Protein AF-A0A969EW74-F1 (afdb_monomer_lite)

pLDDT: mean 72.76, std 21.74, range [25.05, 97.56]

Sequence (663 aa):
MDYSIEILSGVAGLGFVLTCILGYRLRQGSRQLQGIESTQVTLQSRNETLSQDNQNLKEALAITQTIASELEAKVASLTQQKATLSRDAADAQTVAKTTQQQLETIATETTRLDQIQSRNQATITALETQLNTVKQQVTEAQQALTTSSNRNQTLETQNQALETQVAALITEREQFTSAQQTLERTLDQSHKSLEALTGRTGSLESRVAELTTERDQLATDKQTLETTLAQNQQDLQSATASTESLAAQITAIAAERDQLQQQLLTTTQQLEASTTAQQTQTATDQRQITALTSQNETLAAELNVSQATIVTLEQQIATLQTTEQDLATALETVQTTIANATLTASERETTLAADLEQARADNQQAKQQTQATQKQLETLAAAKATAAANLKQAQTQLEALTAQTTTLETQVQTTTAALKTTAENLRQRETQVNQLEQQAIRIEQQTSQSLETANSKTAKLEEQVKILTNAGDRLADELKQATQIITQLETQVQTLKISQTVAAKPPQITPPSAVATPAATAVTELTVAGPTETSVNRSTPAAAGQVLVPAKAETVTEEMISPIESLAATTDPIALDADDRPFAGKTVVLTGHIARLSPPEVEKLIVAAGGQVIKMPNSKTGYIIVGNSPGSS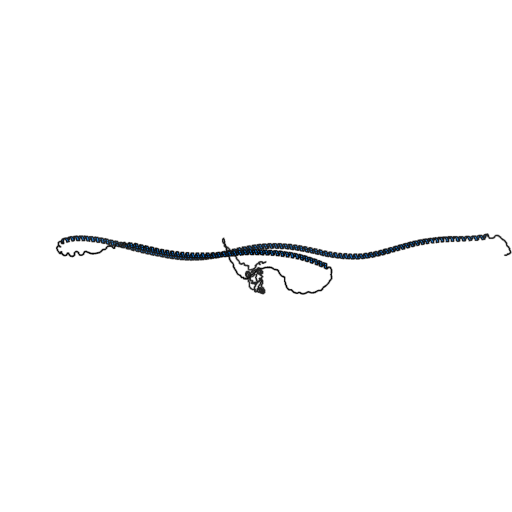KLKKAEKYNIPQLSETQLLAMLGIPPKNLE

Foldseek 3Di:
DDDDDDDDDDDDDDDDDPPPPVVPVVPPPVPPVVVPVVVVVVVVVVVVVVVVVVVVVVVVVVVVVVVVVVVVVVVVVVVVVVVVVVVVVVVVVVVVVVVVVVVVVVVVVVVVVVVVVVVVVVVVVVVVVVVVVVVVVVVVVVVVVVVVVVVVVVVVVVVVVVVVVVVVVVVVVVVVVVVVVVVVVVVVVVVVVVVVVVQVVVVVVVVVVVVVVVVVVVVVVVVVVVVVVVVVVVVVVVVVVVVVVVVVVVVVVVVVVVVVVVVVVVVVVVVVVVVVVVVVVVVVVVVVVVVVVVVVVVVVVVVVVVVVVVVVVVVVVVVPCPPPDDDDPDDPPDPQDDDDDDDDDDDDDPVVPPVVVVVVVVVVVVVVVVVVVVVVVVVVVVVVVVVVVVVVVVVVVVVVVVVVVVVVVVVVVVVVVVVVVVVVVVVVVVVVVVVVVVVVVVVVVVVVVVVVVVVVVVVVVVVVVVVVVVVVVVVVVVVVVVVVVVVVVVVVVVVVVVDDDDDDDDDDDDDDDDDDDDDDDDDDDDDDDDDDDDDDDDDDDDDDDDDDDDDDDDDDDDDDDDDDDDDDDDDDDPDDDDPLLLAAPAEEEEFEAQDPDHPVVLCVLSVVSRYHYDHADDLRHAEYEDDPPGDPRRVVVCVVNVHHYDYSCRSCVSSVNDPPDDD

Structure (mmCIF, N/CA/C/O backbone):
data_AF-A0A969EW74-F1
#
_entry.id   AF-A0A969EW74-F1
#
loop_
_atom_site.group_PDB
_atom_site.id
_atom_site.type_symbol
_atom_site.label_atom_id
_atom_site.label_alt_id
_atom_site.label_comp_id
_atom_site.label_asym_id
_atom_site.label_entity_id
_atom_site.label_seq_id
_atom_site.pdbx_PDB_ins_code
_atom_site.Cartn_x
_atom_site.Cartn_y
_atom_site.Cartn_z
_atom_site.occupancy
_atom_site.B_iso_or_equiv
_atom_site.auth_seq_id
_atom_site.auth_comp_id
_atom_site.auth_asym_id
_atom_site.auth_atom_id
_atom_site.pdbx_PDB_model_num
ATOM 1 N N . MET A 1 1 ? 150.794 11.584 -212.203 1.00 45.84 1 MET A N 1
ATOM 2 C CA . MET A 1 1 ? 151.418 11.606 -213.541 1.00 45.84 1 MET A CA 1
ATOM 3 C C . MET A 1 1 ? 150.500 12.415 -214.433 1.00 45.84 1 MET A C 1
ATOM 5 O O . MET A 1 1 ? 149.303 12.314 -214.197 1.00 45.84 1 MET A O 1
ATOM 9 N N . ASP A 1 2 ? 151.061 13.142 -215.402 1.00 32.88 2 ASP A N 1
ATOM 10 C CA . ASP A 1 2 ? 150.388 13.563 -216.645 1.00 32.88 2 ASP A CA 1
ATOM 11 C C . ASP A 1 2 ? 149.185 14.531 -216.544 1.00 32.88 2 ASP A C 1
ATOM 13 O O . ASP A 1 2 ? 148.581 14.681 -215.488 1.00 32.88 2 ASP A O 1
ATOM 17 N N . TYR A 1 3 ? 148.749 15.215 -217.611 1.00 42.09 3 TYR A N 1
ATOM 18 C CA . TYR A 1 3 ? 149.434 15.958 -218.704 1.00 42.09 3 TYR A CA 1
ATOM 19 C C . TYR A 1 3 ? 148.333 16.809 -219.409 1.00 42.09 3 TYR A C 1
ATOM 21 O O . TYR A 1 3 ? 147.184 16.758 -218.972 1.00 42.09 3 TYR A O 1
ATOM 29 N N . SER A 1 4 ? 148.630 17.470 -220.545 1.00 40.88 4 SER A N 1
ATOM 30 C CA . SER A 1 4 ? 147.624 17.829 -221.590 1.00 40.88 4 SER A CA 1
ATOM 31 C C . SER A 1 4 ? 146.607 18.958 -221.229 1.00 40.88 4 SER A C 1
ATOM 33 O O . SER A 1 4 ? 146.501 19.327 -220.067 1.00 40.88 4 SER A O 1
ATOM 35 N N . ILE A 1 5 ? 145.834 19.611 -222.127 1.00 46.50 5 ILE A N 1
ATOM 36 C CA . ILE A 1 5 ? 145.828 19.761 -223.609 1.00 46.50 5 ILE A CA 1
ATOM 37 C C . ILE A 1 5 ? 145.105 21.088 -224.013 1.00 46.50 5 ILE A C 1
ATOM 39 O O . ILE A 1 5 ? 144.199 21.516 -223.312 1.00 46.50 5 ILE A O 1
ATOM 43 N N . GLU A 1 6 ? 145.541 21.700 -225.127 1.00 43.28 6 GLU A N 1
ATOM 44 C CA . GLU A 1 6 ? 144.880 22.588 -226.136 1.00 43.28 6 GLU A CA 1
ATOM 45 C C . GLU A 1 6 ? 143.749 23.652 -225.886 1.00 43.28 6 GLU A C 1
ATOM 47 O O . GLU A 1 6 ? 142.845 23.497 -225.077 1.00 43.28 6 GLU A O 1
ATOM 52 N N . ILE A 1 7 ? 143.731 24.631 -226.828 1.00 44.53 7 ILE A N 1
ATOM 53 C CA . ILE A 1 7 ? 142.574 25.246 -227.559 1.00 44.53 7 ILE A CA 1
ATOM 54 C C . ILE A 1 7 ? 141.847 26.542 -227.052 1.00 44.53 7 ILE A C 1
ATOM 56 O O . ILE A 1 7 ? 141.387 26.630 -225.924 1.00 44.53 7 ILE A O 1
ATOM 60 N N . LEU A 1 8 ? 141.758 27.525 -227.986 1.00 34.50 8 LEU A N 1
ATOM 61 C CA . LEU A 1 8 ? 140.887 28.731 -228.208 1.00 34.50 8 LEU A CA 1
ATOM 62 C C . LEU A 1 8 ? 140.207 29.444 -226.996 1.00 34.50 8 LEU A C 1
ATOM 64 O O . LEU A 1 8 ? 139.526 28.816 -226.201 1.00 34.50 8 LEU A O 1
ATOM 68 N N . SER A 1 9 ? 140.340 30.764 -226.741 1.00 33.41 9 SER A N 1
ATOM 69 C CA . SER A 1 9 ? 139.904 31.981 -227.498 1.00 33.41 9 SER A CA 1
ATOM 70 C C . SER A 1 9 ? 138.380 32.075 -227.777 1.00 33.41 9 SER A C 1
ATOM 72 O O . SER A 1 9 ? 137.791 31.105 -228.227 1.00 33.41 9 SER A O 1
ATOM 74 N N . GLY A 1 10 ? 137.628 33.176 -227.575 1.00 36.75 10 GLY A N 1
ATOM 75 C CA . GLY A 1 10 ? 137.824 34.560 -227.067 1.00 36.75 10 GLY A CA 1
ATOM 76 C C . GLY A 1 10 ? 136.465 35.334 -227.183 1.00 36.75 10 GLY A C 1
ATOM 77 O O . GLY A 1 10 ? 135.462 34.675 -227.432 1.00 36.75 10 GLY A O 1
ATOM 78 N N . VAL A 1 11 ? 136.257 36.663 -227.058 1.00 35.97 11 VAL A N 1
ATOM 79 C CA . VAL A 1 11 ? 137.042 37.880 -226.710 1.00 35.97 11 VAL A CA 1
ATOM 80 C C . VAL A 1 11 ? 136.043 38.989 -226.238 1.00 35.97 11 VAL A C 1
ATOM 82 O O . VAL A 1 11 ? 134.967 39.075 -226.816 1.00 35.97 11 VAL A O 1
ATOM 85 N N . ALA A 1 12 ? 136.422 39.879 -225.293 1.00 38.03 12 ALA A N 1
ATOM 86 C CA . ALA A 1 12 ? 135.712 41.110 -224.820 1.00 38.03 12 ALA A CA 1
ATOM 87 C C . ALA A 1 12 ? 134.322 40.946 -224.128 1.00 38.03 12 ALA A C 1
ATOM 89 O O . ALA A 1 12 ? 133.537 40.082 -224.485 1.00 38.03 12 ALA A O 1
ATOM 90 N N . GLY A 1 13 ? 133.907 41.726 -223.111 1.00 40.69 13 GLY A N 1
ATOM 91 C CA . GLY A 1 13 ? 134.507 42.873 -222.387 1.00 40.69 13 GLY A CA 1
ATOM 92 C C . GLY A 1 13 ? 133.780 44.204 -222.679 1.00 40.69 13 GLY A C 1
ATOM 93 O O . GLY A 1 13 ? 133.518 44.481 -223.839 1.00 40.69 13 GLY A O 1
ATOM 94 N N . LEU A 1 14 ? 133.422 45.090 -221.735 1.00 49.97 14 LEU A N 1
ATOM 95 C CA . LEU A 1 14 ? 133.551 45.170 -220.262 1.00 49.97 14 LEU A CA 1
ATOM 96 C C . LEU A 1 14 ? 132.417 46.089 -219.721 1.00 49.97 14 LEU A C 1
ATOM 98 O O . LEU A 1 14 ? 131.987 46.989 -220.433 1.00 49.97 14 LEU A O 1
ATOM 102 N N . GLY A 1 15 ? 131.940 45.907 -218.477 1.00 44.88 15 GLY A N 1
ATOM 103 C CA . GLY A 1 15 ? 130.941 46.815 -217.853 1.00 44.88 15 GLY A CA 1
ATOM 104 C C . GLY A 1 15 ? 130.017 46.179 -216.800 1.00 44.88 15 GLY A C 1
ATOM 105 O O . GLY A 1 15 ? 129.500 46.857 -215.921 1.00 44.88 15 GLY A O 1
ATOM 106 N N . PHE A 1 16 ? 129.847 44.859 -216.881 1.00 48.06 16 PHE A N 1
ATOM 107 C CA . PHE A 1 16 ? 129.551 43.903 -215.803 1.00 48.06 16 PHE A CA 1
ATOM 108 C C . PHE A 1 16 ? 128.973 44.435 -214.460 1.00 48.06 16 PHE A C 1
ATOM 110 O O . PHE A 1 16 ? 129.688 44.557 -213.470 1.00 48.06 16 PHE A O 1
ATOM 117 N N . VAL A 1 17 ? 127.651 44.655 -214.407 1.00 50.56 17 VAL A N 1
ATOM 118 C CA . VAL A 1 17 ? 126.636 43.802 -213.719 1.00 50.56 17 VAL A CA 1
ATOM 119 C C . VAL A 1 17 ? 126.800 43.453 -212.213 1.00 50.56 17 VAL A C 1
ATOM 121 O O . VAL A 1 17 ? 125.811 43.112 -211.564 1.00 50.56 17 VAL A O 1
ATOM 124 N N . LEU A 1 18 ? 127.979 43.566 -211.600 1.00 47.72 18 LEU A N 1
ATOM 125 C CA . LEU A 1 18 ? 128.264 43.029 -210.261 1.00 47.72 18 LEU A CA 1
ATOM 126 C C . LEU A 1 18 ? 127.563 43.794 -209.118 1.00 47.72 18 LEU A C 1
ATOM 128 O O . LEU A 1 18 ? 127.180 43.200 -208.109 1.00 47.72 18 LEU A O 1
ATOM 132 N N . THR A 1 19 ? 127.365 45.106 -209.275 1.00 52.41 19 THR A N 1
ATOM 133 C CA . THR A 1 19 ? 126.923 46.008 -208.194 1.00 52.41 19 THR A CA 1
ATOM 134 C C . THR A 1 19 ? 125.462 45.803 -207.773 1.00 52.41 19 THR A C 1
ATOM 136 O O . THR A 1 19 ? 125.118 46.016 -206.612 1.00 52.41 19 THR A O 1
ATOM 139 N N . CYS A 1 20 ? 124.583 45.371 -208.683 1.00 50.72 20 CYS A N 1
ATOM 140 C CA . CYS A 1 20 ? 123.136 45.327 -208.426 1.00 50.72 20 CYS A CA 1
ATOM 141 C C . CYS A 1 20 ? 122.647 44.041 -207.735 1.00 50.72 20 CYS A C 1
ATOM 143 O O . CYS A 1 20 ? 121.559 44.041 -207.163 1.00 50.72 20 CYS A O 1
ATOM 145 N N . ILE A 1 21 ? 123.425 42.952 -207.756 1.00 54.28 21 ILE A N 1
ATOM 146 C CA . ILE A 1 21 ? 122.981 41.639 -207.246 1.00 54.28 21 ILE A CA 1
ATOM 147 C C . ILE A 1 21 ? 123.283 41.468 -205.743 1.00 54.28 21 ILE A C 1
ATOM 149 O O . ILE A 1 21 ? 122.507 40.843 -205.016 1.00 54.28 21 ILE A O 1
ATOM 153 N N . LEU A 1 22 ? 124.361 42.079 -205.239 1.00 54.66 22 LEU A N 1
ATOM 154 C CA . LEU A 1 22 ? 124.762 41.989 -203.825 1.00 54.66 22 LEU A CA 1
ATOM 155 C C . LEU A 1 22 ? 123.802 42.705 -202.856 1.00 54.66 22 LEU A C 1
ATOM 157 O O . LEU A 1 22 ? 123.652 42.271 -201.713 1.00 54.66 22 LEU A O 1
ATOM 161 N N . GLY A 1 23 ? 123.096 43.749 -203.305 1.00 55.09 23 GLY A N 1
ATOM 162 C CA . GLY A 1 23 ? 122.204 44.543 -202.449 1.00 55.09 23 GLY A CA 1
ATOM 163 C C . GLY A 1 23 ? 120.963 43.802 -201.926 1.00 55.09 23 GLY A C 1
ATOM 164 O O . GLY A 1 23 ? 120.423 44.176 -200.887 1.00 55.09 23 GLY A O 1
ATOM 165 N N . TYR A 1 24 ? 120.503 42.743 -202.605 1.00 56.22 24 TYR A N 1
ATOM 166 C CA . TYR A 1 24 ? 119.240 42.080 -202.249 1.00 56.22 24 TYR A CA 1
ATOM 167 C C . TYR A 1 24 ? 119.379 41.076 -201.090 1.00 56.22 24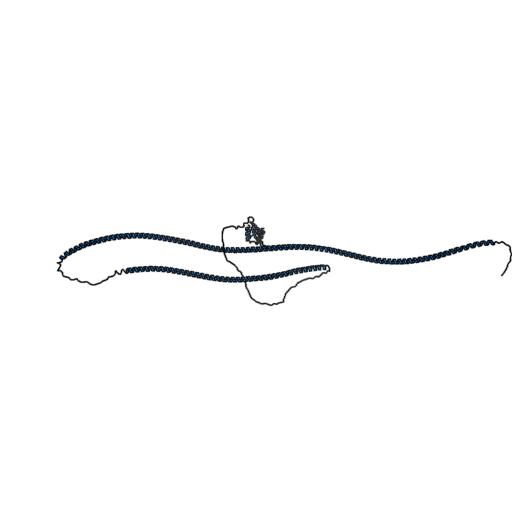 TYR A C 1
ATOM 169 O O . TYR A 1 24 ? 118.500 40.993 -200.230 1.00 56.22 24 TYR A O 1
ATOM 177 N N . ARG A 1 25 ? 120.490 40.324 -201.015 1.00 54.94 25 ARG A N 1
ATOM 178 C CA . ARG A 1 25 ? 120.633 39.220 -200.039 1.00 54.94 25 ARG A CA 1
ATOM 179 C C . ARG A 1 25 ? 120.878 39.666 -198.594 1.00 54.94 25 ARG A C 1
ATOM 181 O O . ARG A 1 25 ? 120.489 38.945 -197.680 1.00 54.94 25 ARG A O 1
ATOM 188 N N . LEU A 1 26 ? 121.428 40.860 -198.362 1.00 53.84 26 LEU A N 1
ATOM 189 C CA . LEU A 1 26 ? 121.649 41.377 -197.001 1.00 53.84 26 LEU A CA 1
ATOM 190 C C . LEU A 1 26 ? 120.352 41.763 -196.262 1.00 53.84 26 LEU A C 1
ATOM 192 O O . LEU A 1 26 ? 120.374 41.920 -195.044 1.00 53.84 26 LEU A O 1
ATOM 196 N N . ARG A 1 27 ? 119.206 41.882 -196.953 1.00 54.53 27 ARG A N 1
ATOM 197 C CA . ARG A 1 27 ? 117.960 42.391 -196.347 1.00 54.53 27 ARG A CA 1
ATOM 198 C C . ARG A 1 27 ? 117.049 41.336 -195.704 1.00 54.53 27 ARG A C 1
ATOM 200 O O . ARG A 1 27 ? 116.091 41.723 -195.040 1.00 54.53 27 ARG A O 1
ATOM 207 N N . GLN A 1 28 ? 117.320 40.035 -195.869 1.00 55.66 28 GLN A N 1
ATOM 208 C CA . GLN A 1 28 ? 116.519 38.972 -195.230 1.00 55.66 28 GLN A CA 1
ATOM 209 C C . GLN A 1 28 ? 117.105 38.427 -193.918 1.00 55.66 28 GLN A C 1
ATOM 211 O O . GLN A 1 28 ? 116.331 38.112 -193.016 1.00 55.66 28 GLN A O 1
ATOM 216 N N . GLY A 1 29 ? 118.434 38.364 -193.762 1.00 55.69 29 GLY A N 1
ATOM 217 C CA . GLY A 1 29 ? 119.057 37.717 -192.594 1.00 55.69 29 GLY A CA 1
ATOM 218 C C . GLY A 1 29 ? 118.667 38.328 -191.237 1.00 55.69 29 GLY A C 1
ATOM 219 O O . GLY A 1 29 ? 118.463 37.606 -190.266 1.00 55.69 29 GLY A O 1
ATOM 220 N N . SER A 1 30 ? 118.473 39.650 -191.173 1.00 54.09 30 SER A N 1
ATOM 221 C CA . SER A 1 30 ? 118.230 40.363 -189.907 1.00 54.09 30 SER A CA 1
ATOM 222 C C . SER A 1 30 ? 116.873 40.078 -189.246 1.00 54.09 30 SER A C 1
ATOM 224 O O . SER A 1 30 ? 116.695 40.449 -188.089 1.00 54.09 30 SER A O 1
ATOM 226 N N . ARG A 1 31 ? 115.900 39.461 -189.939 1.00 55.78 31 ARG A N 1
ATOM 227 C CA . ARG A 1 31 ? 114.544 39.261 -189.385 1.00 55.78 31 ARG A CA 1
ATOM 228 C C . ARG A 1 31 ? 114.363 37.985 -188.561 1.00 55.78 31 ARG A C 1
ATOM 230 O O . ARG A 1 31 ? 113.360 37.892 -187.866 1.00 55.78 31 ARG A O 1
ATOM 237 N N . GLN A 1 32 ? 115.280 37.016 -188.626 1.00 56.06 32 GLN A N 1
ATOM 238 C CA . GLN A 1 32 ? 115.109 35.750 -187.894 1.00 56.06 32 GLN A CA 1
ATOM 239 C C . GLN A 1 32 ? 115.702 35.757 -186.476 1.00 56.06 32 GLN A C 1
ATOM 241 O O . GLN A 1 32 ? 115.129 35.109 -185.605 1.00 56.06 32 GLN A O 1
ATOM 246 N N . LEU A 1 33 ? 116.772 36.517 -186.195 1.00 55.50 33 LEU A N 1
ATOM 247 C CA . LEU A 1 33 ? 117.362 36.538 -184.844 1.00 55.50 33 LEU A CA 1
ATOM 248 C C . LEU A 1 33 ? 116.414 37.129 -183.783 1.00 55.50 33 LEU A C 1
ATOM 250 O O . LEU A 1 33 ? 116.281 36.547 -182.710 1.00 55.50 33 LEU A O 1
ATOM 254 N N . GLN A 1 34 ? 115.691 38.213 -184.097 1.00 56.34 34 GLN A N 1
ATOM 255 C CA . GLN A 1 34 ? 114.766 38.860 -183.147 1.00 56.34 34 GLN A CA 1
ATOM 256 C C . GLN A 1 34 ? 113.585 37.976 -182.697 1.00 56.34 34 GLN A C 1
ATOM 258 O O . GLN A 1 34 ? 112.900 38.336 -181.745 1.00 56.34 34 GLN A O 1
ATOM 263 N N . GLY A 1 35 ? 113.326 36.835 -183.346 1.00 58.09 35 GLY A N 1
ATOM 264 C CA . GLY A 1 35 ? 112.262 35.919 -182.919 1.00 58.09 35 GLY A CA 1
ATOM 265 C C . GLY A 1 35 ? 112.623 35.057 -181.702 1.00 58.09 35 GLY A C 1
ATOM 266 O O . GLY A 1 35 ? 111.735 34.657 -180.954 1.00 58.09 35 GLY A O 1
ATOM 267 N N . ILE A 1 36 ? 113.910 34.751 -181.499 1.00 60.91 36 ILE A N 1
ATOM 268 C CA . ILE A 1 36 ? 114.340 33.705 -180.551 1.00 60.91 36 ILE A CA 1
ATOM 269 C C . ILE A 1 36 ? 114.470 34.248 -179.118 1.00 60.91 36 ILE A C 1
ATOM 271 O O . ILE A 1 36 ? 114.096 33.566 -178.159 1.00 60.91 36 ILE A O 1
ATOM 275 N N . GLU A 1 37 ? 114.928 35.491 -178.954 1.00 57.78 37 GLU A N 1
ATOM 276 C CA . GLU A 1 37 ? 115.141 36.103 -177.633 1.00 57.78 37 GLU A CA 1
ATOM 277 C C . GLU A 1 37 ? 113.828 36.246 -176.833 1.00 57.78 37 GLU A C 1
ATOM 279 O O . GLU A 1 37 ? 113.803 35.975 -175.631 1.00 57.78 37 GLU A O 1
ATOM 284 N N . SER A 1 38 ? 112.700 36.560 -177.491 1.00 59.94 38 SER A N 1
ATOM 285 C CA . SER A 1 38 ? 111.395 36.703 -176.816 1.00 59.94 38 SER A CA 1
ATOM 286 C C . SER A 1 38 ? 110.887 35.407 -176.174 1.00 59.94 38 SER A C 1
ATOM 288 O O . SER A 1 38 ? 110.258 35.430 -175.111 1.00 59.94 38 SER A O 1
ATOM 290 N N . THR A 1 39 ? 111.169 34.257 -176.791 1.00 61.62 39 THR A N 1
ATOM 291 C CA . THR A 1 39 ? 110.761 32.948 -176.258 1.00 61.62 39 THR A CA 1
ATOM 292 C C . THR A 1 39 ? 111.537 32.552 -175.003 1.00 61.62 39 THR A C 1
ATOM 294 O O . THR A 1 39 ? 110.960 31.923 -174.116 1.00 61.62 39 THR A O 1
ATOM 297 N N . GLN A 1 40 ? 112.807 32.952 -174.880 1.00 60.00 40 GLN A N 1
ATOM 298 C CA . GLN A 1 40 ? 113.640 32.586 -173.732 1.00 60.00 40 GLN A CA 1
ATOM 299 C C . GLN A 1 40 ? 113.192 33.301 -172.447 1.00 60.00 40 GLN A C 1
ATOM 301 O O . GLN A 1 40 ? 112.985 32.647 -171.425 1.00 60.00 40 GLN A O 1
ATOM 306 N N . VAL A 1 41 ? 112.938 34.614 -172.519 1.00 63.28 41 VAL A N 1
ATOM 307 C CA . VAL A 1 41 ? 112.437 35.417 -171.382 1.00 63.28 41 VAL A CA 1
ATOM 308 C C . VAL A 1 41 ? 111.103 34.871 -170.854 1.00 63.28 41 VAL A C 1
ATOM 310 O O . VAL A 1 41 ? 110.893 34.770 -169.645 1.00 63.28 41 VAL A O 1
ATOM 313 N N . THR A 1 42 ? 110.219 34.447 -171.763 1.00 64.31 42 THR A N 1
ATOM 314 C CA . THR A 1 42 ? 108.884 33.925 -171.426 1.00 64.31 42 THR A CA 1
ATOM 315 C C . THR A 1 42 ? 108.948 32.625 -170.610 1.00 64.31 42 THR A C 1
ATOM 317 O O . THR A 1 42 ? 108.146 32.425 -169.697 1.00 64.31 42 THR A O 1
ATOM 320 N N . LEU A 1 43 ? 109.909 31.739 -170.899 1.00 67.56 43 LEU A N 1
ATOM 321 C CA . LEU A 1 43 ? 110.096 30.488 -170.150 1.00 67.56 43 LEU A CA 1
ATOM 322 C C . LEU A 1 43 ? 110.725 30.712 -168.769 1.00 67.56 43 LEU A C 1
ATOM 324 O O . LEU A 1 43 ? 110.394 29.992 -167.828 1.00 67.56 43 LEU A O 1
ATOM 328 N N . GLN A 1 44 ? 111.592 31.715 -168.632 1.00 64.56 44 GLN A N 1
ATOM 329 C CA . GLN A 1 44 ? 112.283 32.010 -167.377 1.00 64.56 44 GLN A CA 1
ATOM 330 C C . GLN A 1 44 ? 111.292 32.486 -166.297 1.00 64.56 44 GLN A C 1
ATOM 332 O O . GLN A 1 44 ? 111.196 31.865 -165.239 1.00 64.56 44 GLN A O 1
ATOM 337 N N . SER A 1 45 ? 110.436 33.458 -166.638 1.00 70.62 45 SER A N 1
ATOM 338 C CA . SER A 1 45 ? 109.336 33.939 -165.779 1.00 70.62 45 SER A CA 1
ATOM 339 C C . SER A 1 45 ? 108.351 32.826 -165.371 1.00 70.62 45 SER A C 1
ATOM 341 O O . SER A 1 45 ? 107.892 32.765 -164.225 1.00 70.62 45 SER A O 1
ATOM 343 N N . ARG A 1 46 ? 108.056 31.887 -166.284 1.00 70.38 46 ARG A N 1
ATOM 344 C CA . ARG A 1 46 ? 107.190 30.725 -166.012 1.00 70.38 46 ARG A CA 1
ATOM 345 C C . ARG A 1 46 ? 107.775 29.810 -164.927 1.00 70.38 46 ARG A C 1
ATOM 347 O O . ARG A 1 46 ? 107.020 29.252 -164.135 1.00 70.38 46 ARG A O 1
ATOM 354 N N . ASN A 1 47 ? 109.099 29.654 -164.897 1.00 71.19 47 ASN A N 1
ATOM 355 C CA . ASN A 1 47 ? 109.792 28.764 -163.967 1.00 71.19 47 ASN A CA 1
ATOM 356 C C . ASN A 1 47 ? 109.895 29.371 -162.555 1.00 71.19 47 ASN A C 1
ATOM 358 O O . ASN A 1 47 ? 109.659 28.679 -161.567 1.00 71.19 47 ASN A O 1
ATOM 362 N N . GLU A 1 48 ? 110.152 30.679 -162.455 1.00 72.56 48 GLU A N 1
ATOM 363 C CA . GLU A 1 48 ? 110.117 31.412 -161.178 1.00 72.56 48 GLU A CA 1
ATOM 364 C C . GLU A 1 48 ? 108.720 31.351 -160.536 1.00 72.56 48 GLU A C 1
ATOM 366 O O . GLU A 1 48 ? 108.599 31.056 -159.347 1.00 72.56 48 GLU A O 1
ATOM 371 N N . THR A 1 49 ? 107.661 31.506 -161.342 1.00 75.31 49 THR A N 1
ATOM 372 C CA . THR A 1 49 ? 106.263 31.363 -160.886 1.00 75.31 49 THR A CA 1
ATOM 373 C C . THR A 1 49 ? 106.004 29.977 -160.273 1.00 75.31 49 THR A C 1
ATOM 375 O O . THR A 1 49 ? 105.508 29.873 -159.154 1.00 75.31 49 THR A O 1
ATOM 378 N N . LEU A 1 50 ? 106.415 28.901 -160.959 1.00 75.25 50 LEU A N 1
ATOM 379 C CA . LEU A 1 50 ? 106.250 27.524 -160.469 1.00 75.25 50 LEU A CA 1
ATOM 380 C C . LEU A 1 50 ? 107.071 27.224 -159.204 1.00 75.25 50 LEU A C 1
ATOM 382 O O . LEU A 1 50 ? 106.660 26.390 -158.391 1.00 75.25 50 LEU A O 1
ATOM 386 N N . SER A 1 51 ? 108.212 27.892 -159.014 1.00 76.69 51 SER A N 1
ATOM 387 C CA . SER A 1 51 ? 108.989 27.800 -157.774 1.00 76.69 51 SER A CA 1
ATOM 388 C C . SER A 1 51 ? 108.244 28.446 -156.601 1.00 76.69 51 SER A C 1
ATOM 390 O O . SER A 1 51 ? 108.187 27.857 -155.520 1.00 76.69 51 SER A O 1
ATOM 392 N N . GLN A 1 52 ? 107.628 29.613 -156.820 1.00 78.56 52 GLN A N 1
ATOM 393 C CA . GLN A 1 52 ? 106.834 30.305 -155.802 1.00 78.56 52 GLN A CA 1
ATOM 394 C C . GLN A 1 52 ? 105.608 29.478 -155.386 1.00 78.56 52 GLN A C 1
ATOM 396 O O . GLN A 1 52 ? 105.379 29.286 -154.193 1.00 78.56 52 GLN A O 1
ATOM 401 N N . ASP A 1 53 ? 104.870 28.905 -156.342 1.00 79.88 53 ASP A N 1
ATOM 402 C CA . ASP A 1 53 ? 103.706 28.052 -156.053 1.00 79.88 53 ASP A CA 1
ATOM 403 C C . ASP A 1 53 ? 104.074 26.814 -155.215 1.00 79.88 53 ASP A C 1
ATOM 405 O O . ASP A 1 53 ? 103.343 26.434 -154.297 1.00 79.88 53 ASP A O 1
ATOM 409 N N . ASN A 1 54 ? 105.241 26.208 -155.467 1.00 78.94 54 ASN A N 1
ATOM 410 C CA . ASN A 1 54 ? 105.746 25.087 -154.666 1.00 78.94 54 ASN A CA 1
ATOM 411 C C . ASN A 1 54 ? 106.114 25.486 -153.228 1.00 78.94 54 ASN A C 1
ATOM 413 O O . ASN A 1 54 ? 106.008 24.657 -152.321 1.00 78.94 54 ASN A O 1
ATOM 417 N N . GLN A 1 55 ? 106.548 26.728 -153.002 1.00 80.62 55 GLN A N 1
ATOM 418 C CA . GLN A 1 55 ? 106.798 27.236 -151.655 1.00 80.62 55 GLN A CA 1
ATOM 419 C C . GLN A 1 55 ? 105.478 27.527 -150.926 1.00 80.62 55 GLN A C 1
ATOM 421 O O . GLN A 1 55 ? 105.273 27.016 -149.823 1.00 80.62 55 GLN A O 1
ATOM 426 N N . ASN A 1 56 ? 104.544 28.215 -151.589 1.00 81.88 56 ASN A N 1
ATOM 427 C CA . ASN A 1 56 ? 103.198 28.490 -151.076 1.00 81.88 56 ASN A CA 1
ATOM 428 C C . ASN A 1 56 ? 102.475 27.190 -150.647 1.00 81.88 56 ASN A C 1
ATOM 430 O O . ASN A 1 56 ? 101.863 27.128 -149.581 1.00 81.88 56 ASN A O 1
ATOM 434 N N . LEU A 1 57 ? 102.589 26.116 -151.443 1.00 81.75 57 LEU A N 1
ATOM 435 C CA . LEU A 1 57 ? 102.011 24.801 -151.130 1.00 81.75 57 LEU A CA 1
ATOM 436 C C . LEU A 1 57 ? 102.657 24.114 -149.916 1.00 81.75 57 LEU A C 1
ATOM 438 O O . LEU A 1 57 ? 101.959 23.431 -149.166 1.00 81.75 57 LEU A O 1
ATOM 442 N N . LYS A 1 58 ? 103.965 24.290 -149.685 1.00 80.19 58 LYS A N 1
ATOM 443 C CA . LYS A 1 58 ? 104.642 23.754 -148.488 1.00 80.19 58 LYS A CA 1
ATOM 444 C C . LYS A 1 58 ? 104.212 24.482 -147.218 1.00 80.19 58 LYS A C 1
ATOM 446 O O . LYS A 1 58 ? 103.986 23.832 -146.200 1.00 80.19 58 LYS A O 1
ATOM 451 N N . GLU A 1 59 ? 104.056 25.801 -147.285 1.00 81.00 59 GLU A N 1
ATOM 452 C CA . GLU A 1 59 ? 103.554 26.606 -146.167 1.00 81.00 59 GLU A CA 1
ATOM 453 C C . GLU A 1 59 ? 102.093 26.239 -145.845 1.00 81.00 59 GLU A C 1
ATOM 455 O O . GLU A 1 59 ? 101.768 25.964 -144.689 1.00 81.00 59 GLU A O 1
ATOM 460 N N . ALA A 1 60 ? 101.238 26.082 -146.863 1.00 80.44 60 ALA A N 1
ATOM 461 C CA . ALA A 1 60 ? 99.868 25.589 -146.693 1.00 80.44 60 ALA A CA 1
ATOM 462 C C . ALA A 1 60 ? 99.803 24.174 -146.077 1.00 80.44 60 ALA A C 1
ATOM 464 O O . ALA A 1 60 ? 98.956 23.911 -145.218 1.00 80.44 60 ALA A O 1
ATOM 465 N N . LEU A 1 61 ? 100.710 23.266 -146.463 1.00 84.12 61 LEU A N 1
ATOM 466 C CA . LEU A 1 61 ? 100.803 21.925 -145.874 1.00 84.12 61 LEU A CA 1
ATOM 467 C C . LEU A 1 61 ? 101.188 21.985 -144.386 1.00 84.12 61 LEU A C 1
ATOM 469 O O . LEU A 1 61 ? 100.550 21.321 -143.572 1.00 84.12 61 LEU A O 1
ATOM 473 N N . ALA A 1 62 ? 102.181 22.803 -144.020 1.00 82.50 62 ALA A N 1
ATOM 474 C CA . ALA A 1 62 ? 102.630 22.964 -142.635 1.00 82.50 62 ALA A CA 1
ATOM 475 C C . ALA A 1 62 ? 101.542 23.581 -141.733 1.00 82.50 62 ALA A C 1
ATOM 477 O O . ALA A 1 62 ? 101.319 23.111 -140.615 1.00 82.50 62 ALA A O 1
ATOM 478 N N . ILE A 1 63 ? 100.803 24.574 -142.239 1.00 84.38 63 ILE A N 1
ATOM 479 C CA . ILE A 1 63 ? 99.623 25.136 -141.562 1.00 84.38 63 ILE A CA 1
ATOM 480 C C . ILE A 1 63 ? 98.557 24.048 -141.360 1.00 84.38 63 ILE A C 1
ATOM 482 O O . ILE A 1 63 ? 98.043 23.883 -140.255 1.00 84.38 63 ILE A O 1
ATOM 486 N N . THR A 1 64 ? 98.272 23.248 -142.393 1.00 81.88 64 THR A N 1
ATOM 487 C CA . THR A 1 64 ? 97.278 22.161 -142.324 1.00 81.88 64 THR A CA 1
ATOM 488 C C . THR A 1 64 ? 97.674 21.079 -141.312 1.00 81.88 64 THR A C 1
ATOM 490 O O . THR A 1 64 ? 96.831 20.623 -140.543 1.00 81.88 64 THR A O 1
ATOM 493 N N . GLN A 1 65 ? 98.955 20.699 -141.258 1.00 85.12 65 GLN A N 1
ATOM 494 C CA . GLN A 1 65 ? 99.484 19.754 -140.265 1.00 85.12 65 GLN A CA 1
ATOM 495 C C . GLN A 1 65 ? 99.412 20.311 -138.836 1.00 85.12 65 GLN A C 1
ATOM 497 O O . GLN A 1 65 ? 99.058 19.580 -137.912 1.00 85.12 65 GLN A O 1
ATOM 502 N N . THR A 1 66 ? 99.672 21.609 -138.656 1.00 86.50 66 THR A N 1
ATOM 503 C CA . THR A 1 66 ? 99.542 22.280 -137.353 1.00 86.50 66 THR A CA 1
ATOM 504 C C . THR A 1 66 ? 98.086 22.244 -136.875 1.00 86.50 66 THR A C 1
ATOM 506 O O . THR A 1 66 ? 97.811 21.736 -135.788 1.00 86.50 66 THR A O 1
ATOM 509 N N . ILE A 1 67 ? 97.142 22.664 -137.726 1.00 86.94 67 ILE A N 1
ATOM 510 C CA . ILE A 1 67 ? 95.696 22.643 -137.441 1.00 86.94 67 ILE A CA 1
ATOM 511 C C . ILE A 1 67 ? 95.192 21.217 -137.157 1.00 86.94 67 ILE A C 1
ATOM 513 O O . ILE A 1 67 ? 94.367 21.027 -136.264 1.00 86.94 67 ILE A O 1
ATOM 517 N N . ALA A 1 68 ? 95.698 20.202 -137.867 1.00 84.12 68 ALA A N 1
ATOM 518 C CA . ALA A 1 68 ? 95.365 18.806 -137.589 1.00 84.12 68 ALA A CA 1
ATOM 519 C C . ALA A 1 68 ? 95.814 18.382 -136.178 1.00 84.12 68 ALA A C 1
ATOM 521 O O . ALA A 1 68 ? 95.020 17.800 -135.443 1.00 84.12 68 ALA A O 1
ATOM 522 N N . SER A 1 69 ? 97.031 18.751 -135.758 1.00 85.06 69 SER A N 1
ATOM 523 C CA . SER A 1 69 ? 97.538 18.442 -134.411 1.00 85.06 69 SER A CA 1
ATOM 524 C C . SER A 1 69 ? 96.761 19.157 -133.294 1.00 85.06 69 SER A C 1
ATOM 526 O O . SER A 1 69 ? 96.479 18.562 -132.253 1.00 85.06 69 SER A O 1
ATOM 528 N N . GLU A 1 70 ? 96.321 20.400 -133.526 1.00 87.50 70 GLU A N 1
ATOM 529 C CA . GLU A 1 70 ? 95.440 21.129 -132.604 1.00 87.50 70 GLU A CA 1
ATOM 530 C C . GLU A 1 70 ? 94.047 20.490 -132.514 1.00 87.50 70 GLU A C 1
ATOM 532 O O . GLU A 1 70 ? 93.482 20.380 -131.422 1.00 87.50 70 GLU A O 1
ATOM 537 N N . LEU A 1 71 ? 93.492 20.027 -133.641 1.00 88.06 71 LEU A N 1
ATOM 538 C CA . LEU A 1 71 ? 92.222 19.299 -133.672 1.00 88.06 71 LEU A CA 1
ATOM 539 C C . LEU A 1 71 ? 92.323 17.953 -132.948 1.00 88.06 71 LEU A C 1
ATOM 541 O O . LEU A 1 71 ? 91.438 17.645 -132.153 1.00 88.06 71 LEU A O 1
ATOM 545 N N . GLU A 1 72 ? 93.391 17.181 -133.152 1.00 87.75 72 GLU A N 1
ATOM 546 C CA . GLU A 1 72 ? 93.624 15.918 -132.440 1.00 87.75 72 GLU A CA 1
ATOM 547 C C . GLU A 1 72 ? 93.761 16.139 -130.928 1.00 87.75 72 GLU A C 1
ATOM 549 O O . GLU A 1 72 ? 93.078 15.474 -130.145 1.00 87.75 72 GLU A O 1
ATOM 554 N N . ALA A 1 73 ? 94.546 17.135 -130.500 1.00 87.06 73 ALA A N 1
ATOM 555 C CA . ALA A 1 73 ? 94.667 17.508 -129.090 1.00 87.06 73 ALA A CA 1
ATOM 556 C C . ALA A 1 73 ? 93.318 17.944 -128.485 1.00 87.06 73 ALA A C 1
ATOM 558 O O . ALA A 1 73 ? 92.979 17.575 -127.355 1.00 87.06 73 ALA A O 1
ATOM 559 N N . LYS A 1 74 ? 92.500 18.683 -129.244 1.00 90.56 74 LYS A N 1
ATOM 560 C CA . LYS A 1 74 ? 91.166 19.126 -128.814 1.00 90.56 74 LYS A CA 1
ATOM 561 C C . LYS A 1 74 ? 90.152 17.980 -128.772 1.00 90.56 74 LYS A C 1
ATOM 563 O O . LYS A 1 74 ? 89.341 17.934 -127.851 1.00 90.56 74 LYS A O 1
ATOM 568 N N . VAL A 1 75 ? 90.222 17.023 -129.698 1.00 89.88 75 VAL A N 1
ATOM 569 C CA . VAL A 1 75 ? 89.422 15.785 -129.674 1.00 89.88 75 VAL A CA 1
ATOM 570 C C . VAL A 1 75 ? 89.822 14.901 -128.492 1.00 89.88 75 VAL A C 1
ATOM 572 O O . VAL A 1 75 ? 88.938 14.385 -127.807 1.00 89.88 75 VAL A O 1
ATOM 575 N N . ALA A 1 76 ? 91.116 14.776 -128.183 1.00 87.19 76 ALA A N 1
ATOM 576 C CA . ALA A 1 76 ? 91.592 14.070 -126.995 1.00 87.19 76 ALA A CA 1
ATOM 577 C C . ALA A 1 76 ? 91.085 14.736 -125.701 1.00 87.19 76 ALA A C 1
ATOM 579 O O . ALA A 1 76 ? 90.516 14.059 -124.844 1.00 87.19 76 ALA A O 1
ATOM 580 N N . SER A 1 77 ? 91.190 16.066 -125.600 1.00 90.31 77 SER A N 1
ATOM 581 C CA . SER A 1 77 ? 90.675 16.851 -124.468 1.00 90.31 77 SER A CA 1
ATOM 582 C C . SER A 1 77 ? 89.157 16.699 -124.286 1.00 90.31 77 SER A C 1
ATOM 584 O O . SER A 1 77 ? 88.697 16.386 -123.188 1.00 90.31 77 SER A O 1
ATOM 586 N N . LEU A 1 78 ? 88.369 16.813 -125.362 1.00 90.94 78 LEU A N 1
ATOM 587 C CA . LEU A 1 78 ? 86.916 16.600 -125.330 1.00 90.94 78 LEU A CA 1
ATOM 588 C C . LEU A 1 78 ? 86.542 15.145 -125.002 1.00 90.94 78 LEU A C 1
ATOM 590 O O . LEU A 1 78 ? 85.544 14.901 -124.325 1.00 90.94 78 LEU A O 1
ATOM 594 N N . THR A 1 79 ? 87.348 14.170 -125.430 1.00 89.88 79 THR A N 1
ATOM 595 C CA . THR A 1 79 ? 87.158 12.751 -125.088 1.00 89.88 79 THR A CA 1
ATOM 596 C C . THR A 1 79 ? 87.432 12.500 -123.605 1.00 89.88 79 THR A C 1
ATOM 598 O O . THR A 1 79 ? 86.645 11.816 -122.950 1.00 89.88 79 THR A O 1
ATOM 601 N N . GLN A 1 80 ? 88.480 13.110 -123.043 1.00 89.56 80 GLN A N 1
ATOM 602 C CA . GLN A 1 80 ? 88.756 13.084 -121.607 1.00 89.56 80 GLN A CA 1
ATOM 603 C C . GLN A 1 80 ? 87.635 13.771 -120.812 1.00 89.56 80 GLN A C 1
ATOM 605 O O . GLN A 1 80 ? 87.144 13.201 -119.842 1.00 89.56 80 GLN A O 1
ATOM 610 N N . GLN A 1 81 ? 87.167 14.945 -121.249 1.00 90.38 81 GLN A N 1
ATOM 611 C CA . GLN A 1 81 ? 86.055 15.656 -120.612 1.00 90.38 81 GLN A CA 1
ATOM 612 C C . GLN A 1 81 ? 84.760 14.828 -120.642 1.00 90.38 81 GLN A C 1
ATOM 614 O O . GLN A 1 81 ? 84.076 14.726 -119.626 1.00 90.38 81 GLN A O 1
ATOM 619 N N . LYS A 1 82 ? 84.453 14.170 -121.768 1.00 91.12 82 LYS A N 1
ATOM 620 C CA . LYS A 1 82 ? 83.330 13.228 -121.888 1.00 91.12 82 LYS A CA 1
ATOM 621 C C . LYS A 1 82 ? 83.485 12.025 -120.953 1.00 91.12 82 LYS A C 1
ATOM 623 O O . LYS A 1 82 ? 82.496 11.597 -120.365 1.00 91.12 82 LYS A O 1
ATOM 628 N N . ALA A 1 83 ? 84.693 11.481 -120.802 1.00 87.44 83 ALA A N 1
ATOM 629 C CA . ALA A 1 83 ? 84.957 10.366 -119.893 1.00 87.44 83 ALA A CA 1
ATOM 630 C C . ALA A 1 83 ? 84.787 10.766 -118.416 1.00 87.44 83 ALA A C 1
ATOM 632 O O . ALA A 1 83 ? 84.218 9.994 -117.648 1.00 87.44 83 ALA A O 1
ATOM 633 N N . THR A 1 84 ? 85.213 11.975 -118.033 1.00 90.12 84 THR A N 1
ATOM 634 C CA . THR A 1 84 ? 84.959 12.542 -116.699 1.00 90.12 84 THR A CA 1
ATOM 635 C C . THR A 1 84 ? 83.462 12.742 -116.475 1.00 90.12 84 THR A C 1
ATOM 637 O O . THR A 1 84 ? 82.909 12.092 -115.599 1.00 90.12 84 THR A O 1
ATOM 640 N N . LEU A 1 85 ? 82.767 13.485 -117.347 1.00 91.31 85 LEU A N 1
ATOM 641 C CA . LEU A 1 85 ? 81.317 13.710 -117.235 1.00 91.31 85 LEU A CA 1
ATOM 642 C C . LEU A 1 85 ? 80.498 12.406 -117.228 1.00 91.31 85 LEU A C 1
ATOM 644 O O . LEU A 1 85 ? 79.467 12.327 -116.568 1.00 91.31 85 LEU A O 1
ATOM 648 N N . SER A 1 86 ? 80.949 11.366 -117.938 1.00 89.00 86 SER A N 1
ATOM 649 C CA . SER A 1 86 ? 80.309 10.045 -117.918 1.00 89.00 86 SER A CA 1
ATOM 650 C C . SER A 1 86 ? 80.558 9.266 -116.622 1.00 89.00 86 SER A C 1
ATOM 652 O O . SER A 1 86 ? 79.741 8.406 -116.294 1.00 89.00 86 SER A O 1
ATOM 654 N N . ARG A 1 87 ? 81.658 9.531 -115.904 1.00 90.62 87 ARG A N 1
ATOM 655 C CA . ARG A 1 87 ? 81.885 9.015 -114.547 1.00 90.62 87 ARG A CA 1
ATOM 656 C C . ARG A 1 87 ? 81.040 9.801 -113.552 1.00 90.62 87 ARG A C 1
ATOM 658 O O . ARG A 1 87 ? 80.248 9.190 -112.848 1.00 90.62 87 ARG A O 1
ATOM 665 N N . ASP A 1 88 ? 81.115 11.129 -113.589 1.00 90.31 88 ASP A N 1
ATOM 666 C CA . ASP A 1 88 ? 80.357 12.024 -112.711 1.00 90.31 88 ASP A CA 1
ATOM 667 C C . ASP A 1 88 ? 78.844 11.738 -112.793 1.00 90.31 88 ASP A C 1
ATOM 669 O O . ASP A 1 88 ? 78.154 11.708 -111.776 1.00 90.31 88 ASP A O 1
ATOM 673 N N . ALA A 1 89 ? 78.323 11.443 -113.992 1.00 88.50 89 ALA A N 1
ATOM 674 C CA . ALA A 1 89 ? 76.932 11.034 -114.196 1.00 88.50 89 ALA A CA 1
ATOM 675 C C . ALA A 1 89 ? 76.599 9.639 -113.626 1.00 88.50 89 ALA A C 1
ATOM 677 O O . ALA A 1 89 ? 75.489 9.435 -113.134 1.00 88.50 89 ALA A O 1
ATOM 678 N N . ALA A 1 90 ? 77.529 8.680 -113.672 1.00 88.81 90 ALA A N 1
ATOM 679 C CA . ALA A 1 90 ? 77.345 7.345 -113.093 1.00 88.81 90 ALA A CA 1
ATOM 680 C C . ALA A 1 90 ? 77.429 7.372 -111.555 1.00 88.81 90 ALA A C 1
ATOM 682 O O . ALA A 1 90 ? 76.625 6.726 -110.876 1.00 88.81 90 ALA A O 1
ATOM 683 N N . ASP A 1 91 ? 78.336 8.180 -111.008 1.00 89.75 91 ASP A N 1
ATOM 684 C CA . ASP A 1 91 ? 78.463 8.431 -109.575 1.00 89.75 91 ASP A CA 1
ATOM 685 C C . ASP A 1 91 ? 77.219 9.175 -109.062 1.00 89.75 91 ASP A C 1
ATOM 687 O O . ASP A 1 91 ? 76.585 8.727 -108.107 1.00 89.75 91 ASP A O 1
ATOM 691 N N . ALA A 1 92 ? 76.761 10.220 -109.764 1.00 87.56 92 ALA A N 1
ATOM 692 C CA . ALA A 1 92 ? 75.507 10.912 -109.460 1.00 87.56 92 ALA A CA 1
ATOM 693 C C . ALA A 1 92 ? 74.276 9.989 -109.553 1.00 87.56 92 ALA A C 1
ATOM 695 O O . ALA A 1 92 ? 73.388 10.074 -108.705 1.00 87.56 92 ALA A O 1
ATOM 696 N N . GLN A 1 93 ? 74.219 9.066 -110.522 1.00 90.81 93 GLN A N 1
ATOM 697 C CA . GLN A 1 93 ? 73.145 8.066 -110.599 1.00 90.81 93 GLN A CA 1
ATOM 698 C C . GLN A 1 93 ? 73.200 7.068 -109.427 1.00 90.81 93 GLN A C 1
ATOM 700 O O . GLN A 1 93 ? 72.158 6.623 -108.941 1.00 90.81 93 GLN A O 1
ATOM 705 N N . THR A 1 94 ? 74.398 6.722 -108.956 1.00 90.38 94 THR A N 1
ATOM 706 C CA . THR A 1 94 ? 74.605 5.823 -107.808 1.00 90.38 94 THR A CA 1
ATOM 707 C C . THR A 1 94 ? 74.217 6.506 -106.495 1.00 90.38 94 THR A C 1
ATOM 709 O O . THR A 1 94 ? 73.498 5.915 -105.684 1.00 90.38 94 THR A O 1
ATOM 712 N N . VAL A 1 95 ? 74.583 7.781 -106.325 1.00 91.06 95 VAL A N 1
ATOM 713 C CA . VAL A 1 95 ? 74.101 8.634 -105.229 1.00 91.06 95 VAL A CA 1
ATOM 714 C C . VAL A 1 95 ? 72.578 8.750 -105.279 1.00 91.06 95 VAL A C 1
ATOM 716 O O . VAL A 1 95 ? 71.930 8.450 -104.285 1.00 91.06 95 VAL A O 1
ATOM 719 N N . ALA A 1 96 ? 71.981 9.075 -106.431 1.00 88.88 96 ALA A N 1
ATOM 720 C CA . ALA A 1 96 ? 70.529 9.214 -106.567 1.00 88.88 96 ALA A CA 1
ATOM 721 C C . ALA A 1 96 ? 69.761 7.934 -106.183 1.00 88.88 96 ALA A C 1
ATOM 723 O O . ALA A 1 96 ? 68.769 8.018 -105.462 1.00 88.88 96 ALA A O 1
ATOM 724 N N . LYS A 1 97 ? 70.243 6.749 -106.587 1.00 92.62 97 LYS A N 1
ATOM 725 C CA . LYS A 1 97 ? 69.677 5.454 -106.157 1.00 92.62 97 LYS A CA 1
ATOM 726 C C . LYS A 1 97 ? 69.804 5.231 -104.649 1.00 92.62 97 LYS A C 1
ATOM 728 O O . LYS A 1 97 ? 68.856 4.769 -104.023 1.00 92.62 97 LYS A O 1
ATOM 733 N N . THR A 1 98 ? 70.952 5.577 -104.068 1.00 92.38 98 THR A N 1
ATOM 734 C CA . THR A 1 98 ? 71.199 5.442 -102.622 1.00 92.38 98 THR A CA 1
ATOM 735 C C . THR A 1 98 ? 70.278 6.371 -101.826 1.00 92.38 98 THR A C 1
ATOM 737 O O . THR A 1 98 ? 69.617 5.932 -100.888 1.00 92.38 98 THR A O 1
ATOM 740 N N . THR A 1 99 ? 70.149 7.629 -102.254 1.00 91.31 99 THR A N 1
ATOM 741 C CA . THR A 1 99 ? 69.229 8.609 -101.665 1.00 91.31 99 THR A CA 1
ATOM 742 C C . THR A 1 99 ? 67.769 8.186 -101.834 1.00 91.31 99 THR A C 1
ATOM 744 O O . THR A 1 99 ? 66.989 8.354 -100.904 1.00 91.31 99 THR A O 1
ATOM 747 N N . GLN A 1 100 ? 67.383 7.584 -102.967 1.00 93.00 100 GLN A N 1
ATOM 748 C CA . GLN A 1 100 ? 66.039 7.022 -103.141 1.00 93.00 100 GLN A CA 1
ATOM 749 C C . GLN A 1 100 ? 65.766 5.897 -102.129 1.00 93.00 100 GLN A C 1
ATOM 751 O O . GLN A 1 100 ? 64.747 5.940 -101.449 1.00 93.00 100 GLN A O 1
ATOM 756 N N . GLN A 1 101 ? 66.684 4.940 -101.963 1.00 92.44 101 GLN A N 1
ATOM 757 C CA . GLN A 1 101 ? 66.537 3.860 -100.975 1.00 92.44 101 GLN A CA 1
ATOM 758 C C . GLN A 1 101 ? 66.482 4.388 -99.532 1.00 92.44 101 GLN A C 1
ATOM 760 O O . GLN A 1 101 ? 65.724 3.875 -98.706 1.00 92.44 101 GLN A O 1
ATOM 765 N N . GLN A 1 102 ? 67.240 5.444 -99.221 1.00 93.75 102 GLN A N 1
ATOM 766 C CA . GLN A 1 102 ? 67.159 6.139 -97.934 1.00 93.75 102 GLN A CA 1
ATOM 767 C C . GLN A 1 102 ? 65.803 6.836 -97.746 1.00 93.75 102 GLN A C 1
ATOM 769 O O . GLN A 1 102 ? 65.207 6.698 -96.684 1.00 93.75 102 GLN A O 1
ATOM 774 N N . LEU A 1 103 ? 65.278 7.522 -98.767 1.00 93.62 103 LEU A N 1
ATOM 775 C CA . LEU A 1 103 ? 63.955 8.159 -98.728 1.00 93.62 103 LEU A CA 1
ATOM 776 C C . LEU A 1 103 ? 62.816 7.137 -98.595 1.00 93.62 103 LEU A C 1
ATOM 778 O O . LEU A 1 103 ? 61.890 7.366 -97.824 1.00 93.62 103 LEU A O 1
ATOM 782 N N . GLU A 1 104 ? 62.896 6.000 -99.288 1.00 92.81 104 GLU A N 1
ATOM 783 C CA . GLU A 1 104 ? 61.951 4.885 -99.146 1.00 92.81 104 GLU A CA 1
ATOM 784 C C . GLU A 1 104 ? 62.000 4.298 -97.726 1.00 92.81 104 GLU A C 1
ATOM 786 O O . GLU A 1 104 ? 60.956 4.105 -97.101 1.00 92.81 104 GLU A O 1
ATOM 791 N N . THR A 1 105 ? 63.201 4.105 -97.168 1.00 94.25 105 THR A N 1
ATOM 792 C CA . THR A 1 105 ? 63.382 3.659 -95.775 1.00 94.25 105 THR A CA 1
ATOM 793 C C . THR A 1 105 ? 62.753 4.656 -94.798 1.00 94.25 105 THR A C 1
ATOM 795 O O . THR A 1 105 ? 61.887 4.272 -94.011 1.00 94.25 105 THR A O 1
ATOM 798 N N . ILE A 1 106 ? 63.101 5.943 -94.908 1.00 94.31 106 ILE A N 1
ATOM 799 C CA . ILE A 1 106 ? 62.555 7.027 -94.077 1.00 94.31 106 ILE A CA 1
ATOM 800 C C . ILE A 1 106 ? 61.026 7.075 -94.182 1.00 94.31 106 ILE A C 1
ATOM 802 O O . ILE A 1 106 ? 60.362 7.155 -93.156 1.00 94.31 106 ILE A O 1
ATOM 806 N N . ALA A 1 107 ? 60.443 6.936 -95.377 1.00 92.75 107 ALA A N 1
ATOM 807 C CA . ALA A 1 107 ? 58.990 6.912 -95.552 1.00 92.75 107 ALA A CA 1
ATOM 808 C C . ALA A 1 107 ? 58.318 5.732 -94.819 1.00 92.75 107 ALA A C 1
ATOM 810 O O . ALA A 1 107 ? 57.247 5.904 -94.226 1.00 92.75 107 ALA A O 1
ATOM 811 N N . THR A 1 108 ? 58.943 4.545 -94.796 1.00 94.88 108 THR A N 1
ATOM 812 C CA . THR A 1 108 ? 58.435 3.415 -93.992 1.00 94.88 108 THR A CA 1
ATOM 813 C C . THR A 1 108 ? 58.576 3.651 -92.487 1.00 94.88 108 THR A C 1
ATOM 815 O O . THR A 1 108 ? 57.675 3.284 -91.729 1.00 94.88 108 THR A O 1
ATOM 818 N N . GLU A 1 109 ? 59.646 4.315 -92.038 1.00 94.75 109 GLU A N 1
ATOM 819 C CA . GLU A 1 109 ? 59.827 4.681 -90.629 1.00 94.75 109 GLU A CA 1
ATOM 820 C C . GLU A 1 109 ? 58.845 5.773 -90.186 1.00 94.75 109 GLU A C 1
ATOM 822 O O . GLU A 1 109 ?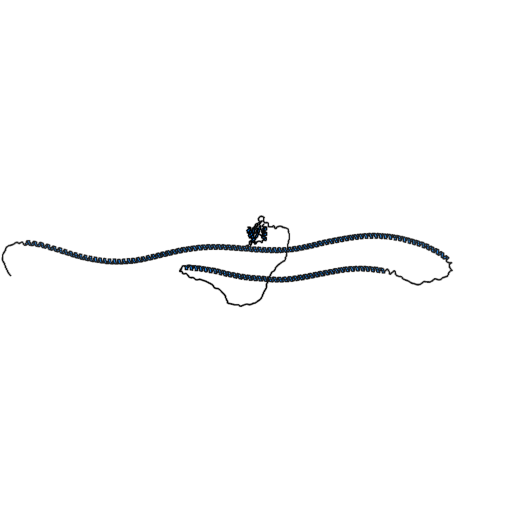 58.223 5.619 -89.136 1.00 94.75 109 GLU A O 1
ATOM 827 N N . THR A 1 110 ? 58.605 6.807 -90.999 1.00 93.94 110 THR A N 1
ATOM 828 C CA . THR A 1 110 ? 57.554 7.813 -90.764 1.00 93.94 110 THR A CA 1
ATOM 829 C C . THR A 1 110 ? 56.186 7.145 -90.654 1.00 93.94 110 THR A C 1
ATOM 831 O O . THR A 1 110 ? 55.517 7.304 -89.638 1.00 93.94 110 THR A O 1
ATOM 834 N N . THR A 1 111 ? 55.823 6.278 -91.608 1.00 94.94 111 THR A N 1
ATOM 835 C CA . THR A 1 111 ? 54.551 5.530 -91.572 1.00 94.94 111 THR A CA 1
ATOM 836 C C . THR A 1 111 ? 54.414 4.684 -90.296 1.00 94.94 111 THR A C 1
ATOM 838 O O . THR A 1 111 ? 53.330 4.568 -89.720 1.00 94.94 111 THR A O 1
ATOM 841 N N . ARG A 1 112 ? 55.513 4.089 -89.814 1.00 95.38 112 ARG A N 1
ATOM 842 C CA . ARG A 1 112 ? 55.544 3.333 -88.553 1.00 95.38 112 ARG A CA 1
ATOM 843 C C . ARG A 1 112 ? 55.397 4.244 -87.329 1.00 95.38 112 ARG A C 1
ATOM 845 O O . ARG A 1 112 ? 54.724 3.852 -86.375 1.00 95.38 112 ARG A O 1
ATOM 852 N N . LEU A 1 113 ? 56.000 5.432 -87.341 1.00 95.50 113 LEU A N 1
ATOM 853 C CA . LEU A 1 113 ? 55.848 6.434 -86.285 1.00 95.50 113 LEU A CA 1
ATOM 854 C C . LEU A 1 113 ? 54.412 6.973 -86.232 1.00 95.50 113 LEU A C 1
ATOM 856 O O . LEU A 1 113 ? 53.849 7.018 -85.143 1.00 95.50 113 LEU A O 1
ATOM 860 N N . ASP A 1 114 ? 53.778 7.246 -87.375 1.00 94.69 114 ASP A N 1
ATOM 861 C CA . ASP A 1 114 ? 52.368 7.657 -87.456 1.00 94.69 114 ASP A CA 1
ATOM 862 C C . ASP A 1 114 ? 51.428 6.592 -86.862 1.00 94.69 114 ASP A C 1
ATOM 864 O O . ASP A 1 114 ? 50.522 6.903 -86.084 1.00 94.69 114 ASP A O 1
ATOM 868 N N . GLN A 1 115 ? 51.673 5.308 -87.153 1.00 94.81 115 GLN A N 1
ATOM 869 C CA . GLN A 1 115 ? 50.923 4.194 -86.555 1.00 94.81 115 GLN A CA 1
ATOM 870 C C . GLN A 1 115 ? 51.127 4.087 -85.034 1.00 94.81 115 GLN A C 1
ATOM 872 O O . GLN A 1 115 ? 50.182 3.769 -84.305 1.00 94.81 115 GLN A O 1
ATOM 877 N N . ILE A 1 116 ? 52.340 4.353 -84.538 1.00 95.12 116 ILE A N 1
ATOM 878 C CA . ILE A 1 116 ? 52.636 4.387 -83.098 1.00 95.12 116 ILE A CA 1
ATOM 879 C C . ILE A 1 116 ? 51.952 5.594 -82.445 1.00 95.12 116 ILE A C 1
ATOM 881 O O . ILE A 1 116 ? 51.302 5.429 -81.416 1.00 95.12 116 ILE A O 1
ATOM 885 N N . GLN A 1 117 ? 52.019 6.779 -83.054 1.00 95.75 117 GLN A N 1
ATOM 886 C CA . GLN A 1 117 ? 51.351 7.988 -82.572 1.00 95.75 117 GLN A CA 1
ATOM 887 C C . GLN A 1 117 ? 49.829 7.807 -82.531 1.00 95.75 117 GLN A C 1
ATOM 889 O O . GLN A 1 117 ? 49.212 8.118 -81.517 1.00 95.75 117 GLN A O 1
ATOM 894 N N . SER A 1 118 ? 49.229 7.225 -83.574 1.00 95.06 118 SER A N 1
ATOM 895 C CA . SER A 1 118 ? 47.799 6.902 -83.619 1.00 95.06 118 SER A CA 1
ATOM 896 C C . SER A 1 118 ? 47.389 5.929 -82.503 1.00 95.06 118 SER A C 1
ATOM 898 O O . SER A 1 118 ? 46.427 6.187 -81.777 1.00 95.06 118 SER A O 1
ATOM 900 N N . ARG A 1 119 ? 48.158 4.850 -82.285 1.00 96.06 119 ARG A N 1
ATOM 901 C CA . ARG A 1 119 ? 47.916 3.889 -81.193 1.00 96.06 119 ARG A CA 1
ATOM 902 C C . ARG A 1 119 ? 48.071 4.528 -79.812 1.00 96.06 119 ARG A C 1
ATOM 904 O O . ARG A 1 119 ? 47.250 4.278 -78.928 1.00 96.06 119 ARG A O 1
ATOM 911 N N . ASN A 1 120 ? 49.098 5.352 -79.625 1.00 95.69 120 ASN A N 1
ATOM 912 C CA . ASN A 1 120 ? 49.341 6.057 -78.372 1.00 95.69 120 ASN A CA 1
ATOM 913 C C . ASN A 1 120 ? 48.216 7.062 -78.094 1.00 95.69 120 ASN A C 1
ATOM 915 O O . ASN A 1 120 ? 47.697 7.075 -76.985 1.00 95.69 120 ASN A O 1
ATOM 919 N N . GLN A 1 121 ? 47.762 7.817 -79.099 1.00 95.62 121 GLN A N 1
ATOM 920 C CA . GLN A 1 121 ? 46.636 8.744 -78.966 1.00 95.62 121 GLN A CA 1
ATOM 921 C C . GLN A 1 121 ? 45.328 8.019 -78.619 1.00 95.62 121 GLN A C 1
ATOM 923 O O . GLN A 1 121 ? 44.620 8.445 -77.710 1.00 95.62 121 GLN A O 1
ATOM 928 N N . ALA A 1 122 ? 45.031 6.890 -79.271 1.00 95.25 122 ALA A N 1
ATOM 929 C CA . ALA A 1 122 ? 43.873 6.063 -78.925 1.00 95.25 122 ALA A CA 1
ATOM 930 C C . ALA A 1 122 ? 43.955 5.524 -77.481 1.00 95.25 122 ALA A C 1
ATOM 932 O O . ALA A 1 122 ? 42.948 5.474 -76.777 1.00 95.25 122 ALA A O 1
ATOM 933 N N . THR A 1 123 ? 45.160 5.173 -77.019 1.00 96.56 123 THR A N 1
ATOM 934 C CA . THR A 1 123 ? 45.407 4.723 -75.638 1.00 96.56 123 THR A CA 1
ATOM 935 C C . THR A 1 123 ? 45.237 5.867 -74.635 1.00 96.56 123 THR A C 1
ATOM 937 O O . THR A 1 123 ? 44.598 5.676 -73.603 1.00 96.56 123 THR A O 1
ATOM 940 N N . ILE A 1 124 ? 45.739 7.066 -74.950 1.00 96.56 124 ILE A N 1
ATOM 941 C CA . ILE A 1 124 ? 45.551 8.284 -74.147 1.00 96.56 124 ILE A CA 1
ATOM 942 C C . ILE A 1 124 ? 44.058 8.584 -74.005 1.00 96.56 124 ILE A C 1
ATOM 944 O O . ILE A 1 124 ? 43.570 8.660 -72.885 1.00 96.56 124 ILE A O 1
ATOM 948 N N . THR A 1 125 ? 43.301 8.629 -75.102 1.00 95.81 125 THR A N 1
ATOM 949 C CA . THR A 1 125 ? 41.860 8.929 -75.058 1.00 95.81 125 THR A CA 1
ATOM 950 C C . THR A 1 125 ? 41.034 7.845 -74.350 1.00 95.81 125 THR A C 1
ATOM 952 O O . THR A 1 125 ? 40.051 8.160 -73.672 1.00 95.81 125 THR A O 1
ATOM 955 N N . ALA A 1 126 ? 41.455 6.576 -74.394 1.00 95.62 126 ALA A N 1
ATOM 956 C CA . ALA A 1 126 ? 40.867 5.525 -73.561 1.00 95.62 126 ALA A CA 1
ATOM 957 C C . ALA A 1 126 ? 41.141 5.750 -72.057 1.00 95.62 126 ALA A C 1
ATOM 959 O O . ALA A 1 126 ? 40.221 5.647 -71.243 1.00 95.62 126 ALA A O 1
ATOM 960 N N . LEU A 1 127 ? 42.374 6.116 -71.688 1.00 96.25 127 LEU A N 1
ATOM 961 C CA . LEU A 1 127 ? 42.758 6.430 -70.305 1.00 96.25 127 LEU A CA 1
ATOM 962 C C . LEU A 1 127 ? 42.094 7.717 -69.791 1.00 96.25 127 LEU A C 1
ATOM 964 O O . LEU A 1 127 ? 41.660 7.754 -68.644 1.00 96.25 127 LEU A O 1
ATOM 968 N N . GLU A 1 128 ? 41.939 8.747 -70.625 1.00 96.25 128 GLU A N 1
ATOM 969 C CA . GLU A 1 128 ? 41.182 9.969 -70.315 1.00 96.25 128 GLU A CA 1
ATOM 970 C C . GLU A 1 128 ? 39.707 9.650 -70.030 1.00 96.25 128 GLU A C 1
ATOM 972 O O . GLU A 1 128 ? 39.132 10.154 -69.063 1.00 96.25 128 GLU A O 1
ATOM 977 N N . THR A 1 129 ? 39.107 8.754 -70.821 1.00 96.56 129 THR A N 1
ATOM 978 C CA . THR A 1 129 ? 37.728 8.281 -70.622 1.00 96.56 129 THR A CA 1
ATOM 979 C C . THR A 1 129 ? 37.583 7.519 -69.298 1.00 96.56 129 THR A C 1
ATOM 981 O O . THR A 1 129 ? 36.672 7.801 -68.513 1.00 96.56 129 THR A O 1
ATOM 984 N N . GLN A 1 130 ? 38.507 6.599 -68.998 1.00 97.25 130 GLN A N 1
ATOM 985 C CA . GLN A 1 130 ? 38.537 5.878 -67.720 1.00 97.25 130 GLN A CA 1
ATOM 986 C C . GLN A 1 130 ? 38.753 6.825 -66.532 1.00 97.25 130 GLN A C 1
ATOM 988 O O . GLN A 1 130 ? 38.019 6.751 -65.549 1.00 97.25 130 GLN A O 1
ATOM 993 N N . LEU A 1 131 ? 39.693 7.767 -66.637 1.00 95.88 131 LEU A N 1
ATOM 994 C CA . LEU A 1 131 ? 39.970 8.771 -65.610 1.00 95.88 131 LEU A CA 1
ATOM 995 C C . LEU A 1 131 ? 38.743 9.646 -65.323 1.00 95.88 131 LEU A C 1
ATOM 997 O O . LEU A 1 131 ? 38.464 9.949 -64.165 1.00 95.88 131 LEU A O 1
ATOM 1001 N N . ASN A 1 132 ? 37.990 10.039 -66.350 1.00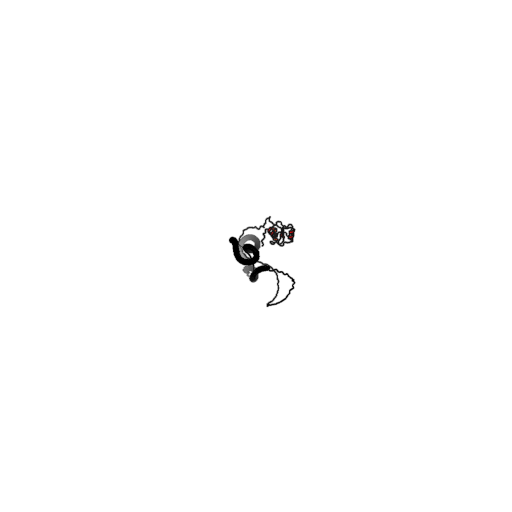 95.94 132 ASN A N 1
ATOM 1002 C CA . ASN A 1 132 ? 36.767 10.818 -66.169 1.00 95.94 132 ASN A CA 1
ATOM 1003 C C . ASN A 1 132 ? 35.627 9.980 -65.563 1.00 95.94 132 ASN A C 1
ATOM 1005 O O . ASN A 1 132 ? 34.895 10.492 -64.719 1.00 95.94 132 ASN A O 1
ATOM 1009 N N . THR A 1 133 ? 35.544 8.684 -65.884 1.00 96.81 133 THR A N 1
ATOM 1010 C CA . THR A 1 133 ? 34.625 7.743 -65.211 1.00 96.81 133 THR A CA 1
ATOM 1011 C C . THR A 1 133 ? 34.961 7.603 -63.721 1.00 96.81 133 THR A C 1
ATOM 1013 O O . THR A 1 133 ? 34.077 7.712 -62.876 1.00 96.81 133 THR A O 1
ATOM 1016 N N . VAL A 1 134 ? 36.244 7.439 -63.374 1.00 96.25 134 VAL A N 1
ATOM 1017 C CA . VAL A 1 134 ? 36.696 7.336 -61.975 1.00 96.25 134 VAL A CA 1
ATOM 1018 C C . VAL A 1 134 ? 36.467 8.645 -61.212 1.00 96.25 134 VAL A C 1
ATOM 1020 O O . VAL A 1 134 ? 36.006 8.606 -60.075 1.00 96.25 134 VAL A O 1
ATOM 1023 N N . LYS A 1 135 ? 36.710 9.815 -61.824 1.00 96.19 135 LYS A N 1
ATOM 1024 C CA . LYS A 1 135 ? 36.365 11.117 -61.216 1.00 96.19 135 LYS A CA 1
ATOM 1025 C C . LYS A 1 135 ? 34.873 11.210 -60.888 1.00 96.19 135 LYS A C 1
ATOM 1027 O O . LYS A 1 135 ? 34.538 11.591 -59.773 1.00 96.19 135 LYS A O 1
ATOM 1032 N N . GLN A 1 136 ? 34.003 10.825 -61.825 1.00 96.31 136 GLN A N 1
ATOM 1033 C CA . GLN A 1 136 ? 32.552 10.826 -61.619 1.00 96.31 136 GLN A CA 1
ATOM 1034 C C . GLN A 1 136 ? 32.151 9.905 -60.454 1.00 96.31 136 GLN A C 1
ATOM 1036 O O . GLN A 1 136 ? 31.439 10.340 -59.552 1.00 96.31 136 GLN A O 1
ATOM 1041 N N . GLN A 1 137 ? 32.689 8.681 -60.405 1.00 96.81 137 GLN A N 1
ATOM 1042 C CA . GLN A 1 137 ? 32.460 7.740 -59.300 1.00 96.81 137 GLN A CA 1
ATOM 1043 C C . GLN A 1 137 ? 32.943 8.285 -57.945 1.00 96.81 137 GLN A C 1
ATOM 1045 O O . GLN A 1 137 ? 32.277 8.088 -56.931 1.00 96.81 137 GLN A O 1
ATOM 1050 N N . VAL A 1 138 ? 34.071 9.006 -57.907 1.00 96.81 138 VAL A N 1
ATOM 1051 C CA . VAL A 1 138 ? 34.561 9.677 -56.689 1.00 96.81 138 VAL A CA 1
ATOM 1052 C C . VAL A 1 138 ? 33.627 10.817 -56.266 1.00 96.81 138 VAL A C 1
ATOM 1054 O O . VAL A 1 138 ? 33.348 10.956 -55.076 1.00 96.81 138 VAL A O 1
ATOM 1057 N N . THR A 1 139 ? 33.092 11.605 -57.204 1.00 96.12 139 THR A N 1
ATOM 1058 C CA . THR A 1 139 ? 32.093 12.646 -56.903 1.00 96.12 139 THR A CA 1
ATOM 1059 C C . THR A 1 139 ? 30.791 12.050 -56.358 1.00 96.12 139 THR A C 1
ATOM 1061 O O . THR A 1 139 ? 30.277 12.533 -55.350 1.00 96.12 139 THR A O 1
ATOM 1064 N N . GLU A 1 140 ? 30.290 10.970 -56.961 1.00 96.44 140 GLU A N 1
ATOM 1065 C CA . GLU A 1 140 ? 29.096 10.247 -56.500 1.00 96.44 140 GLU A CA 1
ATOM 1066 C C . GLU A 1 140 ? 29.302 9.633 -55.106 1.00 96.44 140 GLU A C 1
ATOM 1068 O O . GLU A 1 140 ? 28.459 9.804 -54.222 1.00 96.44 140 GLU A O 1
ATOM 1073 N N . ALA A 1 141 ? 30.451 8.993 -54.866 1.00 94.81 141 ALA A N 1
ATOM 1074 C CA . ALA A 1 141 ? 30.812 8.446 -53.559 1.00 94.81 141 ALA A CA 1
ATOM 1075 C C . ALA A 1 141 ? 30.928 9.540 -52.482 1.00 94.81 141 ALA A C 1
ATOM 1077 O O . ALA A 1 141 ? 30.444 9.356 -51.364 1.00 94.81 141 ALA A O 1
ATOM 1078 N N . GLN A 1 142 ? 31.502 10.700 -52.817 1.00 95.56 142 GLN A N 1
ATOM 1079 C CA . GLN A 1 142 ? 31.588 11.843 -51.907 1.00 95.56 142 GLN A CA 1
ATOM 1080 C C . GLN A 1 142 ? 30.196 12.410 -51.572 1.00 95.56 142 GLN A C 1
ATOM 1082 O O . GLN A 1 142 ? 29.916 12.702 -50.410 1.00 95.56 142 GLN A O 1
ATOM 1087 N N . GLN A 1 143 ? 29.295 12.514 -52.556 1.00 96.19 143 GLN A N 1
ATOM 1088 C CA . GLN A 1 143 ? 27.914 12.959 -52.335 1.00 96.19 143 GLN A CA 1
ATOM 1089 C C . GLN A 1 143 ? 27.118 11.961 -51.473 1.00 96.19 143 GLN A C 1
ATOM 1091 O O . GLN A 1 143 ? 26.362 12.369 -50.582 1.00 96.19 143 GLN A O 1
ATOM 1096 N N . ALA A 1 144 ? 27.311 10.657 -51.691 1.00 96.00 144 ALA A N 1
ATOM 1097 C CA . ALA A 1 144 ? 26.731 9.604 -50.861 1.00 96.00 144 ALA A CA 1
ATOM 1098 C C . ALA A 1 144 ? 27.264 9.655 -49.416 1.00 96.00 144 ALA A C 1
ATOM 1100 O O . ALA A 1 144 ? 26.477 9.559 -48.472 1.00 96.00 144 ALA A O 1
ATOM 1101 N N . LEU A 1 145 ? 28.568 9.895 -49.231 1.00 96.69 145 LEU A N 1
ATOM 1102 C CA . LEU A 1 145 ? 29.191 10.073 -47.918 1.00 96.69 145 LEU A CA 1
ATOM 1103 C C . LEU A 1 145 ? 28.618 11.289 -47.174 1.00 96.69 145 LEU A C 1
ATOM 1105 O O . LEU A 1 145 ? 28.215 11.152 -46.020 1.00 96.69 145 LEU A O 1
ATOM 1109 N N . THR A 1 146 ? 28.494 12.451 -47.826 1.00 96.56 146 THR A N 1
ATOM 1110 C CA . THR A 1 146 ? 27.840 13.633 -47.230 1.00 96.56 146 THR A CA 1
ATOM 1111 C C . THR A 1 146 ? 26.384 13.344 -46.853 1.00 96.56 146 THR A C 1
ATOM 1113 O O . THR A 1 146 ? 25.947 13.698 -45.759 1.00 96.56 146 THR A O 1
ATOM 1116 N N . THR A 1 147 ? 25.639 12.637 -47.706 1.00 97.12 147 THR A N 1
ATOM 1117 C CA . THR A 1 147 ? 24.247 12.246 -47.424 1.00 97.12 147 THR A CA 1
ATOM 1118 C C . THR A 1 147 ? 24.157 11.309 -46.211 1.00 97.12 147 THR A C 1
ATOM 1120 O O . THR A 1 147 ? 23.302 11.500 -45.345 1.00 97.12 147 THR A O 1
ATOM 1123 N N . SER A 1 148 ? 25.068 10.336 -46.095 1.00 95.50 148 SER A N 1
ATOM 1124 C CA . SER A 1 148 ? 25.145 9.440 -44.936 1.00 95.50 148 SER A CA 1
ATOM 1125 C C . SER A 1 148 ? 25.571 10.174 -43.660 1.00 95.50 148 SER A C 1
ATOM 1127 O O . SER A 1 148 ? 25.032 9.893 -42.594 1.00 95.50 148 SER A O 1
ATOM 1129 N N . SER A 1 149 ? 26.489 11.140 -43.758 1.00 97.19 149 SER A N 1
ATOM 1130 C CA . SER A 1 149 ? 26.921 11.980 -42.633 1.00 97.19 149 SER A CA 1
ATOM 1131 C C . SER A 1 149 ? 25.759 12.807 -42.078 1.00 97.19 149 SER A C 1
ATOM 1133 O O . SER A 1 149 ? 25.493 12.774 -40.879 1.00 97.19 149 SER A O 1
ATOM 1135 N N . ASN A 1 150 ? 25.005 13.480 -42.954 1.00 96.81 150 ASN A N 1
ATOM 1136 C CA . ASN A 1 150 ? 23.826 14.260 -42.569 1.00 96.81 150 ASN A CA 1
ATOM 1137 C C . ASN A 1 150 ? 22.733 13.368 -41.949 1.00 96.81 150 ASN A C 1
ATOM 1139 O O . ASN A 1 150 ? 22.072 13.761 -40.984 1.00 96.81 150 ASN A O 1
ATOM 1143 N N . ARG A 1 151 ? 22.556 12.142 -42.466 1.00 97.25 151 ARG A N 1
ATOM 1144 C CA . ARG A 1 151 ? 21.632 11.157 -41.884 1.00 97.25 151 ARG A CA 1
ATOM 1145 C C . ARG A 1 151 ? 22.070 10.721 -40.486 1.00 97.25 151 ARG A C 1
ATOM 1147 O O . ARG A 1 151 ? 21.221 10.661 -39.603 1.00 97.25 151 ARG A O 1
ATOM 1154 N N . ASN A 1 152 ? 23.359 10.463 -40.268 1.00 95.75 152 ASN A N 1
ATOM 1155 C CA . ASN A 1 152 ? 23.877 10.101 -38.947 1.00 95.75 152 ASN A CA 1
ATOM 1156 C C . ASN A 1 152 ? 23.689 11.247 -37.944 1.00 95.75 152 ASN A C 1
ATOM 1158 O O . ASN A 1 152 ? 23.141 11.010 -36.876 1.00 95.75 152 ASN A O 1
ATOM 1162 N N . GLN A 1 153 ? 24.005 12.491 -38.320 1.00 96.50 153 GLN A N 1
ATOM 1163 C CA . GLN A 1 153 ? 23.756 13.669 -37.476 1.00 96.50 153 GLN A CA 1
ATOM 1164 C C . GLN A 1 153 ? 22.264 13.833 -37.121 1.00 96.50 153 GLN A C 1
ATOM 1166 O O . GLN A 1 153 ? 21.918 14.206 -35.999 1.00 96.50 153 GLN A O 1
ATOM 1171 N N . THR A 1 154 ? 21.364 13.512 -38.058 1.00 96.62 154 THR A N 1
ATOM 1172 C CA . THR A 1 154 ? 19.910 13.516 -37.816 1.00 96.62 154 THR A CA 1
ATOM 1173 C C . THR A 1 154 ? 19.503 12.429 -36.815 1.00 96.62 154 THR A C 1
ATOM 1175 O O . THR A 1 154 ? 18.757 12.715 -35.882 1.00 96.62 154 THR A O 1
ATOM 1178 N N . LEU A 1 155 ? 20.015 11.203 -36.973 1.00 96.81 155 LEU A N 1
ATOM 1179 C CA . LEU A 1 155 ? 19.763 10.084 -36.054 1.00 96.81 155 LEU A CA 1
ATOM 1180 C C . LEU A 1 155 ? 20.327 10.353 -34.652 1.00 96.81 155 LEU A C 1
ATOM 1182 O O . LEU A 1 155 ? 19.682 10.037 -33.661 1.00 96.81 155 LEU A O 1
ATOM 1186 N N . GLU A 1 156 ? 21.496 10.980 -34.554 1.00 96.75 156 GLU A N 1
ATOM 1187 C CA . GLU A 1 156 ? 22.124 11.337 -33.279 1.00 96.75 156 GLU A CA 1
ATOM 1188 C C . GLU A 1 156 ? 21.333 12.434 -32.547 1.00 96.75 156 GLU A C 1
ATOM 1190 O O . GLU A 1 156 ? 21.088 12.327 -31.347 1.00 96.75 156 GLU A O 1
ATOM 1195 N N . THR A 1 157 ? 20.799 13.415 -33.285 1.00 96.69 157 THR A N 1
ATOM 1196 C CA . THR A 1 157 ? 19.847 14.407 -32.746 1.00 96.69 157 THR A CA 1
ATOM 1197 C C . THR A 1 157 ? 18.545 13.743 -32.266 1.00 96.69 157 THR A C 1
ATOM 1199 O O . THR A 1 157 ? 17.989 14.127 -31.238 1.00 96.69 157 THR A O 1
ATOM 1202 N N . GLN A 1 158 ? 18.054 12.722 -32.981 1.00 97.38 158 GLN A N 1
ATOM 1203 C CA . GLN A 1 158 ? 16.878 11.943 -32.570 1.00 97.38 158 GLN A CA 1
ATOM 1204 C C . GLN A 1 158 ? 17.151 11.095 -31.319 1.00 97.38 158 GLN A C 1
ATOM 1206 O O . GLN A 1 158 ? 1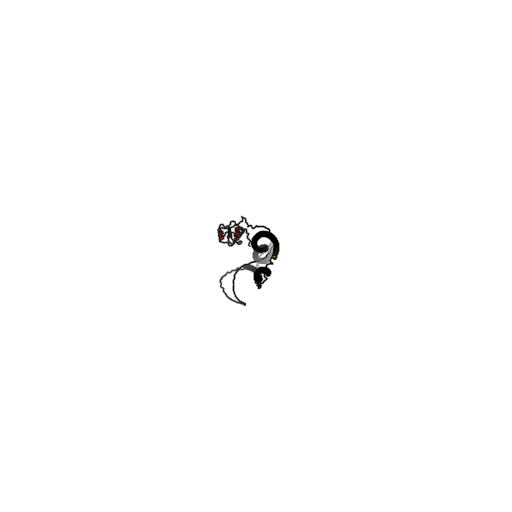6.299 11.044 -30.435 1.00 97.38 158 GLN A O 1
ATOM 1211 N N . ASN A 1 159 ? 18.337 10.493 -31.198 1.00 96.19 159 ASN A N 1
ATOM 1212 C CA . ASN A 1 159 ? 18.741 9.753 -30.002 1.00 96.19 159 ASN A CA 1
ATOM 1213 C C . ASN A 1 159 ? 18.814 10.674 -28.776 1.00 96.19 159 ASN A C 1
ATOM 1215 O O . ASN A 1 159 ? 18.211 10.351 -27.762 1.00 96.19 159 ASN A O 1
ATOM 1219 N N . GLN A 1 160 ? 19.430 11.856 -28.886 1.00 97.06 160 GLN A N 1
ATOM 1220 C CA . GLN A 1 160 ? 19.482 12.839 -27.790 1.00 97.06 160 GLN A CA 1
ATOM 1221 C C . GLN A 1 160 ? 18.079 13.301 -27.344 1.00 97.06 160 GLN A C 1
ATOM 1223 O O . GLN A 1 160 ? 17.822 13.496 -26.152 1.00 97.06 160 GLN A O 1
ATOM 1228 N N . ALA A 1 161 ? 17.135 13.435 -28.284 1.00 96.06 161 ALA A N 1
ATOM 1229 C CA . ALA A 1 161 ? 15.738 13.730 -27.965 1.00 96.06 161 ALA A CA 1
ATOM 1230 C C . ALA A 1 161 ? 15.043 12.561 -27.235 1.00 96.06 161 ALA A C 1
ATOM 1232 O O . ALA A 1 161 ? 14.316 12.792 -26.267 1.00 96.06 161 ALA A O 1
ATOM 1233 N N . LEU A 1 162 ? 15.298 11.313 -27.648 1.00 97.06 162 LEU A N 1
ATOM 1234 C CA . LEU A 1 162 ? 14.783 10.110 -26.982 1.00 97.06 162 LEU A CA 1
ATOM 1235 C C . LEU A 1 162 ? 15.397 9.909 -25.588 1.00 97.06 162 LEU A C 1
ATOM 1237 O O . LEU A 1 162 ? 14.668 9.605 -24.651 1.00 97.06 162 LEU A O 1
ATOM 1241 N N . GLU A 1 163 ? 16.699 10.140 -25.416 1.00 96.81 163 GLU A N 1
ATOM 1242 C CA . GLU A 1 163 ? 17.386 10.128 -24.116 1.00 96.81 163 GLU A CA 1
ATOM 1243 C C . GLU A 1 163 ? 16.777 11.163 -23.160 1.00 96.81 163 GLU A C 1
ATOM 1245 O O . GLU A 1 163 ? 16.477 10.849 -22.007 1.00 96.81 163 GLU A O 1
ATOM 1250 N N . THR A 1 164 ? 16.496 12.371 -23.661 1.00 96.94 164 THR A N 1
ATOM 1251 C CA . THR A 1 164 ? 15.804 13.425 -22.902 1.00 96.94 164 THR A CA 1
ATOM 1252 C C . THR A 1 164 ? 14.383 12.999 -22.507 1.00 96.94 164 THR A C 1
ATOM 1254 O O . THR A 1 164 ? 13.962 13.219 -21.370 1.00 96.94 164 THR A O 1
ATOM 1257 N N . GLN A 1 165 ? 13.644 12.344 -23.411 1.00 97.56 165 GLN A N 1
ATOM 1258 C CA . GLN A 1 165 ? 12.304 11.822 -23.125 1.00 97.56 165 GLN A CA 1
ATOM 1259 C C . GLN A 1 165 ? 12.333 10.680 -22.093 1.00 97.56 165 GLN A C 1
ATOM 1261 O O . GLN A 1 165 ? 11.496 10.645 -21.193 1.00 97.56 165 GLN A O 1
ATOM 1266 N N . VAL A 1 166 ? 13.314 9.777 -22.174 1.00 97.19 166 VAL A N 1
ATOM 1267 C CA . VAL A 1 166 ? 13.519 8.699 -21.193 1.00 97.19 166 VAL A CA 1
ATOM 1268 C C . VAL A 1 166 ? 13.880 9.270 -19.819 1.00 97.19 166 VAL A C 1
ATOM 1270 O O . VAL A 1 166 ? 13.317 8.828 -18.822 1.00 97.19 166 VAL A O 1
ATOM 1273 N N . ALA A 1 167 ? 14.737 10.293 -19.743 1.00 95.75 167 ALA A N 1
ATOM 1274 C CA . ALA A 1 167 ? 15.060 10.969 -18.484 1.00 95.75 167 ALA A CA 1
ATOM 1275 C C . ALA A 1 167 ? 13.825 11.631 -17.834 1.00 95.75 167 ALA A C 1
ATOM 1277 O O . ALA A 1 167 ? 13.630 11.531 -16.617 1.00 95.75 167 ALA A O 1
ATOM 1278 N N . ALA A 1 168 ? 12.950 12.247 -18.638 1.00 96.06 168 ALA A N 1
ATOM 1279 C CA . ALA A 1 168 ? 11.684 12.801 -18.158 1.00 96.06 168 ALA A CA 1
ATOM 1280 C C . ALA A 1 168 ? 10.747 11.708 -17.605 1.00 96.06 168 ALA A C 1
ATOM 1282 O O . ALA A 1 168 ? 10.228 11.857 -16.499 1.00 96.06 168 ALA A O 1
ATOM 1283 N N . LEU A 1 169 ? 10.602 10.580 -18.313 1.00 96.88 169 LEU A N 1
ATOM 1284 C CA . LEU A 1 169 ? 9.797 9.432 -17.868 1.00 96.88 169 LEU A CA 1
ATOM 1285 C C . LEU A 1 169 ? 10.363 8.754 -16.605 1.00 96.88 169 LEU A C 1
ATOM 1287 O O . LEU A 1 169 ? 9.600 8.267 -15.772 1.00 96.88 169 LEU A O 1
ATOM 1291 N N . ILE A 1 170 ? 11.689 8.744 -16.421 1.00 97.38 170 ILE A N 1
ATOM 1292 C CA . ILE A 1 170 ? 12.323 8.284 -15.174 1.00 97.38 170 ILE A CA 1
ATOM 1293 C C . ILE A 1 170 ? 11.933 9.206 -14.011 1.00 97.38 170 ILE A C 1
ATOM 1295 O O . ILE A 1 170 ? 11.487 8.713 -12.977 1.00 97.38 170 ILE A O 1
ATOM 1299 N N . THR A 1 171 ? 12.005 10.525 -14.204 1.00 96.62 171 THR A N 1
ATOM 1300 C CA . THR A 1 171 ? 11.602 11.511 -13.183 1.00 96.62 171 THR A CA 1
ATOM 1301 C C . THR A 1 171 ? 10.107 11.400 -12.845 1.00 96.62 171 THR A C 1
ATOM 1303 O O . THR A 1 171 ? 9.722 11.465 -11.679 1.00 96.62 171 THR A O 1
ATOM 1306 N N . GLU A 1 172 ? 9.248 11.181 -13.844 1.00 97.31 172 GLU A N 1
ATOM 1307 C CA . GLU A 1 172 ? 7.812 10.947 -13.646 1.00 97.31 172 GLU A CA 1
ATOM 1308 C C . GLU A 1 172 ? 7.551 9.651 -12.853 1.00 97.31 172 GLU A C 1
ATOM 1310 O O . GLU A 1 172 ? 6.786 9.647 -11.885 1.00 97.31 172 GLU A O 1
ATOM 1315 N N . ARG A 1 173 ? 8.260 8.558 -13.174 1.00 97.44 173 ARG A N 1
ATOM 1316 C CA . ARG A 1 173 ? 8.212 7.302 -12.407 1.00 97.44 173 ARG A CA 1
ATOM 1317 C C . ARG A 1 173 ? 8.674 7.487 -10.957 1.00 97.44 173 ARG A C 1
ATOM 1319 O O . ARG A 1 173 ? 8.085 6.891 -10.053 1.00 97.44 173 ARG A O 1
ATOM 1326 N N . GLU A 1 174 ? 9.708 8.285 -10.710 1.00 95.88 174 GLU A N 1
ATOM 1327 C CA . GLU A 1 174 ? 10.179 8.606 -9.356 1.00 95.88 174 GLU A CA 1
ATOM 1328 C C . GLU A 1 174 ? 9.123 9.396 -8.567 1.00 95.88 174 GLU A C 1
ATOM 1330 O O . GLU A 1 174 ? 8.841 9.062 -7.412 1.00 95.88 174 GLU A O 1
ATOM 1335 N N . GLN A 1 175 ? 8.450 10.360 -9.207 1.00 95.44 175 GLN A N 1
ATOM 1336 C CA . GLN A 1 175 ? 7.318 11.076 -8.610 1.00 95.44 175 GLN A CA 1
ATOM 1337 C C . GLN A 1 175 ? 6.170 10.119 -8.258 1.00 95.44 175 GLN A C 1
ATOM 1339 O O . GLN A 1 175 ? 5.739 10.105 -7.101 1.00 95.44 175 GLN A O 1
ATOM 1344 N N . PHE A 1 176 ? 5.737 9.249 -9.180 1.00 96.94 176 PHE A N 1
ATOM 1345 C CA . PHE A 1 176 ? 4.725 8.224 -8.890 1.00 96.94 176 PHE A CA 1
ATOM 1346 C C . PHE A 1 176 ? 5.148 7.269 -7.764 1.00 96.94 176 PHE A C 1
ATOM 1348 O O . PHE A 1 176 ? 4.331 6.938 -6.905 1.00 96.94 176 PHE A O 1
ATOM 1355 N N . THR A 1 177 ? 6.427 6.888 -7.699 1.00 96.75 177 THR A N 1
ATOM 1356 C CA . THR A 1 177 ? 6.968 6.050 -6.615 1.00 96.75 177 THR A CA 1
ATOM 1357 C C . THR A 1 177 ? 6.864 6.764 -5.260 1.00 96.75 177 THR A C 1
ATOM 1359 O O . THR A 1 177 ? 6.442 6.163 -4.272 1.00 96.75 177 THR A O 1
ATOM 1362 N N . SER A 1 178 ? 7.177 8.064 -5.200 1.00 95.56 178 SER A N 1
ATOM 1363 C CA . SER A 1 178 ? 7.029 8.863 -3.973 1.00 95.56 178 SER A CA 1
ATOM 1364 C C . SER A 1 178 ? 5.561 9.044 -3.551 1.00 95.56 178 SER A C 1
ATOM 1366 O O . SER A 1 178 ? 5.240 8.979 -2.359 1.00 95.56 178 SER A O 1
ATOM 1368 N N . ALA A 1 179 ? 4.649 9.183 -4.519 1.00 95.38 179 ALA A N 1
ATOM 1369 C CA . ALA A 1 179 ? 3.211 9.257 -4.280 1.00 95.38 179 ALA A CA 1
ATOM 1370 C C . ALA A 1 179 ? 2.656 7.922 -3.751 1.00 95.38 179 ALA A C 1
ATOM 1372 O O . ALA A 1 179 ? 1.917 7.921 -2.767 1.00 95.38 179 ALA A O 1
ATOM 1373 N N . GLN A 1 180 ? 3.078 6.786 -4.322 1.00 96.81 180 GLN A N 1
ATOM 1374 C CA . GLN A 1 180 ? 2.728 5.448 -3.835 1.00 96.81 180 GLN A CA 1
ATOM 1375 C C . GLN A 1 180 ? 3.174 5.249 -2.380 1.00 96.81 180 GLN A C 1
ATOM 1377 O O . GLN A 1 180 ? 2.348 4.912 -1.536 1.00 96.81 180 GLN A O 1
ATOM 1382 N N . GLN A 1 181 ? 4.440 5.540 -2.053 1.00 96.69 181 GLN A N 1
ATOM 1383 C CA . GLN A 1 181 ? 4.935 5.440 -0.672 1.00 96.69 181 GLN A CA 1
ATOM 1384 C C . GLN A 1 181 ? 4.222 6.397 0.302 1.00 96.69 181 GLN A C 1
ATOM 1386 O O . GLN A 1 181 ? 4.245 6.189 1.516 1.00 96.69 181 GLN A O 1
ATOM 1391 N N . THR A 1 182 ? 3.638 7.490 -0.191 1.00 96.50 182 THR A N 1
ATOM 1392 C CA . THR A 1 182 ? 2.838 8.405 0.635 1.00 96.50 182 THR A CA 1
ATOM 1393 C C . THR A 1 182 ? 1.461 7.799 0.907 1.00 96.50 182 THR A C 1
ATOM 1395 O O . THR A 1 182 ? 1.056 7.705 2.064 1.00 96.50 182 THR A O 1
ATOM 1398 N N . LEU A 1 183 ? 0.793 7.294 -0.136 1.00 96.19 183 LEU A N 1
ATOM 1399 C CA . LEU A 1 183 ? -0.497 6.607 -0.045 1.00 96.19 183 LEU A CA 1
ATOM 1400 C C . LEU A 1 183 ? -0.435 5.374 0.874 1.00 96.19 183 LEU A C 1
ATOM 1402 O O . LEU A 1 183 ? -1.336 5.153 1.678 1.00 96.19 183 LEU A O 1
ATOM 1406 N N . GLU A 1 184 ? 0.650 4.604 0.791 1.00 97.25 184 GLU A N 1
ATOM 1407 C CA . GLU A 1 184 ? 0.895 3.406 1.600 1.00 97.25 184 GLU A CA 1
ATOM 1408 C C . GLU A 1 184 ? 1.041 3.748 3.094 1.00 97.25 184 GLU A C 1
ATOM 1410 O O . GLU A 1 184 ? 0.385 3.134 3.934 1.00 97.25 184 GLU A O 1
ATOM 1415 N N . ARG A 1 185 ? 1.767 4.825 3.438 1.00 97.56 185 ARG A N 1
ATOM 1416 C CA . ARG A 1 185 ? 1.818 5.348 4.821 1.00 97.56 185 ARG A CA 1
ATOM 1417 C C . ARG A 1 185 ? 0.451 5.828 5.321 1.00 97.56 185 ARG A C 1
ATOM 1419 O O . ARG A 1 185 ? 0.124 5.616 6.488 1.00 97.56 185 ARG A O 1
ATOM 1426 N N . THR A 1 186 ? -0.362 6.454 4.465 1.00 97.00 186 THR A N 1
ATOM 1427 C CA . THR A 1 186 ? -1.737 6.854 4.817 1.00 97.00 186 THR A CA 1
ATOM 1428 C C . THR A 1 186 ? -2.647 5.640 5.039 1.00 97.00 186 THR A C 1
ATOM 1430 O O . THR A 1 186 ? -3.477 5.658 5.951 1.00 97.00 186 THR A O 1
ATOM 1433 N N . LEU A 1 187 ? -2.477 4.568 4.260 1.00 97.38 187 LEU A N 1
ATOM 1434 C CA . LEU A 1 187 ? -3.210 3.311 4.426 1.00 97.38 187 LEU A CA 1
ATOM 1435 C C . LEU A 1 187 ? -2.836 2.605 5.741 1.00 97.38 187 LEU A C 1
ATOM 1437 O O . LEU A 1 187 ? -3.729 2.180 6.472 1.00 97.38 187 LEU A O 1
ATOM 1441 N N . ASP A 1 188 ? -1.546 2.557 6.081 1.00 96.44 188 ASP A N 1
ATOM 1442 C CA . ASP A 1 188 ? -1.035 2.058 7.366 1.00 96.44 188 ASP A CA 1
ATOM 1443 C C . ASP A 1 188 ? -1.590 2.844 8.560 1.00 96.44 188 ASP A C 1
ATOM 1445 O O . ASP A 1 188 ? -2.006 2.266 9.567 1.00 96.44 188 ASP A O 1
ATOM 1449 N N . GLN A 1 189 ? -1.600 4.178 8.464 1.00 97.00 189 GLN A N 1
ATOM 1450 C CA . GLN A 1 189 ? -2.155 5.040 9.505 1.00 97.00 189 GLN A CA 1
ATOM 1451 C C . GLN A 1 189 ? -3.664 4.809 9.666 1.00 97.00 189 GLN A C 1
ATOM 1453 O O . GLN A 1 189 ? -4.147 4.693 10.791 1.00 97.00 189 GLN A O 1
ATOM 1458 N N . SER A 1 190 ? -4.387 4.654 8.553 1.00 95.44 190 SER A N 1
ATOM 1459 C CA . SER A 1 190 ? -5.821 4.342 8.552 1.00 95.44 190 SER A CA 1
ATOM 1460 C C . SER A 1 190 ? -6.110 2.970 9.172 1.00 95.44 190 SER A C 1
ATOM 1462 O O . SER A 1 190 ? -7.035 2.852 9.975 1.00 95.44 190 SER A O 1
ATOM 1464 N N . HIS A 1 191 ? -5.293 1.950 8.879 1.00 97.44 191 HIS A N 1
ATOM 1465 C CA . HIS A 1 191 ? -5.388 0.632 9.517 1.00 97.44 191 HIS A CA 1
ATOM 1466 C C . HIS A 1 191 ? -5.185 0.714 11.032 1.00 97.44 191 HIS A C 1
ATOM 1468 O O . HIS A 1 191 ? -6.008 0.189 11.777 1.00 97.44 191 HIS A O 1
ATOM 1474 N N . LYS A 1 192 ? -4.152 1.427 11.499 1.00 96.44 192 LYS A N 1
ATOM 1475 C CA . LYS A 1 192 ? -3.887 1.625 12.937 1.00 96.44 192 LYS A CA 1
ATOM 1476 C C . LYS A 1 192 ? -5.029 2.367 13.637 1.00 96.44 192 LYS A C 1
ATOM 1478 O O . LYS A 1 192 ? -5.393 2.017 14.757 1.00 96.44 192 LYS A O 1
ATOM 1483 N N . SER A 1 193 ? -5.644 3.353 12.979 1.00 97.19 193 SER A N 1
ATOM 1484 C CA . SER A 1 193 ? -6.852 4.012 13.492 1.00 97.19 193 SER A CA 1
ATOM 1485 C C . SER A 1 193 ? -8.054 3.062 13.569 1.00 97.19 193 SER A C 1
ATOM 1487 O O . SER A 1 193 ? -8.791 3.102 14.551 1.00 97.19 193 SER A O 1
ATOM 1489 N N . LEU A 1 194 ? -8.244 2.188 12.577 1.00 96.69 194 LEU A N 1
ATOM 1490 C CA . LEU A 1 194 ? -9.337 1.210 12.543 1.00 96.69 194 LEU A CA 1
ATOM 1491 C C . LEU A 1 194 ? -9.142 0.103 13.596 1.00 96.69 194 LEU A C 1
ATOM 1493 O O . LEU A 1 194 ? -10.094 -0.269 14.282 1.00 96.69 194 LEU A O 1
ATOM 1497 N N . GLU A 1 195 ? -7.909 -0.360 13.805 1.00 96.06 195 GLU A N 1
ATOM 1498 C CA . GLU A 1 195 ? -7.534 -1.280 14.885 1.00 96.06 195 GLU A CA 1
ATOM 1499 C C . GLU A 1 195 ? -7.784 -0.655 16.269 1.00 96.06 195 GLU A C 1
ATOM 1501 O O . GLU A 1 195 ? -8.450 -1.263 17.107 1.00 96.06 195 GLU A O 1
ATOM 1506 N N . ALA A 1 196 ? -7.358 0.594 16.490 1.00 95.44 196 ALA A N 1
ATOM 1507 C CA . ALA A 1 196 ? -7.608 1.318 17.740 1.00 95.44 196 ALA A CA 1
ATOM 1508 C C . ALA A 1 196 ? -9.109 1.556 18.005 1.00 95.44 196 ALA A C 1
ATOM 1510 O O . ALA A 1 196 ? -9.570 1.426 19.143 1.00 95.44 196 ALA A O 1
ATOM 1511 N N . LEU A 1 197 ? -9.895 1.854 16.963 1.00 95.75 197 LEU A N 1
ATOM 1512 C CA . LEU A 1 197 ? -11.356 1.934 17.058 1.00 95.75 197 LEU A CA 1
ATOM 1513 C C . LEU A 1 197 ? -11.975 0.571 17.389 1.00 95.75 197 LEU A C 1
ATOM 1515 O O . LEU A 1 197 ? -12.830 0.502 18.264 1.00 95.75 197 LEU A O 1
ATOM 1519 N N . THR A 1 198 ? -11.502 -0.515 16.774 1.00 96.00 198 THR A N 1
ATOM 1520 C CA . THR A 1 198 ? -11.950 -1.888 17.075 1.00 96.00 198 THR A CA 1
ATOM 1521 C C . THR A 1 198 ? -11.626 -2.280 18.523 1.00 96.00 198 THR A C 1
ATOM 1523 O O . THR A 1 198 ? -12.452 -2.888 19.205 1.00 96.00 198 THR A O 1
ATOM 1526 N N . GLY A 1 199 ? -10.461 -1.865 19.034 1.00 96.00 199 GLY A N 1
ATOM 1527 C CA . GLY A 1 199 ? -10.092 -1.985 20.447 1.00 96.00 199 GLY A CA 1
ATOM 1528 C C . GLY A 1 199 ? -11.061 -1.243 21.373 1.00 96.00 199 GLY A C 1
ATOM 1529 O O . GLY A 1 199 ? -11.573 -1.837 22.323 1.00 96.00 199 GLY A O 1
ATOM 1530 N N . ARG A 1 200 ? -11.388 0.019 21.054 1.00 97.44 200 ARG A N 1
ATOM 1531 C CA . ARG A 1 200 ? -12.399 0.808 21.784 1.00 97.44 200 ARG A CA 1
ATOM 1532 C C . ARG A 1 200 ? -13.788 0.173 21.735 1.00 97.44 200 ARG A C 1
ATOM 1534 O O . ARG A 1 200 ? -14.434 0.116 22.775 1.00 97.44 200 ARG A O 1
ATOM 1541 N N . THR A 1 201 ? -14.233 -0.341 20.589 1.00 96.62 201 THR A N 1
ATOM 1542 C CA . THR A 1 201 ? -15.519 -1.048 20.472 1.00 96.62 201 THR A CA 1
ATOM 1543 C C . THR A 1 201 ? -15.563 -2.262 21.399 1.00 96.62 201 THR A C 1
ATOM 1545 O O . THR A 1 201 ? -16.470 -2.346 22.216 1.00 96.62 201 THR A O 1
ATOM 1548 N N . GLY A 1 202 ? -14.544 -3.130 21.388 1.00 96.06 202 GLY A N 1
ATOM 1549 C CA . GLY A 1 202 ? -14.499 -4.296 22.285 1.00 96.06 202 GLY A CA 1
ATOM 1550 C C . GLY A 1 202 ? -14.418 -3.950 23.783 1.00 96.06 202 GLY A C 1
ATOM 1551 O O . GLY A 1 202 ? -14.907 -4.704 24.628 1.00 96.06 202 GLY A O 1
ATOM 1552 N N . SER A 1 203 ? -13.835 -2.796 24.127 1.00 95.25 203 SER A N 1
ATOM 1553 C CA . SER A 1 203 ? -13.842 -2.261 25.497 1.00 95.25 203 SER A CA 1
ATOM 1554 C C . SER A 1 203 ? -15.237 -1.754 25.898 1.00 95.25 203 SER A C 1
ATOM 1556 O O . SER A 1 203 ? -15.723 -2.077 26.983 1.00 95.25 203 SER A O 1
ATOM 1558 N N . LEU A 1 204 ? -15.929 -1.046 24.998 1.00 96.06 204 LEU A N 1
ATOM 1559 C CA . LEU A 1 204 ? -17.311 -0.601 25.199 1.00 96.06 204 LEU A CA 1
ATOM 1560 C C . LEU A 1 204 ? -18.296 -1.777 25.275 1.00 96.06 204 LEU A C 1
ATOM 1562 O O . LEU A 1 204 ? -19.179 -1.760 26.124 1.00 96.06 204 LEU A O 1
ATOM 1566 N N . GLU A 1 205 ? -18.125 -2.819 24.458 1.00 96.00 205 GLU A N 1
ATOM 1567 C CA . GLU A 1 205 ? -18.918 -4.057 24.519 1.00 96.00 205 GLU A CA 1
ATOM 1568 C C . GLU A 1 205 ? -18.781 -4.741 25.888 1.00 96.00 205 GLU A C 1
ATOM 1570 O O . GLU A 1 205 ? -19.786 -5.091 26.509 1.00 96.00 205 GLU A O 1
ATOM 1575 N N . SER A 1 206 ? -17.552 -4.845 26.407 1.00 95.94 206 SER A N 1
ATOM 1576 C CA . SER A 1 206 ? -17.292 -5.365 27.758 1.00 95.94 206 SER A CA 1
ATOM 1577 C C . SER A 1 206 ? -17.968 -4.511 28.837 1.00 95.94 206 SER A C 1
ATOM 1579 O O . SER A 1 206 ? -18.633 -5.048 29.721 1.00 95.94 206 SER A O 1
ATOM 1581 N N . ARG A 1 207 ? -17.873 -3.177 28.735 1.00 97.56 207 ARG A N 1
ATOM 1582 C CA . ARG A 1 207 ? -18.500 -2.247 29.689 1.00 97.56 207 ARG A CA 1
ATOM 1583 C C . ARG A 1 207 ? -20.031 -2.275 29.626 1.00 97.56 207 ARG A C 1
ATOM 1585 O O . ARG A 1 207 ? -20.682 -2.143 30.656 1.00 97.56 207 ARG A O 1
ATOM 1592 N N . VAL A 1 208 ? -20.622 -2.494 28.450 1.00 96.94 208 VAL A N 1
ATOM 1593 C CA . VAL A 1 208 ? -22.073 -2.696 28.292 1.00 96.94 208 VAL A CA 1
ATOM 1594 C C . VAL A 1 208 ? -22.514 -4.022 28.917 1.00 96.94 208 VAL A C 1
ATOM 1596 O O . VAL A 1 208 ? -23.553 -4.052 29.575 1.00 96.94 208 VAL A O 1
ATOM 1599 N N . ALA A 1 209 ? -21.738 -5.102 28.782 1.00 95.12 209 ALA A N 1
ATOM 1600 C CA . ALA A 1 209 ? -22.033 -6.377 29.443 1.00 95.12 209 ALA A CA 1
ATOM 1601 C C . ALA A 1 209 ? -21.943 -6.276 30.981 1.00 95.12 209 ALA A C 1
ATOM 1603 O O . ALA A 1 209 ? -22.811 -6.785 31.693 1.00 95.12 209 ALA A O 1
ATOM 1604 N N . GLU A 1 210 ? -20.941 -5.558 31.493 1.00 96.44 210 GLU A N 1
ATOM 1605 C CA . GLU A 1 210 ? -20.774 -5.251 32.919 1.00 96.44 210 GLU A CA 1
ATOM 1606 C C . GLU A 1 210 ? -21.963 -4.440 33.466 1.00 96.44 210 GLU A C 1
ATOM 1608 O O . GLU A 1 210 ? -22.641 -4.893 34.387 1.00 96.44 210 GLU A O 1
ATOM 1613 N N . LEU A 1 211 ? -22.305 -3.310 32.831 1.00 96.69 211 LEU A N 1
ATOM 1614 C CA . LEU A 1 211 ? -23.459 -2.476 33.201 1.00 96.69 211 LEU A CA 1
ATOM 1615 C C . LEU A 1 211 ? -24.801 -3.218 33.067 1.00 96.69 211 LEU A C 1
ATOM 1617 O O . LEU A 1 211 ? -25.731 -2.971 33.834 1.00 96.69 211 LEU A O 1
ATOM 1621 N N . THR A 1 212 ? -24.919 -4.149 32.115 1.00 96.31 212 THR A N 1
ATOM 1622 C CA . THR A 1 212 ? -26.105 -5.014 31.991 1.00 96.31 212 THR A CA 1
ATOM 1623 C C . THR A 1 212 ? -26.228 -5.941 33.200 1.00 96.31 212 THR A C 1
ATOM 1625 O O . THR A 1 212 ? -27.328 -6.089 33.729 1.00 96.31 212 THR A O 1
ATOM 1628 N N . THR A 1 213 ? -25.105 -6.494 33.670 1.00 97.06 213 THR A N 1
ATOM 1629 C CA . THR A 1 213 ? -25.036 -7.370 34.850 1.00 97.06 213 THR A CA 1
ATOM 1630 C C . THR A 1 213 ? -25.342 -6.600 36.138 1.00 97.06 213 THR A C 1
ATOM 1632 O O . THR A 1 213 ? -26.140 -7.061 36.951 1.00 97.06 213 THR A O 1
ATOM 1635 N N . GLU A 1 214 ? -24.783 -5.396 36.303 1.00 97.06 214 GLU A N 1
ATOM 1636 C CA . GLU A 1 214 ? -25.086 -4.495 37.427 1.00 97.06 214 GLU A CA 1
ATOM 1637 C C . GLU A 1 214 ? -26.583 -4.142 37.475 1.00 97.06 214 GLU A C 1
ATOM 1639 O O . GLU A 1 214 ? -27.226 -4.254 38.518 1.00 97.06 214 GLU A O 1
ATOM 1644 N N . ARG A 1 215 ? -27.174 -3.807 36.323 1.00 97.44 215 ARG A N 1
ATOM 1645 C CA . ARG A 1 215 ? -28.616 -3.557 36.164 1.00 97.44 215 ARG A CA 1
ATOM 1646 C C . ARG A 1 215 ? -29.476 -4.763 36.569 1.00 97.44 215 ARG A C 1
ATOM 1648 O O . ARG A 1 215 ? -30.510 -4.563 37.205 1.00 97.44 215 ARG A O 1
ATOM 1655 N N . ASP A 1 216 ? -29.091 -5.988 36.208 1.00 96.88 216 ASP A N 1
ATOM 1656 C CA . ASP A 1 216 ? -29.843 -7.198 36.581 1.00 96.88 216 ASP A CA 1
ATOM 1657 C C . ASP A 1 216 ? -29.704 -7.541 38.077 1.00 96.88 216 ASP A C 1
ATOM 1659 O O . ASP A 1 216 ? -30.678 -7.973 38.704 1.00 96.88 216 ASP A O 1
ATOM 1663 N N . GLN A 1 217 ? -28.548 -7.259 38.692 1.00 96.25 217 GLN A N 1
ATOM 1664 C CA . GLN A 1 217 ? -28.398 -7.331 40.149 1.00 96.25 217 GLN A CA 1
ATOM 1665 C C . GLN A 1 217 ? -29.298 -6.297 40.842 1.00 96.25 217 GLN A C 1
ATOM 1667 O O . GLN A 1 217 ? -30.097 -6.665 41.697 1.00 96.25 217 GLN A O 1
ATOM 1672 N N . LEU A 1 218 ? -29.271 -5.031 40.409 1.00 96.50 218 LEU A N 1
ATOM 1673 C CA . LEU A 1 218 ? -30.123 -3.970 40.961 1.00 96.50 218 LEU A CA 1
ATOM 1674 C C . LEU A 1 218 ? -31.626 -4.260 40.790 1.00 96.50 218 LEU A C 1
ATOM 1676 O O . LEU A 1 218 ? -32.426 -3.902 41.656 1.00 96.50 218 LEU A O 1
ATOM 1680 N N . ALA A 1 219 ? -32.032 -4.937 39.711 1.00 95.81 219 ALA A N 1
ATOM 1681 C CA . ALA A 1 219 ? -33.406 -5.411 39.538 1.00 95.81 219 ALA A CA 1
ATOM 1682 C C . ALA A 1 219 ? -33.779 -6.507 40.558 1.00 95.81 219 ALA A C 1
ATOM 1684 O O . ALA A 1 219 ? -34.886 -6.494 41.104 1.00 95.81 219 ALA A O 1
ATOM 1685 N N . THR A 1 220 ? -32.845 -7.413 40.858 1.00 96.81 220 THR A N 1
ATOM 1686 C CA . THR A 1 220 ? -32.999 -8.480 41.863 1.00 96.81 220 THR A CA 1
ATOM 1687 C C . THR A 1 220 ? -33.048 -7.911 43.287 1.00 96.81 220 THR A C 1
ATOM 1689 O O . THR A 1 220 ? -33.912 -8.285 44.089 1.00 96.81 220 THR A O 1
ATOM 1692 N N . ASP A 1 221 ? -32.187 -6.939 43.591 1.00 95.81 221 ASP A N 1
ATOM 1693 C CA . ASP A 1 221 ? -32.159 -6.228 44.872 1.00 95.81 221 ASP A CA 1
ATOM 1694 C C . ASP A 1 221 ? -33.452 -5.425 45.073 1.00 95.81 221 ASP A C 1
ATOM 1696 O O . ASP A 1 221 ? -34.072 -5.496 46.136 1.00 95.81 221 ASP A O 1
ATOM 1700 N N . LYS A 1 222 ? -33.933 -4.738 44.025 1.00 96.88 222 LYS A N 1
ATOM 1701 C CA . LYS A 1 222 ? -35.236 -4.057 44.023 1.00 96.88 222 LYS A CA 1
ATOM 1702 C C . LYS A 1 222 ? -36.379 -5.024 44.337 1.00 96.88 222 LYS A C 1
ATOM 1704 O O . LYS A 1 222 ? -37.181 -4.725 45.217 1.00 96.88 222 LYS A O 1
ATOM 1709 N N . GLN A 1 223 ? -36.451 -6.178 43.670 1.00 96.50 223 GLN A N 1
ATOM 1710 C CA . GLN A 1 223 ? -37.494 -7.179 43.931 1.00 96.50 223 GLN A CA 1
ATOM 1711 C C . GLN A 1 223 ? -37.429 -7.707 45.378 1.00 96.50 223 GLN A C 1
ATOM 1713 O O . GLN A 1 223 ? -38.463 -7.926 46.018 1.00 96.50 223 GLN A O 1
ATOM 1718 N N . THR A 1 224 ? -36.221 -7.866 45.921 1.00 96.75 224 THR A N 1
ATOM 1719 C CA . THR A 1 224 ? -35.993 -8.274 47.316 1.00 96.75 224 THR A CA 1
ATOM 1720 C C . THR A 1 224 ? -36.474 -7.200 48.300 1.00 96.75 224 THR A C 1
ATOM 1722 O O . THR A 1 224 ? -37.150 -7.517 49.283 1.00 96.75 224 THR A O 1
ATOM 1725 N N . LEU A 1 225 ? -36.216 -5.921 48.013 1.00 95.94 225 LEU A N 1
ATOM 1726 C CA . LEU A 1 225 ? -36.712 -4.784 48.796 1.00 95.94 225 LEU A CA 1
ATOM 1727 C C . LEU A 1 225 ? -38.238 -4.628 48.708 1.00 95.94 225 LEU A C 1
ATOM 1729 O O . LEU A 1 225 ? -38.873 -4.398 49.732 1.00 95.94 225 LEU A O 1
ATOM 1733 N N . GLU A 1 226 ? -38.844 -4.808 47.531 1.00 96.88 226 GLU A N 1
ATOM 1734 C CA . GLU A 1 226 ? -40.306 -4.789 47.353 1.00 96.88 226 GLU A CA 1
ATOM 1735 C C . GLU A 1 226 ? -40.982 -5.928 48.138 1.00 96.88 226 GLU A C 1
ATOM 1737 O O . GLU A 1 226 ? -41.983 -5.702 48.818 1.00 96.88 226 GLU A O 1
ATOM 1742 N N . THR A 1 227 ? -40.384 -7.124 48.137 1.00 96.88 227 THR A N 1
ATOM 1743 C CA . THR A 1 227 ? -40.847 -8.271 48.941 1.00 96.88 227 THR A CA 1
ATOM 1744 C C . THR A 1 227 ? -40.719 -7.993 50.445 1.00 96.88 227 THR A C 1
ATOM 1746 O O . THR A 1 227 ? -41.649 -8.245 51.210 1.00 96.88 227 THR A O 1
ATOM 1749 N N . THR A 1 228 ? -39.596 -7.409 50.874 1.00 96.12 228 THR A N 1
ATOM 1750 C CA . THR A 1 228 ? -39.349 -7.039 52.280 1.00 96.12 228 THR A CA 1
ATOM 1751 C C . THR A 1 228 ? -40.307 -5.939 52.750 1.00 96.12 228 THR A C 1
ATOM 1753 O O . THR A 1 228 ? -40.809 -5.985 53.871 1.00 96.12 228 THR A O 1
ATOM 1756 N N . LEU A 1 229 ? -40.615 -4.963 51.890 1.00 96.38 229 LEU A N 1
ATOM 1757 C CA . LEU A 1 229 ? -41.590 -3.911 52.171 1.00 96.38 229 LEU A CA 1
ATOM 1758 C C . LEU A 1 229 ? -43.005 -4.482 52.337 1.00 96.38 229 LEU A C 1
ATOM 1760 O O . LEU A 1 229 ? -43.704 -4.083 53.267 1.00 96.38 229 LEU A O 1
ATOM 1764 N N . ALA A 1 230 ? -43.409 -5.432 51.489 1.00 95.44 230 ALA A N 1
ATOM 1765 C CA . ALA A 1 230 ? -44.696 -6.114 51.614 1.00 95.44 230 ALA A CA 1
ATOM 1766 C C . ALA A 1 230 ? -44.804 -6.908 52.931 1.00 95.44 230 ALA A C 1
ATOM 1768 O O . ALA A 1 230 ? -45.814 -6.794 53.626 1.00 95.44 230 ALA A O 1
ATOM 1769 N N . GLN A 1 231 ? -43.747 -7.631 53.328 1.00 95.50 231 GLN A N 1
ATOM 1770 C CA . GLN A 1 231 ? -43.703 -8.320 54.624 1.00 95.50 231 GLN A CA 1
ATOM 1771 C C . GLN A 1 231 ? -43.815 -7.327 55.791 1.00 95.50 231 GLN A C 1
ATOM 1773 O O . GLN A 1 231 ? -44.679 -7.487 56.647 1.00 95.50 231 GLN A O 1
ATOM 1778 N N . ASN A 1 232 ? -43.028 -6.246 55.783 1.00 94.81 232 ASN A N 1
ATOM 1779 C CA . ASN A 1 232 ? -43.085 -5.213 56.824 1.00 94.81 232 ASN A CA 1
ATOM 1780 C C . ASN A 1 232 ? -44.473 -4.545 56.921 1.00 94.81 232 ASN A C 1
ATOM 1782 O O . ASN A 1 232 ? -44.902 -4.169 58.010 1.00 94.81 232 ASN A O 1
ATOM 1786 N N . GLN A 1 233 ? -45.197 -4.403 55.803 1.00 96.19 233 GLN A N 1
ATOM 1787 C CA . GLN A 1 233 ? -46.580 -3.910 55.795 1.00 96.19 233 GLN A CA 1
ATOM 1788 C C . GLN A 1 233 ? -47.562 -4.921 56.408 1.00 96.19 233 GLN A C 1
ATOM 1790 O O . GLN A 1 233 ? -48.450 -4.517 57.160 1.00 96.19 233 GLN A O 1
ATOM 1795 N N . GLN A 1 234 ? -47.397 -6.219 56.141 1.00 95.75 234 GLN A N 1
ATOM 1796 C CA . GLN A 1 234 ? -48.196 -7.286 56.756 1.00 95.75 234 GLN A CA 1
ATOM 1797 C C . GLN A 1 234 ? -47.920 -7.418 58.265 1.00 95.75 234 GLN A C 1
ATOM 1799 O O . GLN A 1 234 ? -48.853 -7.575 59.058 1.00 95.75 234 GLN A O 1
ATOM 1804 N N . ASP A 1 235 ? -46.659 -7.302 58.679 1.00 95.19 235 ASP A N 1
ATOM 1805 C CA . ASP A 1 235 ? -46.255 -7.329 60.086 1.00 95.19 235 ASP A CA 1
ATOM 1806 C C . ASP A 1 235 ? -46.807 -6.107 60.835 1.00 95.19 235 ASP A C 1
ATOM 1808 O O . ASP A 1 235 ? -47.336 -6.243 61.940 1.00 95.19 235 ASP A O 1
ATOM 1812 N N . LEU A 1 236 ? -46.787 -4.925 60.203 1.00 95.44 236 LEU A N 1
ATOM 1813 C CA . LEU A 1 236 ? -47.410 -3.713 60.738 1.00 95.44 236 LEU A CA 1
ATOM 1814 C C . LEU A 1 236 ? -48.930 -3.869 60.897 1.00 95.44 236 LEU A C 1
ATOM 1816 O O . LEU A 1 236 ? -49.449 -3.560 61.965 1.00 95.44 236 LEU A O 1
ATOM 1820 N N . GLN A 1 237 ? -49.642 -4.397 59.893 1.00 95.19 237 GLN A N 1
ATOM 1821 C CA . GLN A 1 237 ? -51.083 -4.684 60.000 1.00 95.19 237 GLN A CA 1
ATOM 1822 C C . GLN A 1 237 ? -51.387 -5.665 61.143 1.00 95.19 237 GLN A C 1
ATOM 1824 O O . GLN A 1 237 ? -52.330 -5.461 61.910 1.00 95.19 237 GLN A O 1
ATOM 1829 N N . SER A 1 238 ? -50.556 -6.699 61.296 1.00 94.94 238 SER A N 1
ATOM 1830 C CA . SER A 1 238 ? -50.672 -7.692 62.370 1.00 94.94 238 SER A CA 1
ATOM 1831 C C . SER A 1 238 ? -50.436 -7.068 63.752 1.00 94.94 238 SER A C 1
ATOM 1833 O O . SER A 1 238 ? -51.163 -7.362 64.705 1.00 94.94 238 SER A O 1
ATOM 1835 N N . ALA A 1 239 ? -49.468 -6.154 63.863 1.00 92.38 239 ALA A N 1
ATOM 1836 C CA . ALA A 1 239 ? -49.222 -5.377 65.073 1.00 92.38 239 ALA A CA 1
ATOM 1837 C C . ALA A 1 239 ? -50.385 -4.418 65.387 1.00 92.38 239 ALA A C 1
ATOM 1839 O O . ALA A 1 239 ? -50.826 -4.370 66.535 1.00 92.38 239 ALA A O 1
ATOM 1840 N N . THR A 1 240 ? -50.937 -3.720 64.387 1.00 95.31 240 THR A N 1
ATOM 1841 C CA . THR A 1 240 ? -52.111 -2.847 64.551 1.00 95.31 240 THR A CA 1
ATOM 1842 C C . THR A 1 240 ? -53.313 -3.630 65.080 1.00 95.31 240 THR A C 1
ATOM 1844 O O . THR A 1 240 ? -53.844 -3.267 66.129 1.00 95.31 240 THR A O 1
ATOM 1847 N N . ALA A 1 241 ? -53.672 -4.757 64.457 1.00 95.00 241 ALA A N 1
ATOM 1848 C CA . ALA A 1 241 ? -54.769 -5.612 64.920 1.00 95.00 241 ALA A CA 1
ATOM 1849 C C . ALA A 1 241 ? -54.547 -6.139 66.357 1.00 95.00 241 ALA A C 1
ATOM 1851 O O . ALA A 1 241 ? -55.485 -6.224 67.153 1.00 95.00 241 ALA A O 1
ATOM 1852 N N . SER A 1 242 ? -53.295 -6.434 66.727 1.00 94.81 242 SER A N 1
ATOM 1853 C CA . SER A 1 242 ? -52.926 -6.783 68.105 1.00 94.81 242 SER A CA 1
ATOM 1854 C C . SER A 1 242 ? -53.141 -5.610 69.074 1.00 94.81 242 SER A C 1
ATOM 1856 O O . SER A 1 242 ? -53.741 -5.787 70.135 1.00 94.81 242 SER A O 1
ATOM 1858 N N . THR A 1 243 ? -52.744 -4.385 68.702 1.00 93.62 243 THR A N 1
ATOM 1859 C CA . THR A 1 243 ? -52.987 -3.188 69.530 1.00 93.62 243 THR A CA 1
ATOM 1860 C C . THR A 1 243 ? -54.467 -2.820 69.653 1.00 93.62 243 THR A C 1
ATOM 1862 O O . THR A 1 243 ? -54.888 -2.415 70.733 1.00 93.62 243 THR A O 1
ATOM 1865 N N . GLU A 1 244 ? -55.278 -3.025 68.612 1.00 94.69 244 GLU A N 1
ATOM 1866 C CA . GLU A 1 244 ? -56.737 -2.843 68.666 1.00 94.69 244 GLU A CA 1
ATOM 1867 C C . GLU A 1 244 ? -57.395 -3.872 69.598 1.00 94.69 244 GLU A C 1
ATOM 1869 O O . GLU A 1 244 ? -58.214 -3.510 70.445 1.00 94.69 244 GLU A O 1
ATOM 1874 N N . SER A 1 245 ? -56.972 -5.139 69.524 1.00 95.38 245 SER A N 1
ATOM 1875 C CA . SER A 1 245 ? -57.404 -6.197 70.448 1.00 95.38 245 SER A CA 1
ATOM 1876 C C . SER A 1 245 ? -57.038 -5.882 71.904 1.00 95.38 245 SER A C 1
ATOM 1878 O O . SER A 1 245 ? -57.870 -6.028 72.802 1.00 95.38 245 SER A O 1
ATOM 1880 N N . LEU A 1 246 ? -55.821 -5.388 72.156 1.00 94.06 246 LEU A N 1
ATOM 1881 C CA . LEU A 1 246 ? -55.388 -4.963 73.491 1.00 94.06 246 LEU A CA 1
ATOM 1882 C C . LEU A 1 246 ? -56.155 -3.724 73.984 1.00 94.06 246 LEU A C 1
ATOM 1884 O O . LEU A 1 246 ? -56.542 -3.679 75.150 1.00 94.06 246 LEU A O 1
ATOM 1888 N N . ALA A 1 247 ? -56.447 -2.750 73.118 1.00 93.25 247 ALA A N 1
ATOM 1889 C CA . ALA A 1 247 ? -57.264 -1.584 73.464 1.00 93.25 247 ALA A CA 1
ATOM 1890 C C . ALA A 1 247 ? -58.714 -1.973 73.817 1.00 93.25 247 ALA A C 1
ATOM 1892 O O . ALA A 1 247 ? -59.285 -1.450 74.781 1.00 93.25 247 ALA A O 1
ATOM 1893 N N . ALA A 1 248 ? -59.294 -2.933 73.091 1.00 92.81 248 ALA A N 1
ATOM 1894 C CA . ALA A 1 248 ? -60.603 -3.501 73.404 1.00 92.81 248 ALA A CA 1
ATOM 1895 C C . ALA A 1 248 ? -60.597 -4.246 74.754 1.00 92.81 248 ALA A C 1
ATOM 1897 O O . ALA A 1 248 ? -61.497 -4.036 75.567 1.00 92.81 248 ALA A O 1
ATOM 1898 N N . GLN A 1 249 ? -59.558 -5.039 75.042 1.00 95.06 249 GLN A N 1
ATOM 1899 C CA . GLN A 1 249 ? -59.380 -5.701 76.343 1.00 95.06 249 GLN A CA 1
ATOM 1900 C C . GLN A 1 249 ? -59.237 -4.691 77.493 1.00 95.06 249 GLN A C 1
ATOM 1902 O O . GLN A 1 249 ? -59.908 -4.831 78.512 1.00 95.06 249 GLN A O 1
ATOM 1907 N N . ILE A 1 250 ? -58.435 -3.634 77.323 1.00 93.75 250 ILE A N 1
ATOM 1908 C CA . ILE A 1 250 ? -58.288 -2.555 78.316 1.00 93.75 250 ILE A CA 1
ATOM 1909 C C . ILE A 1 250 ? -59.630 -1.854 78.568 1.00 93.75 250 ILE A C 1
ATOM 1911 O O . ILE A 1 250 ? -59.960 -1.549 79.712 1.00 93.75 250 ILE A O 1
ATOM 1915 N N . THR A 1 251 ? -60.432 -1.642 77.521 1.00 93.38 251 THR A N 1
ATOM 1916 C CA . THR A 1 251 ? -61.760 -1.020 77.629 1.00 93.38 251 THR A CA 1
ATOM 1917 C C . THR A 1 251 ? -62.755 -1.936 78.353 1.00 93.38 251 THR A C 1
ATOM 1919 O O . THR A 1 251 ? -63.512 -1.463 79.200 1.00 93.38 251 THR A O 1
ATOM 1922 N N . ALA A 1 252 ? -62.721 -3.247 78.093 1.00 93.75 252 ALA A N 1
ATOM 1923 C CA . ALA A 1 252 ? -63.525 -4.231 78.819 1.00 93.75 252 ALA A CA 1
ATOM 1924 C C . ALA A 1 252 ? -63.146 -4.299 80.312 1.00 93.75 252 ALA A C 1
ATOM 1926 O O . ALA A 1 252 ? -64.025 -4.236 81.167 1.00 93.75 252 ALA A O 1
ATOM 1927 N N . ILE A 1 253 ? -61.847 -4.328 80.631 1.00 93.56 253 ILE A N 1
ATOM 1928 C CA . ILE A 1 253 ? -61.336 -4.314 82.014 1.00 93.56 253 ILE A CA 1
ATOM 1929 C C . ILE A 1 253 ? -61.694 -2.999 82.727 1.00 93.56 253 ILE A C 1
ATOM 1931 O O . ILE A 1 253 ? -62.006 -3.005 83.917 1.00 93.56 253 ILE A O 1
ATOM 1935 N N . ALA A 1 254 ? -61.696 -1.863 82.021 1.00 91.81 254 ALA A N 1
ATOM 1936 C CA . ALA A 1 254 ? -62.151 -0.590 82.580 1.00 91.81 254 ALA A CA 1
ATOM 1937 C C . ALA A 1 254 ? -63.656 -0.609 82.909 1.00 91.81 254 ALA A C 1
ATOM 1939 O O . ALA A 1 254 ? -64.043 -0.157 83.983 1.00 91.81 254 ALA A O 1
ATOM 1940 N N . ALA A 1 255 ? -64.491 -1.188 82.040 1.00 93.25 255 ALA A N 1
ATOM 1941 C CA . ALA A 1 255 ? -65.920 -1.356 82.305 1.00 93.25 255 ALA A CA 1
ATOM 1942 C C . ALA A 1 255 ? -66.193 -2.328 83.472 1.00 93.25 255 ALA A C 1
ATOM 1944 O O . ALA A 1 255 ? -67.047 -2.050 84.313 1.00 93.25 255 ALA A O 1
ATOM 1945 N N . GLU A 1 256 ? -65.438 -3.428 83.574 1.00 94.38 256 GLU A N 1
ATOM 1946 C CA . GLU A 1 256 ? -65.510 -4.361 84.707 1.00 94.38 256 GLU A CA 1
ATOM 1947 C C . GLU A 1 256 ? -65.092 -3.683 86.022 1.00 94.38 256 GLU A C 1
ATOM 1949 O O . GLU A 1 256 ? -65.806 -3.781 87.021 1.00 94.38 256 GLU A O 1
ATOM 1954 N N . ARG A 1 257 ? -63.990 -2.917 86.018 1.00 94.00 257 ARG A N 1
ATOM 1955 C CA . ARG A 1 257 ? -63.567 -2.080 87.155 1.00 94.00 257 ARG A CA 1
ATOM 1956 C C . ARG A 1 257 ? -64.681 -1.129 87.586 1.00 94.00 257 ARG A C 1
ATOM 1958 O O . ARG A 1 257 ? -64.947 -1.026 88.780 1.00 94.00 257 ARG A O 1
ATOM 1965 N N . ASP A 1 258 ? -65.321 -0.442 86.646 1.00 93.88 258 ASP A N 1
ATOM 1966 C CA . ASP A 1 258 ? -66.349 0.555 86.958 1.00 93.88 258 ASP A CA 1
ATOM 1967 C C . ASP A 1 258 ? -67.623 -0.110 87.505 1.00 93.88 258 ASP A C 1
ATOM 1969 O O . ASP A 1 258 ? -68.215 0.385 88.467 1.00 93.88 258 ASP A O 1
ATOM 1973 N N . GLN A 1 259 ? -67.988 -1.292 86.997 1.00 93.94 259 GLN A N 1
ATOM 1974 C CA . GLN A 1 259 ? -69.039 -2.126 87.586 1.00 93.94 259 GLN A CA 1
ATOM 1975 C C . GLN A 1 259 ? -68.685 -2.559 89.020 1.00 93.94 259 GLN A C 1
ATOM 1977 O O . GLN A 1 259 ? -69.517 -2.430 89.921 1.00 93.94 259 GLN A O 1
ATOM 1982 N N . LEU A 1 260 ? -67.459 -3.037 89.258 1.00 93.38 260 LEU A N 1
ATOM 1983 C CA . LEU A 1 260 ? -66.983 -3.440 90.586 1.00 93.38 260 LEU A CA 1
ATOM 1984 C C . LEU A 1 260 ? -66.928 -2.253 91.563 1.00 93.38 260 LEU A C 1
ATOM 1986 O O . LEU A 1 260 ? -67.271 -2.409 92.733 1.00 93.38 260 LEU A O 1
ATOM 1990 N N . GLN A 1 261 ? -66.573 -1.051 91.097 1.00 93.94 261 GLN A N 1
ATOM 1991 C CA . GLN A 1 261 ? -66.616 0.173 91.904 1.00 93.94 261 GLN A CA 1
ATOM 1992 C C . GLN A 1 261 ? -68.049 0.568 92.286 1.00 93.94 261 GLN A C 1
ATOM 1994 O O . GLN A 1 261 ? -68.282 0.937 93.436 1.00 93.94 261 GLN A O 1
ATOM 1999 N N . GLN A 1 262 ? -69.023 0.436 91.379 1.00 93.06 262 GLN A N 1
ATOM 2000 C CA . GLN A 1 262 ? -70.439 0.673 91.697 1.00 93.06 262 GLN A CA 1
ATOM 2001 C C . GLN A 1 262 ? -71.002 -0.380 92.667 1.00 93.06 262 GLN A C 1
ATOM 2003 O O . GLN A 1 262 ? -71.747 -0.040 93.591 1.00 93.06 262 GLN A O 1
ATOM 2008 N N . GLN A 1 263 ? -70.612 -1.651 92.518 1.00 93.69 263 GLN A N 1
ATOM 2009 C CA . GLN A 1 263 ? -70.958 -2.714 93.470 1.00 93.69 263 GLN A CA 1
ATOM 2010 C C . GLN A 1 263 ? -70.350 -2.450 94.856 1.00 93.69 263 GLN A C 1
ATOM 2012 O O . GLN A 1 263 ? -71.052 -2.571 95.862 1.00 93.69 263 GLN A O 1
ATOM 2017 N N . LEU A 1 264 ? -69.083 -2.027 94.920 1.00 92.75 264 LEU A N 1
ATOM 2018 C CA . LEU A 1 264 ? -68.417 -1.652 96.167 1.00 92.75 264 LEU A CA 1
ATOM 2019 C C . LEU A 1 264 ? -69.111 -0.456 96.831 1.00 92.75 264 LEU A C 1
ATOM 2021 O O . LEU A 1 264 ? -69.446 -0.543 98.006 1.00 92.75 264 LEU A O 1
ATOM 2025 N N . LEU A 1 265 ? -69.398 0.618 96.085 1.00 94.56 265 LEU A N 1
ATOM 2026 C CA . LEU A 1 265 ? -70.112 1.796 96.592 1.00 94.56 265 LEU A CA 1
ATOM 2027 C C . LEU A 1 265 ? -71.489 1.426 97.165 1.00 94.56 265 LEU A C 1
ATOM 2029 O O . LEU A 1 265 ? -71.825 1.840 98.274 1.00 94.56 265 LEU A O 1
ATOM 2033 N N . THR A 1 266 ? -72.250 0.598 96.446 1.00 93.50 266 THR A N 1
ATOM 2034 C CA . THR A 1 266 ? -73.558 0.093 96.898 1.00 93.50 266 THR A CA 1
ATOM 2035 C C . THR A 1 266 ? -73.423 -0.726 98.186 1.00 93.50 266 THR A C 1
ATOM 2037 O O . THR A 1 266 ? -74.208 -0.555 99.118 1.00 93.50 266 THR A O 1
ATOM 2040 N N . THR A 1 267 ? -72.403 -1.585 98.269 1.00 91.81 267 THR A N 1
ATOM 2041 C CA . THR A 1 267 ? -72.136 -2.425 99.449 1.00 91.81 267 THR A CA 1
ATOM 2042 C C . THR A 1 267 ? -71.719 -1.578 100.654 1.00 91.81 267 THR A C 1
ATOM 2044 O O . THR A 1 267 ? -72.212 -1.804 101.757 1.00 91.81 267 THR A O 1
ATOM 2047 N N . THR A 1 268 ? -70.877 -0.559 100.456 1.00 92.44 268 THR A N 1
ATOM 2048 C CA . THR A 1 268 ? -70.490 0.397 101.503 1.00 92.44 268 THR A CA 1
ATOM 2049 C C . THR A 1 268 ? -71.703 1.161 102.028 1.00 92.44 268 THR A C 1
ATOM 2051 O O . THR A 1 268 ? -71.904 1.194 103.236 1.00 92.44 268 THR A O 1
ATOM 2054 N N . GLN A 1 269 ? -72.570 1.683 101.154 1.00 91.75 269 GLN A N 1
ATOM 2055 C CA . GLN A 1 269 ? -73.800 2.377 101.565 1.00 91.75 269 GLN A CA 1
ATOM 2056 C C . GLN A 1 269 ? -74.756 1.466 102.357 1.00 91.75 269 GLN A C 1
ATOM 2058 O O . GLN A 1 269 ? -75.364 1.902 103.334 1.00 91.75 269 GLN A O 1
ATOM 2063 N N . GLN A 1 270 ? -74.868 0.187 101.980 1.00 91.75 270 GLN A N 1
ATOM 2064 C CA . GLN A 1 270 ? -75.632 -0.807 102.745 1.00 91.75 270 GLN A CA 1
ATOM 2065 C C . GLN A 1 270 ? -75.002 -1.089 104.118 1.00 91.75 270 GLN A C 1
ATOM 2067 O O . GLN A 1 270 ? -75.723 -1.185 105.114 1.00 91.75 270 GLN A O 1
ATOM 2072 N N . LEU A 1 271 ? -73.671 -1.187 104.193 1.00 90.44 271 LEU A N 1
ATOM 2073 C CA . LEU A 1 271 ? -72.940 -1.410 105.442 1.00 90.44 271 LEU A CA 1
ATOM 2074 C C . LEU A 1 271 ? -73.040 -0.200 106.385 1.00 90.44 271 LEU A C 1
ATOM 2076 O O . LEU A 1 271 ? -73.268 -0.374 107.581 1.00 90.44 271 LEU A O 1
ATOM 2080 N N . GLU A 1 272 ? -72.930 1.019 105.855 1.00 91.00 272 GLU A N 1
ATOM 2081 C CA . GLU A 1 272 ? -73.136 2.275 106.584 1.00 91.00 272 GLU A CA 1
ATOM 2082 C C . GLU A 1 272 ? -74.562 2.353 107.138 1.00 91.00 272 GLU A C 1
ATOM 2084 O O . GLU A 1 272 ? -74.734 2.526 108.343 1.00 91.00 272 GLU A O 1
ATOM 2089 N N . ALA A 1 273 ? -75.583 2.113 106.306 1.00 90.50 273 ALA A N 1
ATOM 2090 C CA . ALA A 1 273 ? -76.979 2.090 106.742 1.00 90.50 273 ALA A CA 1
ATOM 2091 C C . ALA A 1 273 ? -77.238 1.029 107.830 1.00 90.50 273 ALA A C 1
ATOM 2093 O O . ALA A 1 273 ? -77.896 1.320 108.832 1.00 90.50 273 ALA A O 1
ATOM 2094 N N . SER A 1 274 ? -76.675 -0.176 107.682 1.00 89.44 274 SER A N 1
ATOM 2095 C CA . SER A 1 274 ? -76.740 -1.228 108.705 1.00 89.44 274 SER A CA 1
ATOM 2096 C C . SER A 1 274 ? -76.028 -0.819 109.999 1.00 89.44 274 SER A C 1
ATOM 2098 O O . SER A 1 274 ? -76.524 -1.097 111.089 1.00 89.44 274 SER A O 1
ATOM 2100 N N . THR A 1 275 ? -74.895 -0.121 109.899 1.00 90.94 275 THR A N 1
ATOM 2101 C CA . THR A 1 275 ? -74.132 0.375 111.054 1.00 90.94 275 THR A CA 1
ATOM 2102 C C . THR A 1 275 ? -74.904 1.472 111.787 1.00 90.94 275 THR A C 1
ATOM 2104 O O . THR A 1 275 ? -75.008 1.428 113.011 1.00 90.94 275 THR A O 1
ATOM 2107 N N . THR A 1 276 ? -75.520 2.418 111.072 1.00 88.81 276 THR A N 1
ATOM 2108 C CA . THR A 1 276 ? -76.388 3.452 111.661 1.00 88.81 276 THR A CA 1
ATOM 2109 C C . THR A 1 276 ? -77.632 2.844 112.314 1.00 88.81 276 THR A C 1
ATOM 2111 O O . THR A 1 276 ? -78.009 3.255 113.414 1.00 88.81 276 THR A O 1
ATOM 2114 N N . ALA A 1 277 ? -78.248 1.831 111.695 1.00 89.50 277 ALA A N 1
ATOM 2115 C CA . ALA A 1 277 ? -79.361 1.095 112.293 1.00 89.50 277 ALA A CA 1
ATOM 2116 C C . ALA A 1 277 ? -78.932 0.380 113.588 1.00 89.50 277 ALA A C 1
ATOM 2118 O O . ALA A 1 277 ? -79.598 0.517 114.613 1.00 89.50 277 ALA A O 1
ATOM 2119 N N . GLN A 1 278 ? -77.781 -0.299 113.582 1.00 86.94 278 GLN A N 1
ATOM 2120 C CA . GLN A 1 278 ? -77.245 -0.983 114.759 1.00 86.94 278 GLN A CA 1
ATOM 2121 C C . GLN A 1 278 ? -76.851 -0.001 115.876 1.00 86.94 278 GLN A C 1
ATOM 2123 O O . GLN A 1 278 ? -77.176 -0.243 117.033 1.00 86.94 278 GLN A O 1
ATOM 2128 N N . GLN A 1 279 ? -76.242 1.145 115.554 1.00 88.31 279 GLN A N 1
ATOM 2129 C CA . GLN A 1 279 ? -75.978 2.221 116.522 1.00 88.31 279 GLN A CA 1
ATOM 2130 C C . GLN A 1 279 ? -77.274 2.781 117.129 1.00 88.31 279 GLN A C 1
ATOM 2132 O O . GLN A 1 279 ? -77.330 3.045 118.330 1.00 88.31 279 GLN A O 1
ATOM 2137 N N . THR A 1 280 ? -78.330 2.924 116.322 1.00 87.38 280 THR A N 1
ATOM 2138 C CA . THR A 1 280 ? -79.656 3.372 116.781 1.00 87.38 280 THR A CA 1
ATOM 2139 C C . THR A 1 280 ? -80.311 2.337 117.701 1.00 87.38 280 THR A C 1
ATOM 2141 O O . THR A 1 280 ? -80.930 2.711 118.701 1.00 87.38 280 THR A O 1
ATOM 2144 N N . GLN A 1 281 ? -80.125 1.043 117.418 1.00 89.62 281 GLN A N 1
ATOM 2145 C CA . GLN A 1 281 ? -80.556 -0.043 118.296 1.00 89.62 281 GLN A CA 1
ATOM 2146 C C . GLN A 1 281 ? -79.780 -0.017 119.619 1.00 89.62 281 GLN A C 1
ATOM 2148 O O . GLN A 1 281 ? -80.407 0.124 120.662 1.00 89.62 281 GLN A O 1
ATOM 2153 N N . THR A 1 282 ? -78.443 0.009 119.599 1.00 86.88 282 THR A N 1
ATOM 2154 C CA . THR A 1 282 ? -77.617 0.101 120.818 1.00 86.88 282 THR A CA 1
ATOM 2155 C C . THR A 1 282 ? -77.960 1.335 121.660 1.00 86.88 282 THR A C 1
ATOM 2157 O O . THR A 1 282 ? -78.021 1.253 122.883 1.00 86.88 282 THR A O 1
ATOM 2160 N N . ALA A 1 283 ? -78.249 2.484 121.038 1.00 88.06 283 ALA A N 1
ATOM 2161 C CA . ALA A 1 283 ? -78.703 3.684 121.747 1.00 88.06 283 ALA A CA 1
ATOM 2162 C C . ALA A 1 283 ? -80.115 3.542 122.355 1.00 88.06 283 ALA A C 1
ATOM 2164 O O . ALA A 1 283 ? -80.445 4.237 123.318 1.00 88.06 283 ALA A O 1
ATOM 2165 N N . THR A 1 284 ? -80.949 2.653 121.813 1.00 88.25 284 THR A N 1
ATOM 2166 C CA . THR A 1 284 ? -82.271 2.302 122.351 1.00 88.25 284 THR A CA 1
ATOM 2167 C C . THR A 1 284 ? -82.140 1.300 123.498 1.00 88.25 284 THR A C 1
ATOM 2169 O O . THR A 1 284 ? -82.693 1.536 124.572 1.00 88.25 284 THR A O 1
ATOM 2172 N N . ASP A 1 285 ? -81.330 0.258 123.323 1.00 86.31 285 ASP A N 1
ATOM 2173 C CA . ASP A 1 285 ? -81.021 -0.746 124.345 1.00 86.31 285 ASP A CA 1
ATOM 2174 C C . ASP A 1 285 ? -80.353 -0.092 125.564 1.00 86.31 285 ASP A C 1
ATOM 2176 O O . ASP A 1 285 ? -80.745 -0.337 126.701 1.00 86.31 285 ASP A O 1
ATOM 2180 N N . GLN A 1 286 ? -79.423 0.845 125.348 1.00 87.56 286 GLN A N 1
ATOM 2181 C CA . GLN A 1 286 ? -78.784 1.604 126.424 1.00 87.56 286 GLN A CA 1
ATOM 2182 C C . GLN A 1 286 ? -79.792 2.448 127.224 1.00 87.56 286 GLN A C 1
ATOM 2184 O O . GLN A 1 286 ? -79.670 2.544 128.445 1.00 87.56 286 GLN A O 1
ATOM 2189 N N . ARG A 1 287 ? -80.819 3.024 126.576 1.00 86.56 287 ARG A N 1
ATOM 2190 C CA . ARG A 1 287 ? -81.915 3.723 127.280 1.00 86.56 287 ARG A CA 1
ATOM 2191 C C . ARG A 1 287 ? -82.763 2.753 128.103 1.00 86.56 287 ARG A C 1
ATOM 2193 O O . ARG A 1 287 ? -83.154 3.108 129.212 1.00 86.56 287 ARG A O 1
ATOM 2200 N N . GLN A 1 288 ? -83.023 1.546 127.593 1.00 87.81 288 GLN A N 1
ATOM 2201 C CA . GLN A 1 288 ? -83.714 0.499 128.353 1.00 87.81 288 GLN A CA 1
ATOM 2202 C C . GLN A 1 288 ? -82.887 0.051 129.564 1.00 87.81 288 GLN A C 1
ATOM 2204 O O . GLN A 1 288 ? -83.433 -0.031 130.660 1.00 87.81 288 GLN A O 1
ATOM 2209 N N . ILE A 1 289 ? -81.574 -0.146 129.407 1.00 86.25 289 ILE A N 1
ATOM 2210 C CA . ILE A 1 289 ? -80.656 -0.462 130.511 1.00 86.25 289 ILE A CA 1
ATOM 2211 C C . ILE A 1 289 ? -80.699 0.642 131.574 1.00 86.25 289 ILE A C 1
ATOM 2213 O O . ILE A 1 289 ? -80.916 0.340 132.741 1.00 86.25 289 ILE A O 1
ATOM 2217 N N . THR A 1 290 ? -80.577 1.921 131.199 1.00 86.25 290 THR A N 1
ATOM 2218 C CA . THR A 1 290 ? -80.666 3.035 132.161 1.00 86.25 290 THR A CA 1
ATOM 2219 C C . THR A 1 290 ? -82.022 3.089 132.879 1.00 86.25 290 THR A C 1
ATOM 2221 O O . THR A 1 290 ? -82.056 3.329 134.086 1.00 86.25 290 THR A O 1
ATOM 2224 N N . ALA A 1 291 ? -83.132 2.818 132.183 1.00 85.31 291 ALA A N 1
ATOM 2225 C CA . ALA A 1 291 ? -84.456 2.748 132.803 1.00 85.31 291 ALA A CA 1
ATOM 2226 C C . ALA A 1 291 ? -84.577 1.575 133.798 1.00 85.31 291 ALA A C 1
ATOM 2228 O O . ALA A 1 291 ? -85.071 1.764 134.908 1.00 85.31 291 ALA A O 1
ATOM 2229 N N . LEU A 1 292 ? -84.073 0.389 133.438 1.00 84.69 292 LEU A N 1
ATOM 2230 C CA . LEU A 1 292 ? -84.056 -0.795 134.305 1.00 84.69 292 LEU A CA 1
ATOM 2231 C C . LEU A 1 292 ? -83.131 -0.616 135.520 1.00 84.69 292 LEU A C 1
ATOM 2233 O O . LEU A 1 292 ? -83.476 -1.053 136.615 1.00 84.69 292 LEU A O 1
ATOM 2237 N N . THR A 1 293 ? -81.993 0.069 135.370 1.00 87.88 293 THR A N 1
ATOM 2238 C CA . THR A 1 293 ? -81.129 0.445 136.500 1.00 87.88 293 THR A CA 1
ATOM 2239 C C . THR A 1 293 ? -81.872 1.359 137.473 1.00 87.88 293 THR A C 1
ATOM 2241 O O . THR A 1 293 ? -81.920 1.054 138.659 1.00 87.88 293 THR A O 1
ATOM 2244 N N . SER A 1 294 ? -82.538 2.410 136.982 1.00 82.44 294 SER A N 1
ATOM 2245 C CA . SER A 1 294 ? -83.326 3.318 137.831 1.00 82.44 294 SER A CA 1
ATOM 2246 C C . SER A 1 294 ? -84.516 2.614 138.512 1.00 82.44 294 SER A C 1
ATOM 2248 O O . SER A 1 294 ? -84.834 2.890 139.672 1.00 82.44 294 SER A O 1
ATOM 2250 N N . GLN A 1 295 ? -85.135 1.635 137.842 1.00 85.56 295 GLN A N 1
ATOM 2251 C CA . GLN A 1 295 ? -86.152 0.774 138.449 1.00 85.56 295 GLN A CA 1
ATOM 2252 C C . GLN A 1 295 ? -85.566 -0.103 139.571 1.00 85.56 295 GLN A C 1
ATOM 2254 O O . GLN A 1 295 ? -86.163 -0.195 140.642 1.00 85.56 295 GLN A O 1
ATOM 2259 N N . ASN A 1 296 ? -84.388 -0.701 139.370 1.00 80.88 296 ASN A N 1
ATOM 2260 C CA . ASN A 1 296 ? -83.701 -1.488 140.400 1.00 80.88 296 ASN A CA 1
ATOM 2261 C C . ASN A 1 296 ? -83.247 -0.631 141.596 1.00 80.88 296 ASN A C 1
ATOM 2263 O O . ASN A 1 296 ? -83.364 -1.075 142.734 1.00 80.88 296 ASN A O 1
ATOM 2267 N N . GLU A 1 297 ? -82.789 0.602 141.367 1.00 82.56 297 GLU A N 1
ATOM 2268 C CA . GLU A 1 297 ? -82.479 1.571 142.431 1.00 82.56 297 GLU A CA 1
ATOM 2269 C C . GLU A 1 297 ? -83.731 1.927 143.253 1.00 82.56 297 GLU A C 1
ATOM 2271 O O . GLU A 1 297 ? -83.671 1.998 144.482 1.00 82.56 297 GLU A O 1
ATOM 2276 N N . THR A 1 298 ? -84.885 2.070 142.592 1.00 81.06 298 THR A N 1
ATOM 2277 C CA . THR A 1 298 ? -86.179 2.311 143.253 1.00 81.06 298 THR A CA 1
ATOM 2278 C C . THR A 1 298 ? -86.601 1.111 144.110 1.00 81.06 298 THR A C 1
ATOM 2280 O O . THR A 1 298 ? -86.903 1.272 145.292 1.00 81.06 298 THR A O 1
ATOM 2283 N N . LEU A 1 299 ? -86.533 -0.108 143.562 1.00 81.81 299 LEU A N 1
ATOM 2284 C CA . LEU A 1 299 ? -86.829 -1.350 144.292 1.00 81.81 299 LEU A CA 1
ATOM 2285 C C . LEU A 1 299 ? -85.872 -1.572 145.480 1.00 81.81 299 LEU A C 1
ATOM 2287 O O . LEU A 1 299 ? -86.286 -2.044 146.539 1.00 81.81 299 LEU A O 1
ATOM 2291 N N . ALA A 1 300 ? -84.600 -1.187 145.347 1.00 78.81 300 ALA A N 1
ATOM 2292 C CA . ALA A 1 300 ? -83.639 -1.226 146.447 1.00 78.81 300 ALA A CA 1
ATOM 2293 C C . ALA A 1 300 ? -83.992 -0.229 147.569 1.00 78.81 300 ALA A C 1
ATOM 2295 O O . ALA A 1 300 ? -83.769 -0.528 148.744 1.00 78.81 300 ALA A O 1
ATOM 2296 N N . ALA A 1 301 ? -84.578 0.930 147.252 1.00 77.31 301 ALA A N 1
ATOM 2297 C CA . ALA A 1 301 ? -85.082 1.859 148.265 1.00 77.31 301 ALA A CA 1
ATOM 2298 C C . ALA A 1 301 ? -86.299 1.282 149.019 1.00 77.31 301 ALA A C 1
ATOM 2300 O O . ALA A 1 301 ? -86.331 1.328 150.251 1.00 77.31 301 ALA A O 1
ATOM 2301 N N . GLU A 1 302 ? -87.254 0.667 148.312 1.00 77.62 302 GLU A N 1
ATOM 2302 C CA . GLU A 1 302 ? -88.421 -0.008 148.912 1.00 77.62 302 GLU A CA 1
ATOM 2303 C C . GLU A 1 302 ? -88.017 -1.179 149.830 1.00 77.62 302 GLU A C 1
ATOM 2305 O O . GLU A 1 302 ? -88.566 -1.351 150.928 1.00 77.62 302 GLU A O 1
ATOM 2310 N N . LEU A 1 303 ? -86.999 -1.950 149.429 1.00 80.38 303 LEU A N 1
ATOM 2311 C CA . LEU A 1 303 ? -86.433 -3.030 150.237 1.00 80.38 303 LEU A CA 1
ATOM 2312 C C . LEU A 1 303 ? -85.829 -2.508 151.552 1.00 80.38 303 LEU A C 1
ATOM 2314 O O . LEU A 1 303 ? -86.068 -3.092 152.608 1.00 80.38 303 LEU A O 1
ATOM 2318 N N . ASN A 1 304 ? -85.105 -1.384 151.521 1.00 76.50 304 ASN A N 1
ATOM 2319 C CA . ASN A 1 304 ? -84.518 -0.784 152.725 1.00 76.50 304 ASN A CA 1
ATOM 2320 C C . ASN A 1 304 ? -85.581 -0.285 153.725 1.00 76.50 304 ASN A C 1
ATOM 2322 O O . ASN A 1 304 ? -85.417 -0.464 154.933 1.00 76.50 304 ASN A O 1
ATOM 2326 N N . VAL A 1 305 ? -86.698 0.279 153.245 1.00 78.06 305 VAL A N 1
ATOM 2327 C CA . VAL A 1 305 ? -87.843 0.658 154.104 1.00 78.06 305 VAL A CA 1
ATOM 2328 C C . VAL A 1 305 ? -88.470 -0.580 154.759 1.00 78.06 305 VAL A C 1
ATOM 2330 O O . VAL A 1 305 ? -88.771 -0.582 155.957 1.00 78.06 305 VAL A O 1
ATOM 2333 N N . SER A 1 306 ? -88.604 -1.668 153.998 1.00 71.50 306 SER A N 1
ATOM 2334 C CA . SER A 1 306 ? -89.097 -2.949 154.517 1.00 71.50 306 SER A CA 1
ATOM 2335 C C . SER A 1 306 ? -88.157 -3.523 155.587 1.00 71.50 306 SER A C 1
ATOM 2337 O O . SER A 1 306 ? -88.611 -3.925 156.658 1.00 71.50 306 SER A O 1
ATOM 2339 N N . GLN A 1 307 ? -86.840 -3.473 155.361 1.00 76.19 307 GLN A N 1
ATOM 2340 C CA . GLN A 1 307 ? -85.835 -3.975 156.301 1.00 76.19 307 GLN A CA 1
ATOM 2341 C C . GLN A 1 307 ? -85.838 -3.212 157.638 1.00 76.19 307 GLN A C 1
ATOM 2343 O O . GLN A 1 307 ? -85.754 -3.831 158.699 1.00 76.19 307 GLN A O 1
ATOM 2348 N N . ALA A 1 308 ? -86.014 -1.885 157.616 1.00 70.31 308 ALA A N 1
ATOM 2349 C CA . ALA A 1 308 ? -86.159 -1.075 158.831 1.00 70.31 308 ALA A CA 1
ATOM 2350 C C . ALA A 1 308 ? -87.417 -1.441 159.652 1.00 70.31 308 ALA A C 1
ATOM 2352 O O . ALA A 1 308 ? -87.429 -1.327 160.881 1.00 70.31 308 ALA A O 1
ATOM 2353 N N . THR A 1 309 ? -88.465 -1.930 158.983 1.00 72.44 309 THR A N 1
ATOM 2354 C CA . THR A 1 309 ? -89.701 -2.383 159.637 1.00 72.44 309 THR A CA 1
ATOM 2355 C C . THR A 1 309 ? -89.484 -3.701 160.394 1.00 72.44 309 THR A C 1
ATOM 2357 O O . THR A 1 309 ? -89.994 -3.858 161.502 1.00 72.44 309 THR A O 1
ATOM 2360 N N . ILE A 1 310 ? -88.669 -4.618 159.854 1.00 69.88 310 ILE A N 1
ATOM 2361 C CA . ILE A 1 310 ? -88.346 -5.916 160.482 1.00 69.88 310 ILE A CA 1
ATOM 2362 C C . ILE A 1 310 ? -87.625 -5.723 161.825 1.00 69.88 310 ILE A C 1
ATOM 2364 O O . ILE A 1 310 ? -88.063 -6.275 162.833 1.00 69.88 310 ILE A O 1
ATOM 2368 N N . VAL A 1 311 ? -86.602 -4.862 161.875 1.00 75.25 311 VAL A N 1
ATOM 2369 C CA . VAL A 1 311 ? -85.819 -4.576 163.101 1.00 75.25 311 VAL A CA 1
ATOM 2370 C C . VAL A 1 311 ? -86.702 -4.072 164.256 1.00 75.25 311 VAL A C 1
ATOM 2372 O O . VAL A 1 311 ? -86.427 -4.329 165.429 1.00 75.25 311 VAL A O 1
ATOM 2375 N N . THR A 1 312 ? -87.805 -3.388 163.937 1.00 68.94 312 THR A N 1
ATOM 2376 C CA . THR A 1 312 ? -88.768 -2.887 164.934 1.00 68.94 312 THR A CA 1
ATOM 2377 C C . THR A 1 312 ? -89.605 -4.016 165.557 1.00 68.94 312 THR A C 1
ATOM 2379 O O . THR A 1 312 ? -90.008 -3.917 166.716 1.00 68.94 312 THR A O 1
ATOM 2382 N N . LEU A 1 313 ? -89.847 -5.106 164.820 1.00 68.94 313 LEU A N 1
ATOM 2383 C CA . LEU A 1 313 ? -90.567 -6.289 165.307 1.00 68.94 313 LEU A CA 1
ATOM 2384 C C . LEU A 1 313 ? -89.658 -7.210 166.134 1.00 68.94 313 LEU A C 1
ATOM 2386 O O . LEU A 1 313 ? -90.094 -7.750 167.149 1.00 68.94 313 LEU A O 1
ATOM 2390 N N . GLU A 1 314 ? -88.384 -7.343 165.758 1.00 66.50 314 GLU A N 1
ATOM 2391 C CA . GLU A 1 314 ? -87.401 -8.169 166.480 1.00 66.50 314 GLU A CA 1
ATOM 2392 C C . GLU A 1 314 ? -87.231 -7.724 167.946 1.00 66.50 314 GLU A C 1
ATOM 2394 O O . GLU A 1 314 ? -87.152 -8.560 168.849 1.00 66.50 314 GLU A O 1
ATOM 2399 N N . GLN A 1 315 ? -87.293 -6.414 168.220 1.00 61.59 315 GLN A N 1
ATOM 2400 C CA . GLN A 1 315 ? -87.247 -5.874 169.587 1.00 61.59 315 GLN A CA 1
ATOM 2401 C C . GLN A 1 315 ? -88.446 -6.274 170.469 1.00 61.59 315 GLN A C 1
ATOM 2403 O O . GLN A 1 315 ? -88.336 -6.213 171.694 1.00 61.59 315 GLN A O 1
ATOM 2408 N N . GLN A 1 316 ? -89.575 -6.703 169.893 1.00 58.88 316 GLN A N 1
ATOM 2409 C CA . GLN A 1 316 ? -90.751 -7.141 170.659 1.00 58.88 316 GLN A CA 1
ATOM 2410 C C . GLN A 1 316 ? -90.672 -8.609 171.108 1.00 58.88 316 GLN A C 1
ATOM 2412 O O . GLN A 1 316 ? -91.394 -9.000 172.021 1.00 58.88 316 GLN A O 1
ATOM 2417 N N . ILE A 1 317 ? -89.798 -9.420 170.502 1.00 61.97 317 ILE A N 1
ATOM 2418 C CA . ILE A 1 317 ? -89.677 -10.861 170.793 1.00 61.97 317 ILE A CA 1
ATOM 2419 C C . ILE A 1 317 ? -88.818 -11.109 172.046 1.00 61.97 317 ILE A C 1
ATOM 2421 O O . ILE A 1 317 ? -89.105 -12.009 172.839 1.00 61.97 317 ILE A O 1
ATOM 2425 N N . ALA A 1 318 ? -87.802 -10.271 172.273 1.00 61.69 318 ALA A N 1
ATOM 2426 C CA . ALA A 1 318 ? -86.805 -10.443 173.334 1.00 61.69 318 ALA A CA 1
ATOM 2427 C C . ALA A 1 318 ? -87.368 -10.426 174.774 1.00 61.69 318 ALA A C 1
ATOM 2429 O O . ALA A 1 318 ? -86.696 -10.875 175.701 1.00 61.69 318 ALA A O 1
ATOM 2430 N N . THR A 1 319 ? -88.589 -9.928 174.989 1.00 59.75 319 THR A N 1
ATOM 2431 C CA . THR A 1 319 ? -89.231 -9.855 176.315 1.00 59.75 319 THR A CA 1
ATOM 2432 C C . THR A 1 319 ? -89.960 -11.136 176.737 1.00 59.75 319 THR A C 1
ATOM 2434 O O . THR A 1 319 ? -90.380 -11.222 177.889 1.00 59.75 319 THR A O 1
ATOM 2437 N N . LEU A 1 320 ? -90.105 -12.130 175.849 1.00 57.75 320 LEU A N 1
ATOM 2438 C CA . LEU A 1 320 ? -90.852 -13.369 176.126 1.00 57.75 320 LEU A CA 1
ATOM 2439 C C . LEU A 1 320 ? -89.972 -14.582 176.482 1.00 57.75 320 LEU A C 1
ATOM 2441 O O . LEU A 1 320 ? -90.464 -15.535 177.082 1.00 57.75 320 LEU A O 1
ATOM 2445 N N . GLN A 1 321 ? -88.677 -14.565 176.152 1.00 56.38 321 GLN A N 1
ATOM 2446 C CA . GLN A 1 321 ? -87.814 -15.757 176.244 1.00 56.38 321 GLN A CA 1
ATOM 2447 C C . GLN A 1 321 ? -87.219 -16.026 177.642 1.00 56.38 321 GLN A C 1
ATOM 2449 O O . GLN A 1 321 ? -86.533 -17.023 177.844 1.00 56.38 321 GLN A O 1
ATOM 2454 N N . THR A 1 322 ? -87.521 -15.202 178.648 1.00 52.50 322 THR A N 1
ATOM 2455 C CA . THR A 1 322 ? -87.051 -15.356 180.044 1.00 52.50 322 THR A CA 1
ATOM 2456 C C . THR A 1 322 ? -87.772 -16.453 180.846 1.00 52.50 322 THR A C 1
ATOM 2458 O O . THR A 1 322 ? -87.697 -16.470 182.073 1.00 52.50 322 THR A O 1
ATOM 2461 N N . THR A 1 323 ? -88.471 -17.376 180.176 1.00 49.62 323 THR A N 1
ATOM 2462 C CA . THR A 1 323 ? -89.180 -18.512 180.801 1.00 49.62 323 THR A CA 1
ATOM 2463 C C . THR A 1 323 ? -88.829 -19.883 180.212 1.00 49.62 323 THR A C 1
ATOM 2465 O O . THR A 1 323 ? -89.333 -20.887 180.703 1.00 49.62 323 THR A O 1
ATOM 2468 N N . GLU A 1 324 ? -87.925 -19.958 179.227 1.00 48.66 324 GLU A N 1
ATOM 2469 C CA . GLU A 1 324 ? -87.452 -21.221 178.629 1.00 48.66 324 GLU A CA 1
ATOM 2470 C C . GLU A 1 324 ? -86.058 -21.613 179.160 1.00 48.66 324 GLU A C 1
ATOM 2472 O O . GLU A 1 324 ? -85.122 -21.906 178.419 1.00 48.66 324 GLU A O 1
ATOM 2477 N N . GLN A 1 325 ? -85.920 -21.589 180.489 1.00 47.22 325 GLN A N 1
ATOM 2478 C CA . GLN A 1 325 ? -84.788 -22.170 181.214 1.00 47.22 325 GLN A CA 1
ATOM 2479 C C . GLN A 1 325 ? -85.233 -23.482 181.896 1.00 47.22 325 GLN A C 1
ATOM 2481 O O . GLN A 1 325 ? -86.419 -23.682 182.149 1.00 47.22 325 GLN A O 1
ATOM 2486 N N . ASP A 1 326 ? -84.272 -24.348 182.228 1.00 43.66 326 ASP A N 1
ATOM 2487 C CA . ASP A 1 326 ? -84.420 -25.539 183.088 1.00 43.66 326 ASP A CA 1
ATOM 2488 C C . ASP A 1 326 ? -85.047 -26.823 182.480 1.00 43.66 326 ASP A C 1
ATOM 2490 O O . ASP A 1 326 ? -85.597 -27.644 183.218 1.00 43.66 326 ASP A O 1
ATOM 2494 N N . LEU A 1 327 ? -84.883 -27.105 181.172 1.00 42.50 327 LEU A N 1
ATOM 2495 C CA . LEU A 1 327 ? -85.127 -28.464 180.644 1.00 42.50 327 LEU A CA 1
ATOM 2496 C C . LEU A 1 327 ? -84.106 -28.962 179.598 1.00 42.50 327 LEU A C 1
ATOM 2498 O O . LEU A 1 327 ? -83.653 -28.222 178.734 1.00 42.50 327 LEU A O 1
ATOM 2502 N N . ALA A 1 328 ? -83.820 -30.270 179.662 1.00 40.41 328 ALA A N 1
ATOM 2503 C CA . ALA A 1 328 ? -83.115 -31.084 178.658 1.00 40.41 328 ALA A CA 1
ATOM 2504 C C . ALA A 1 328 ? -81.603 -30.836 178.440 1.00 40.41 328 ALA A C 1
ATOM 2506 O O . ALA A 1 328 ? -81.106 -30.830 177.316 1.00 40.41 328 ALA A O 1
ATOM 2507 N N . THR A 1 329 ? -80.831 -30.793 179.529 1.00 49.81 329 THR A N 1
ATOM 2508 C CA . THR A 1 329 ? -79.384 -31.089 179.514 1.00 49.81 329 THR A CA 1
ATOM 2509 C C . THR A 1 329 ? -79.118 -32.540 179.059 1.00 49.81 329 THR A C 1
ATOM 2511 O O . THR A 1 329 ? -79.051 -33.445 179.891 1.00 49.81 329 THR A O 1
ATOM 2514 N N . ALA A 1 330 ? -78.991 -32.790 177.749 1.00 38.66 330 ALA A N 1
ATOM 2515 C CA . ALA A 1 330 ? -78.658 -34.110 177.193 1.00 38.66 330 ALA A CA 1
ATOM 2516 C C . ALA A 1 330 ? -78.021 -34.023 175.786 1.00 38.66 330 ALA A C 1
ATOM 2518 O O . ALA A 1 330 ? -78.652 -33.500 174.874 1.00 38.66 330 ALA A O 1
ATOM 2519 N N . LEU A 1 331 ? -76.825 -34.621 175.615 1.00 37.84 331 LEU A N 1
ATOM 2520 C CA . LEU A 1 331 ? -75.990 -34.671 174.392 1.00 37.84 331 LEU A CA 1
ATOM 2521 C C . LEU A 1 331 ? -75.561 -33.278 173.866 1.00 37.84 331 LEU A C 1
ATOM 2523 O O . LEU A 1 331 ? -76.366 -32.525 173.343 1.00 37.84 331 LEU A O 1
ATOM 2527 N N . GLU A 1 332 ? -74.293 -32.858 173.861 1.00 42.62 332 GLU A N 1
ATOM 2528 C CA . GLU A 1 332 ? -73.003 -33.504 174.175 1.00 42.62 332 GLU A CA 1
ATOM 2529 C C . GLU A 1 332 ? -72.616 -34.751 173.350 1.00 42.62 332 GLU A C 1
ATOM 2531 O O . GLU A 1 332 ? -71.715 -35.499 173.719 1.00 42.62 332 GLU A O 1
ATOM 2536 N N . THR A 1 333 ? -73.233 -34.994 172.185 1.00 36.56 333 THR A N 1
ATOM 2537 C CA . THR A 1 333 ? -72.664 -35.947 171.205 1.00 36.56 333 THR A CA 1
ATOM 2538 C C . THR A 1 333 ? -73.042 -35.625 169.755 1.00 36.56 333 THR A C 1
ATOM 2540 O O . THR A 1 333 ? -74.004 -36.160 169.219 1.00 36.56 333 THR A O 1
ATOM 2543 N N . VAL A 1 334 ? -72.260 -34.741 169.126 1.00 42.03 334 VAL A N 1
ATOM 2544 C CA . VAL A 1 334 ? -71.574 -34.901 167.814 1.00 42.03 334 VAL A CA 1
ATOM 2545 C C . VAL A 1 334 ? -70.779 -33.605 167.576 1.00 42.03 334 VAL A C 1
ATOM 2547 O O . VAL A 1 334 ? -70.965 -32.835 166.640 1.00 42.03 334 VAL A O 1
ATOM 2550 N N . GLN A 1 335 ? -69.870 -33.333 168.511 1.00 38.03 335 GLN A N 1
ATOM 2551 C CA . GLN A 1 335 ? -68.815 -32.342 168.331 1.00 38.03 335 GLN A CA 1
ATOM 2552 C C . GLN A 1 335 ? -67.579 -33.071 167.776 1.00 38.03 335 GLN A C 1
ATOM 2554 O O . GLN A 1 335 ? -67.341 -34.233 168.104 1.00 38.03 335 GLN A O 1
ATOM 2559 N N . THR A 1 336 ? -66.779 -32.396 166.945 1.00 35.62 336 THR A N 1
ATOM 2560 C CA . THR A 1 336 ? -65.429 -32.835 166.521 1.00 35.62 336 THR A CA 1
ATOM 2561 C C . THR A 1 336 ? -65.300 -34.232 165.882 1.00 35.62 336 THR A C 1
ATOM 2563 O O . THR A 1 336 ? -64.699 -35.135 166.456 1.00 35.62 336 THR A O 1
ATOM 2566 N N . THR A 1 337 ? -65.763 -34.377 164.634 1.00 35.38 337 THR A N 1
ATOM 2567 C CA . THR A 1 337 ? -65.290 -35.367 163.632 1.00 35.38 337 THR A CA 1
ATOM 2568 C C . THR A 1 337 ? -65.838 -34.967 162.253 1.00 35.38 337 THR A C 1
ATOM 2570 O O . THR A 1 337 ? -67.048 -34.843 162.116 1.00 35.38 337 THR A O 1
ATOM 2573 N N . ILE A 1 338 ? -65.053 -34.745 161.192 1.00 39.16 338 ILE A N 1
ATOM 2574 C CA . ILE A 1 338 ? -63.613 -34.423 161.080 1.00 39.16 338 ILE A CA 1
ATOM 2575 C C . ILE A 1 338 ? -63.468 -33.524 159.821 1.00 39.16 338 ILE A C 1
ATOM 2577 O O . ILE A 1 338 ? -64.199 -33.734 158.860 1.00 39.16 338 ILE A O 1
ATOM 2581 N N . ALA A 1 339 ? -62.658 -32.465 159.710 1.00 41.75 339 ALA A N 1
ATOM 2582 C CA . ALA A 1 339 ? -61.571 -31.909 160.525 1.00 41.75 339 ALA A CA 1
ATOM 2583 C C . ALA A 1 339 ? -60.192 -32.598 160.446 1.00 41.75 339 ALA A C 1
ATOM 2585 O O . ALA A 1 339 ? -59.487 -32.623 161.451 1.00 41.75 339 ALA A O 1
ATOM 2586 N N . ASN A 1 340 ? -59.804 -33.137 159.276 1.00 33.75 340 ASN A N 1
ATOM 2587 C CA . ASN A 1 340 ? -58.467 -32.972 158.656 1.00 33.75 340 ASN A CA 1
ATOM 2588 C C . ASN A 1 340 ? -58.254 -33.882 157.427 1.00 33.75 340 ASN A C 1
ATOM 2590 O O . ASN A 1 340 ? -58.879 -34.932 157.328 1.00 33.75 340 ASN A O 1
ATOM 2594 N N . ALA A 1 341 ? -57.279 -33.492 156.588 1.00 35.38 341 ALA A N 1
ATOM 2595 C CA . ALA A 1 341 ? -56.665 -34.246 155.478 1.00 35.38 341 ALA A CA 1
ATOM 2596 C C . ALA A 1 341 ? -57.539 -34.456 154.206 1.00 35.38 341 ALA A C 1
ATOM 2598 O O . ALA A 1 341 ? -58.692 -34.852 154.301 1.00 35.38 341 ALA A O 1
ATOM 2599 N N . THR A 1 342 ? -57.058 -34.234 152.969 1.00 32.75 342 THR A N 1
ATOM 2600 C CA . THR A 1 342 ? -55.769 -33.661 152.492 1.00 32.75 342 THR A CA 1
ATOM 2601 C C . THR A 1 342 ? -55.839 -33.295 150.996 1.00 32.75 342 THR A C 1
ATOM 2603 O O . THR A 1 342 ? -56.568 -33.964 150.274 1.00 32.75 342 THR A O 1
ATOM 2606 N N . LEU A 1 343 ? -54.945 -32.391 150.540 1.00 33.72 343 LEU A N 1
ATOM 2607 C CA . LEU A 1 343 ? -54.549 -32.135 149.127 1.00 33.72 343 LEU A CA 1
ATOM 2608 C C . LEU A 1 343 ? -55.667 -31.581 148.197 1.00 33.72 343 LEU A C 1
ATOM 2610 O O . LEU A 1 343 ? -56.844 -31.810 148.431 1.00 33.72 343 LEU A O 1
ATOM 2614 N N . THR A 1 344 ? -55.407 -30.801 147.137 1.00 35.50 344 THR A N 1
ATOM 2615 C CA . THR A 1 344 ? -54.176 -30.191 146.555 1.00 35.50 344 THR A CA 1
ATOM 2616 C C . THR A 1 344 ? -54.579 -28.809 145.976 1.00 35.50 344 THR A C 1
ATOM 2618 O O . THR A 1 344 ? -55.760 -28.583 145.742 1.00 35.50 344 THR A O 1
ATOM 2621 N N . ALA A 1 345 ? -53.727 -27.777 145.895 1.00 36.44 345 ALA A N 1
ATOM 2622 C CA . ALA A 1 345 ? -52.799 -27.448 144.785 1.00 36.44 345 ALA A CA 1
ATOM 2623 C C . ALA A 1 345 ? -53.358 -27.675 143.349 1.00 36.44 345 ALA A C 1
ATOM 2625 O O . ALA A 1 345 ? -54.067 -28.643 143.114 1.00 36.44 345 ALA A O 1
ATOM 2626 N N . SER A 1 346 ? -53.052 -26.863 142.328 1.00 37.97 346 SER A N 1
ATOM 2627 C CA . SER A 1 346 ? -52.003 -25.836 142.202 1.00 37.97 346 SER A CA 1
ATOM 2628 C C . SER A 1 346 ? -52.447 -24.647 141.335 1.00 37.97 346 SER A C 1
ATOM 2630 O O . SER A 1 346 ? -53.320 -24.769 140.484 1.00 37.97 346 SER A O 1
ATOM 2632 N N . GLU A 1 347 ? -51.771 -23.515 141.522 1.00 54.25 347 GLU A N 1
ATOM 2633 C CA . GLU A 1 347 ? -51.816 -22.330 140.660 1.00 54.25 347 GLU A CA 1
ATOM 2634 C C . GLU A 1 347 ? -51.060 -22.543 139.324 1.00 54.25 347 GLU A C 1
ATOM 2636 O O . GLU A 1 347 ? -50.313 -23.516 139.187 1.00 54.25 347 GLU A O 1
ATOM 2641 N N . ARG A 1 348 ? -51.157 -21.530 138.438 1.00 43.53 348 ARG A N 1
ATOM 2642 C CA . ARG A 1 348 ? -50.453 -21.295 137.149 1.00 43.53 348 ARG A CA 1
ATOM 2643 C C . ARG A 1 348 ? -50.931 -22.076 135.918 1.00 43.53 348 ARG A C 1
ATOM 2645 O O . ARG A 1 348 ? -50.507 -23.199 135.685 1.00 43.53 348 ARG A O 1
ATOM 2652 N N . GLU A 1 349 ? -51.626 -21.363 135.023 1.00 37.00 349 GLU A N 1
ATOM 2653 C CA . GLU A 1 349 ? -51.700 -21.738 133.596 1.00 37.00 349 GLU A CA 1
ATOM 2654 C C . GLU A 1 349 ? -51.847 -20.531 132.634 1.00 37.00 349 GLU A C 1
ATOM 2656 O O . GLU A 1 349 ? -51.289 -20.532 131.540 1.00 37.00 349 GLU A O 1
ATOM 2661 N N . THR A 1 350 ? -52.507 -19.438 133.041 1.00 44.50 350 THR A N 1
ATOM 2662 C CA . THR A 1 350 ? -52.918 -18.345 132.128 1.00 44.50 350 THR A CA 1
ATOM 2663 C C . THR A 1 350 ? -51.854 -17.303 131.746 1.00 44.50 350 THR A C 1
ATOM 2665 O O . THR A 1 350 ? -52.109 -16.494 130.858 1.00 44.50 350 THR A O 1
ATOM 2668 N N . THR A 1 351 ? -50.656 -17.311 132.341 1.00 45.06 351 THR A N 1
ATOM 2669 C CA . THR A 1 351 ? -49.563 -16.362 132.016 1.00 45.06 351 THR A CA 1
ATOM 2670 C C . THR A 1 351 ? -48.434 -16.941 131.158 1.00 45.06 351 THR A C 1
ATOM 2672 O O . THR A 1 351 ? -47.433 -16.266 130.952 1.00 45.06 351 THR A O 1
ATOM 2675 N N . LEU A 1 352 ? -48.597 -18.147 130.595 1.00 43.69 352 LEU A N 1
ATOM 2676 C CA . LEU A 1 352 ? -47.667 -18.711 129.595 1.00 43.69 352 LEU A CA 1
ATOM 2677 C C . LEU A 1 352 ? -48.174 -18.566 128.141 1.00 43.69 352 LEU A C 1
ATOM 2679 O O . LEU A 1 352 ? -47.486 -18.940 127.195 1.00 43.69 352 LEU A O 1
ATOM 2683 N N . ALA A 1 353 ? -49.386 -18.031 127.950 1.00 49.09 353 ALA A N 1
ATOM 2684 C CA . ALA A 1 353 ? -50.048 -17.958 126.646 1.00 49.09 353 ALA A CA 1
ATOM 2685 C C . ALA A 1 353 ? -49.668 -16.725 125.798 1.00 49.09 353 ALA A C 1
ATOM 2687 O O . ALA A 1 353 ? -49.809 -16.771 124.580 1.00 49.09 353 ALA A O 1
ATOM 2688 N N . ALA A 1 354 ? -49.191 -15.636 126.414 1.00 54.62 354 ALA A N 1
ATOM 2689 C CA . ALA A 1 354 ? -48.909 -14.378 125.711 1.00 54.62 354 ALA A CA 1
ATOM 2690 C C . ALA A 1 354 ? -47.600 -14.426 124.898 1.00 54.62 354 ALA A C 1
ATOM 2692 O O . ALA A 1 354 ? -47.591 -14.127 123.703 1.00 54.62 354 ALA A O 1
ATOM 2693 N N . ASP A 1 355 ? -46.505 -14.870 125.521 1.00 52.06 355 ASP A N 1
ATOM 2694 C CA . ASP A 1 355 ? -45.163 -14.850 124.916 1.00 52.06 355 ASP A CA 1
ATOM 2695 C C . ASP A 1 355 ? -45.014 -15.842 123.744 1.00 52.06 355 ASP A C 1
ATOM 2697 O O . ASP A 1 355 ? -44.159 -15.681 122.869 1.00 52.06 355 ASP A O 1
ATOM 2701 N N . LEU A 1 356 ? -45.870 -16.868 123.702 1.00 50.84 356 LEU A N 1
ATOM 2702 C CA . LEU A 1 356 ? -45.844 -17.931 122.695 1.00 50.84 356 LEU A CA 1
ATOM 2703 C C . LEU A 1 356 ? -46.464 -17.516 121.349 1.00 50.84 356 LEU A C 1
ATOM 2705 O O . LEU A 1 356 ? -46.164 -18.142 120.331 1.00 50.84 356 LEU A O 1
ATOM 2709 N N . GLU A 1 357 ? -47.295 -16.470 121.324 1.00 54.59 357 GLU A N 1
ATOM 2710 C CA . GLU A 1 357 ? -47.962 -16.008 120.100 1.00 54.59 357 GLU A CA 1
ATOM 2711 C C . GLU A 1 357 ? -47.113 -14.977 119.338 1.00 54.59 357 GLU A C 1
ATOM 2713 O O . GLU A 1 357 ? -46.968 -15.076 118.118 1.00 54.59 357 GLU A O 1
ATOM 2718 N N . GLN A 1 358 ? -46.428 -14.071 120.050 1.00 54.91 358 GLN A N 1
ATOM 2719 C CA . GLN A 1 358 ? -45.449 -13.153 119.448 1.00 54.91 358 GLN A CA 1
ATOM 2720 C C . GLN A 1 358 ? -44.320 -13.928 118.742 1.00 54.91 358 GLN A C 1
ATOM 2722 O O . GLN A 1 358 ? -44.014 -13.673 117.577 1.00 54.91 358 GLN A O 1
ATOM 2727 N N . ALA A 1 359 ? -43.781 -14.964 119.395 1.00 53.72 359 ALA A N 1
ATOM 2728 C CA . ALA A 1 359 ? -42.739 -15.823 118.827 1.00 53.72 359 ALA A CA 1
ATOM 2729 C C . ALA A 1 359 ? -43.181 -16.612 117.571 1.00 53.72 359 ALA A C 1
ATOM 2731 O O . ALA A 1 359 ? -42.333 -17.099 116.817 1.00 53.72 359 ALA A O 1
ATOM 2732 N N . ARG A 1 360 ? -44.493 -16.747 117.318 1.00 57.22 360 ARG A N 1
ATOM 2733 C CA . ARG A 1 360 ? -45.035 -17.356 116.089 1.00 57.22 360 ARG A CA 1
ATOM 2734 C C . ARG A 1 360 ? -45.105 -16.358 114.936 1.00 57.22 360 ARG A C 1
ATOM 2736 O O . ARG A 1 360 ? -44.777 -16.745 113.814 1.00 57.22 360 ARG A O 1
ATOM 2743 N N . ALA A 1 361 ? -45.469 -15.102 115.203 1.00 61.12 361 ALA A N 1
ATOM 2744 C CA . ALA A 1 361 ? -45.531 -14.046 114.190 1.00 61.12 361 ALA A CA 1
ATOM 2745 C C . ALA A 1 361 ? -44.158 -13.810 113.532 1.00 61.12 361 ALA A C 1
ATOM 2747 O O . ALA A 1 361 ? -44.024 -13.916 112.309 1.00 61.12 361 ALA A O 1
ATOM 2748 N N . ASP A 1 362 ? -43.119 -13.615 114.350 1.00 59.19 362 ASP A N 1
ATOM 2749 C CA . ASP A 1 362 ? -41.755 -13.334 113.881 1.00 59.19 362 ASP A CA 1
ATOM 2750 C C . ASP A 1 362 ? -41.183 -14.497 113.037 1.00 59.19 362 ASP A C 1
ATOM 2752 O O . ASP A 1 362 ? -40.512 -14.295 112.019 1.00 59.19 362 ASP A O 1
ATOM 2756 N N . ASN A 1 363 ? -41.518 -15.741 113.401 1.00 59.66 363 ASN A N 1
ATOM 2757 C CA . ASN A 1 363 ? -41.122 -16.942 112.659 1.00 59.66 363 ASN A CA 1
ATOM 2758 C C . ASN A 1 363 ? -41.841 -17.050 111.297 1.00 59.66 363 ASN A C 1
ATOM 2760 O O . ASN A 1 363 ? -41.235 -17.430 110.289 1.00 59.66 363 ASN A O 1
ATOM 2764 N N . GLN A 1 364 ? -43.123 -16.674 111.237 1.00 62.28 364 GLN A N 1
ATOM 2765 C CA . GLN A 1 364 ? -43.906 -16.684 109.999 1.00 62.28 364 GLN A CA 1
ATOM 2766 C C . GLN A 1 364 ? -43.396 -15.637 108.995 1.00 62.28 364 GLN A C 1
ATOM 2768 O O . GLN A 1 364 ? -43.293 -15.932 107.800 1.00 62.28 364 GLN A O 1
ATOM 2773 N N . GLN A 1 365 ? -43.001 -14.455 109.478 1.00 59.47 365 GLN A N 1
ATOM 2774 C CA . GLN A 1 365 ? -42.420 -13.388 108.660 1.00 59.47 365 GLN A CA 1
ATOM 2775 C C . GLN A 1 365 ? -41.060 -13.800 108.066 1.00 59.47 365 GLN A C 1
ATOM 2777 O O . GLN A 1 365 ? -40.859 -13.698 106.852 1.00 59.47 365 GLN A O 1
ATOM 2782 N N . ALA A 1 366 ? -40.167 -14.388 108.873 1.00 56.19 366 ALA A N 1
ATOM 2783 C CA . ALA A 1 366 ? -38.891 -14.935 108.394 1.00 56.19 366 ALA A CA 1
ATOM 2784 C C . ALA A 1 366 ? -39.075 -16.024 107.312 1.00 56.19 366 ALA A C 1
ATOM 2786 O O . ALA A 1 366 ? -38.315 -16.095 106.338 1.00 56.19 366 ALA A O 1
ATOM 2787 N N . LYS A 1 367 ? -40.122 -16.851 107.433 1.00 60.47 367 LYS A N 1
ATOM 2788 C CA . LYS A 1 367 ? -40.447 -17.904 106.459 1.00 60.47 367 LYS A CA 1
ATOM 2789 C C . LYS A 1 367 ? -40.871 -17.339 105.097 1.00 60.47 367 LYS A C 1
ATOM 2791 O O . LYS A 1 367 ? -40.412 -17.842 104.071 1.00 60.47 367 LYS A O 1
ATOM 2796 N N . GLN A 1 368 ? -41.669 -16.268 105.071 1.00 62.66 368 GLN A N 1
ATOM 2797 C CA . GLN A 1 368 ? -42.025 -15.566 103.827 1.00 62.66 368 GLN A CA 1
ATOM 2798 C C . GLN A 1 368 ? -40.796 -14.909 103.179 1.00 62.66 368 GLN A C 1
ATOM 2800 O O . GLN A 1 368 ? -40.591 -15.014 101.969 1.00 62.66 368 GLN A O 1
ATOM 2805 N N . GLN A 1 369 ? -39.927 -14.300 103.989 1.00 59.66 369 GLN A N 1
ATOM 2806 C CA . GLN A 1 369 ? -38.705 -13.641 103.521 1.00 59.66 369 GLN A CA 1
ATOM 2807 C C . GLN A 1 369 ? -37.683 -14.636 102.930 1.00 59.66 369 GLN A C 1
ATOM 2809 O O . GLN A 1 369 ? -36.981 -14.308 101.975 1.00 59.66 369 GLN A O 1
ATOM 2814 N N . THR A 1 370 ? -37.676 -15.882 103.420 1.00 58.47 370 THR A N 1
ATOM 2815 C CA . THR A 1 370 ? -36.895 -17.000 102.854 1.00 58.47 370 THR A CA 1
ATOM 2816 C C . THR A 1 370 ? -37.461 -17.492 101.511 1.00 58.47 370 THR A C 1
ATOM 2818 O O . THR A 1 370 ? -36.711 -17.837 100.601 1.00 58.47 370 THR A O 1
ATOM 2821 N N . GLN A 1 371 ? -38.787 -17.493 101.332 1.00 61.91 371 GLN A N 1
ATOM 2822 C CA . GLN A 1 371 ? -39.408 -17.855 100.048 1.00 61.91 371 GLN A CA 1
ATOM 2823 C C . GLN A 1 371 ? -39.210 -16.775 98.971 1.00 61.91 371 GLN A C 1
ATOM 2825 O O . GLN A 1 371 ? -39.050 -17.101 97.793 1.00 61.91 371 GLN A O 1
ATOM 2830 N N . ALA A 1 372 ? -39.159 -15.497 99.358 1.00 61.53 372 ALA A N 1
ATOM 2831 C CA . ALA A 1 372 ? -38.850 -14.398 98.443 1.00 61.53 372 ALA A CA 1
ATOM 2832 C C . ALA A 1 372 ? -37.421 -14.496 97.871 1.00 61.53 372 ALA A C 1
ATOM 2834 O O . ALA A 1 372 ? -37.231 -14.351 96.661 1.00 61.53 372 ALA A O 1
ATOM 2835 N N . THR A 1 373 ? -36.425 -14.804 98.710 1.00 58.38 373 THR A N 1
ATOM 2836 C CA . THR A 1 373 ? -35.027 -14.973 98.274 1.00 58.38 373 THR A CA 1
ATOM 2837 C C . THR A 1 373 ? -34.808 -16.254 97.465 1.00 58.38 373 THR A C 1
ATOM 2839 O O . THR A 1 373 ? -34.064 -16.219 96.486 1.00 58.38 373 THR A O 1
ATOM 2842 N N . GLN A 1 374 ? -35.521 -17.347 97.765 1.00 61.75 374 GLN A N 1
ATOM 2843 C CA . GLN A 1 374 ? -35.528 -18.559 96.928 1.00 61.75 374 GLN A CA 1
ATOM 2844 C C . GLN A 1 374 ? -35.940 -18.245 95.472 1.00 61.75 374 GLN A C 1
ATOM 2846 O O . GLN A 1 374 ? -35.251 -18.629 94.527 1.00 61.75 374 GLN A O 1
ATOM 2851 N N . LYS A 1 375 ? -37.017 -17.468 95.284 1.00 65.12 375 LYS A N 1
ATOM 2852 C CA . LYS A 1 375 ? -37.546 -17.084 93.959 1.00 65.12 375 LYS A CA 1
ATOM 2853 C C . LYS A 1 375 ? -36.627 -16.121 93.185 1.00 65.12 375 LYS A C 1
ATOM 2855 O O . LYS A 1 375 ? -36.611 -16.115 91.951 1.00 65.12 375 LYS A O 1
ATOM 2860 N N . GLN A 1 376 ? -35.829 -15.323 93.898 1.00 62.19 376 GLN A N 1
ATOM 2861 C CA . GLN A 1 376 ? -34.743 -14.529 93.308 1.00 62.19 376 GLN A CA 1
ATOM 2862 C C . GLN A 1 376 ? -33.553 -15.404 92.873 1.00 62.19 376 GLN A C 1
ATOM 2864 O O . GLN A 1 376 ? -32.916 -15.115 91.862 1.00 62.19 376 GLN A O 1
ATOM 2869 N N . LEU A 1 377 ? -33.275 -16.506 93.577 1.00 59.03 377 LEU A N 1
ATOM 2870 C CA . LEU A 1 377 ? -32.208 -17.441 93.211 1.00 59.03 377 LEU A CA 1
ATOM 2871 C C . LEU A 1 377 ? -32.534 -18.211 91.918 1.00 59.03 377 LEU A C 1
ATOM 2873 O O . LEU A 1 377 ? -31.667 -18.386 91.063 1.00 59.03 377 LEU A O 1
ATOM 2877 N N . GLU A 1 378 ? -33.794 -18.616 91.743 1.00 67.75 378 GLU A N 1
ATOM 2878 C CA . GLU A 1 378 ? -34.289 -19.297 90.535 1.00 67.75 378 GLU A CA 1
ATOM 2879 C C . GLU A 1 378 ? -34.230 -18.398 89.288 1.00 67.75 378 GLU A C 1
ATOM 2881 O O . GLU A 1 378 ? -33.808 -18.839 88.216 1.00 67.75 378 GLU A O 1
ATOM 2886 N N . THR A 1 379 ? -34.566 -17.112 89.422 1.00 65.31 379 THR A N 1
ATOM 2887 C CA . THR A 1 379 ? -34.436 -16.143 88.318 1.00 65.31 379 THR A CA 1
ATOM 2888 C C . THR A 1 379 ? -32.971 -15.832 87.987 1.00 65.31 379 THR A C 1
ATOM 2890 O O . THR A 1 379 ? -32.625 -15.717 86.808 1.00 65.31 379 THR A O 1
ATOM 2893 N N . LEU A 1 380 ? -32.074 -15.812 88.982 1.00 58.81 380 LEU A N 1
ATOM 2894 C CA . LEU A 1 380 ? -30.629 -15.714 88.746 1.00 58.81 380 LEU A CA 1
ATOM 2895 C C . LEU A 1 380 ? -30.065 -16.963 88.037 1.00 58.81 380 LEU A C 1
ATOM 2897 O O . LEU A 1 380 ? -29.190 -16.852 87.176 1.00 58.81 380 LEU A O 1
ATOM 2901 N N . ALA A 1 381 ? -30.585 -18.153 88.359 1.00 63.38 381 ALA A N 1
ATOM 2902 C CA . ALA A 1 381 ? -30.210 -19.405 87.703 1.00 63.38 381 ALA A CA 1
ATOM 2903 C C . ALA A 1 381 ? -30.652 -19.445 86.228 1.00 63.38 381 ALA A C 1
ATOM 2905 O O . ALA A 1 381 ? -29.865 -19.853 85.371 1.00 63.38 381 ALA A O 1
ATOM 2906 N N . ALA A 1 382 ? -31.854 -18.949 85.913 1.00 64.38 382 ALA A N 1
ATOM 2907 C CA . ALA A 1 382 ? -32.318 -18.790 84.534 1.00 64.38 382 ALA A CA 1
ATOM 2908 C C . ALA A 1 382 ? -31.422 -17.821 83.737 1.00 64.38 382 ALA A C 1
ATOM 2910 O O . ALA A 1 382 ? -30.958 -18.165 82.650 1.00 64.38 382 ALA A O 1
ATOM 2911 N N . ALA A 1 383 ? -31.086 -16.655 84.303 1.00 61.22 383 ALA A N 1
ATOM 2912 C CA . ALA A 1 383 ? -30.167 -15.703 83.671 1.00 61.22 383 ALA A CA 1
ATOM 2913 C C . ALA A 1 383 ? -28.773 -16.313 83.412 1.00 61.22 383 ALA A C 1
ATOM 2915 O O . ALA A 1 383 ? -28.194 -16.119 82.341 1.00 61.22 383 ALA A O 1
ATOM 2916 N N . LYS A 1 384 ? -28.256 -17.115 84.355 1.00 69.12 384 LYS A N 1
ATOM 2917 C CA . LYS A 1 384 ? -26.994 -17.857 84.204 1.00 69.12 384 LYS A CA 1
ATOM 2918 C C . LYS A 1 384 ? -27.057 -18.906 83.085 1.00 69.12 384 LYS A C 1
ATOM 2920 O O . LYS A 1 384 ? -26.070 -19.075 82.370 1.00 69.12 384 LYS A O 1
ATOM 2925 N N . ALA A 1 385 ? -28.190 -19.588 82.909 1.00 69.94 385 ALA A N 1
ATOM 2926 C CA . ALA A 1 385 ? -28.384 -20.548 81.821 1.00 69.94 385 ALA A CA 1
ATOM 2927 C C . ALA A 1 385 ? -28.382 -19.858 80.444 1.00 69.94 385 ALA A C 1
ATOM 2929 O O . ALA A 1 385 ? -27.666 -20.299 79.545 1.00 69.94 385 ALA A O 1
ATOM 2930 N N . THR A 1 386 ? -29.090 -18.732 80.299 1.00 71.56 386 THR A N 1
ATOM 2931 C CA . THR A 1 386 ? -29.083 -17.927 79.064 1.00 71.56 386 THR A CA 1
ATOM 2932 C C . THR A 1 386 ? -27.689 -17.370 78.757 1.00 71.56 386 THR A C 1
ATOM 2934 O O . THR A 1 386 ? -27.227 -17.454 77.622 1.00 71.56 386 THR A O 1
ATOM 2937 N N . ALA A 1 387 ? -26.963 -16.877 79.767 1.00 62.16 387 ALA A N 1
ATOM 2938 C CA . ALA A 1 387 ? -25.583 -16.418 79.592 1.00 62.16 387 ALA A CA 1
ATOM 2939 C C . ALA A 1 387 ? -24.639 -17.548 79.130 1.00 62.16 387 ALA A C 1
ATOM 2941 O O . ALA A 1 387 ? -23.799 -17.327 78.258 1.00 62.16 387 ALA A O 1
ATOM 2942 N N . ALA A 1 388 ? -24.798 -18.767 79.658 1.00 66.81 388 ALA A N 1
ATOM 2943 C CA . ALA A 1 388 ? -24.022 -19.933 79.231 1.00 66.81 388 ALA A CA 1
ATOM 2944 C C . ALA A 1 388 ? -24.371 -20.396 77.802 1.00 66.81 388 ALA A C 1
ATOM 2946 O O . ALA A 1 388 ? -23.477 -20.802 77.058 1.00 66.81 388 ALA A O 1
ATOM 2947 N N . ALA A 1 389 ? -25.641 -20.299 77.392 1.00 71.38 389 ALA A N 1
ATOM 2948 C CA . ALA A 1 389 ? -26.061 -20.570 76.017 1.00 71.38 389 ALA A CA 1
ATOM 2949 C C . ALA A 1 389 ? -25.440 -19.562 75.032 1.00 71.38 389 ALA A C 1
ATOM 2951 O O . ALA A 1 389 ? -24.826 -19.970 74.046 1.00 71.38 389 ALA A O 1
ATOM 2952 N N . ASN A 1 390 ? -25.505 -18.265 75.352 1.00 72.25 390 ASN A N 1
ATOM 2953 C CA . ASN A 1 390 ? -24.915 -17.200 74.538 1.00 72.25 390 ASN A CA 1
ATOM 2954 C C . ASN A 1 390 ? -23.384 -17.336 74.440 1.00 72.25 390 ASN A C 1
ATOM 2956 O O . ASN A 1 390 ? -22.824 -17.168 73.359 1.00 72.25 390 ASN A O 1
ATOM 2960 N N . LEU A 1 391 ? -22.705 -17.705 75.535 1.00 68.94 391 LEU A N 1
ATOM 2961 C CA . LEU A 1 391 ? -21.265 -17.986 75.529 1.00 68.94 391 LEU A CA 1
ATOM 2962 C C . LEU A 1 391 ? -20.922 -19.149 74.584 1.00 68.94 391 LEU A C 1
ATOM 2964 O O . LEU A 1 391 ? -19.996 -19.038 73.784 1.00 68.94 391 LEU A O 1
ATOM 2968 N N . LYS A 1 392 ? -21.697 -20.241 74.622 1.00 73.25 392 LYS A N 1
ATOM 2969 C CA . LYS A 1 392 ? -21.495 -21.403 73.744 1.00 73.25 392 LYS A CA 1
ATOM 2970 C C . LYS A 1 392 ? -21.761 -21.073 72.268 1.00 73.25 392 LYS A C 1
ATOM 2972 O O . LYS A 1 392 ? -21.034 -21.540 71.390 1.00 73.25 392 LYS A O 1
ATOM 2977 N N . GLN A 1 393 ? -22.767 -20.243 71.988 1.00 72.06 393 GLN A N 1
ATOM 2978 C CA . GLN A 1 393 ? -23.048 -19.742 70.641 1.00 72.06 393 GLN A CA 1
ATOM 2979 C C . GLN A 1 393 ? -21.897 -18.867 70.117 1.00 72.06 393 GLN A C 1
ATOM 2981 O O . GLN A 1 393 ? -21.453 -19.068 68.988 1.00 72.06 393 GLN A O 1
ATOM 2986 N N . ALA A 1 394 ? -21.350 -17.979 70.953 1.00 65.00 394 ALA A N 1
ATOM 2987 C CA . ALA A 1 394 ? -20.179 -17.170 70.616 1.00 65.00 394 ALA A CA 1
ATOM 2988 C C . ALA A 1 394 ? -18.915 -18.024 70.386 1.00 65.00 394 ALA A C 1
ATOM 2990 O O . ALA A 1 394 ? -18.160 -17.754 69.455 1.00 65.00 394 ALA A O 1
ATOM 2991 N N . GLN A 1 395 ? -18.704 -19.093 71.167 1.00 72.31 395 GLN A N 1
ATOM 2992 C CA . GLN A 1 395 ? -17.618 -20.054 70.919 1.00 72.31 395 GLN A CA 1
ATOM 2993 C C . GLN A 1 395 ? -17.777 -20.759 69.564 1.00 72.31 395 GLN A C 1
ATOM 2995 O O . GLN A 1 395 ? -16.823 -20.811 68.798 1.00 72.31 395 GLN A O 1
ATOM 3000 N N . THR A 1 396 ? -18.989 -21.207 69.220 1.00 74.31 396 THR A N 1
ATOM 3001 C CA . THR A 1 396 ? -19.257 -21.860 67.922 1.00 74.31 396 THR A CA 1
ATOM 3002 C C . THR A 1 396 ? -19.037 -20.893 66.744 1.00 74.31 396 THR A C 1
ATOM 3004 O O . THR A 1 396 ? -18.522 -21.282 65.698 1.00 74.31 396 THR A O 1
ATOM 3007 N N . GLN A 1 397 ? -19.374 -19.608 66.912 1.00 72.00 397 GLN A N 1
ATOM 3008 C CA . GLN A 1 397 ? -19.080 -18.561 65.923 1.00 72.00 397 GLN A CA 1
ATOM 3009 C C . GLN A 1 397 ? -17.571 -18.287 65.793 1.00 72.00 397 GLN A C 1
ATOM 3011 O O . GLN A 1 397 ? -17.081 -18.099 64.680 1.00 72.00 397 GLN A O 1
ATOM 3016 N N . LEU A 1 398 ? -16.823 -18.311 66.901 1.00 73.62 398 LEU A N 1
ATOM 3017 C CA . LEU A 1 398 ? -15.367 -18.149 66.899 1.00 73.62 398 LEU A CA 1
ATOM 3018 C C . LEU A 1 398 ? -14.659 -19.334 66.218 1.00 73.62 398 LEU A C 1
ATOM 3020 O O . LEU A 1 398 ? -13.735 -19.126 65.434 1.00 73.62 398 LEU A O 1
ATOM 3024 N N . GLU A 1 399 ? -15.116 -20.564 66.458 1.00 75.06 399 GLU A N 1
ATOM 3025 C CA . GLU A 1 399 ? -14.622 -21.773 65.783 1.00 75.06 399 GLU A CA 1
ATOM 3026 C C . GLU A 1 399 ? -14.893 -21.725 64.269 1.00 75.06 399 GLU A C 1
ATOM 3028 O O . GLU A 1 399 ? -13.993 -22.004 63.474 1.00 75.06 399 GLU A O 1
ATOM 3033 N N . ALA A 1 400 ? -16.086 -21.279 63.853 1.00 73.31 400 ALA A N 1
ATOM 3034 C CA . ALA A 1 400 ? -16.427 -21.095 62.441 1.00 73.31 400 ALA A CA 1
ATOM 3035 C C . ALA A 1 400 ? -15.550 -20.029 61.751 1.00 73.31 400 ALA A C 1
ATOM 3037 O O . ALA A 1 400 ? -15.011 -20.281 60.672 1.00 73.31 400 ALA A O 1
ATOM 3038 N N . LEU A 1 401 ? -15.344 -18.869 62.388 1.00 71.75 401 LEU A N 1
ATOM 3039 C CA . LEU A 1 401 ? -14.442 -17.818 61.891 1.00 71.75 401 LEU A CA 1
ATOM 3040 C C . LEU A 1 401 ? -12.981 -18.290 61.829 1.00 71.75 401 LEU A C 1
ATOM 3042 O O . LEU A 1 401 ? -12.261 -17.956 60.886 1.00 71.75 401 LEU A O 1
ATOM 3046 N N . THR A 1 402 ? -12.547 -19.113 62.787 1.00 72.88 402 THR A N 1
ATOM 3047 C CA . THR A 1 402 ? -11.205 -19.714 62.783 1.00 72.88 402 THR A CA 1
ATOM 3048 C C . THR A 1 402 ? -11.039 -20.648 61.582 1.00 72.88 402 THR A C 1
ATOM 3050 O O . THR A 1 402 ? -10.096 -20.487 60.812 1.00 72.88 402 THR A O 1
ATOM 3053 N N . ALA A 1 403 ? -11.995 -21.552 61.336 1.00 73.19 403 ALA A N 1
ATOM 3054 C CA . ALA A 1 403 ? -11.970 -22.447 60.175 1.00 73.19 403 ALA A CA 1
ATOM 3055 C C . ALA A 1 403 ? -12.013 -21.690 58.830 1.00 73.19 403 ALA A C 1
ATOM 3057 O O . ALA A 1 403 ? -11.322 -22.063 57.875 1.00 73.19 403 ALA A O 1
ATOM 3058 N N . GLN A 1 404 ? -12.774 -20.594 58.755 1.00 75.12 404 GLN A N 1
ATOM 3059 C CA . GLN A 1 404 ? -12.808 -19.715 57.583 1.00 75.12 404 GLN A CA 1
ATOM 3060 C C . GLN A 1 404 ? -11.457 -19.010 57.363 1.00 75.12 404 GLN A C 1
ATOM 3062 O O . GLN A 1 404 ? -10.992 -18.914 56.227 1.00 75.12 404 GLN A O 1
ATOM 3067 N N . THR A 1 405 ? -10.781 -18.607 58.444 1.00 72.06 405 THR A N 1
ATOM 3068 C CA . THR A 1 405 ? -9.429 -18.023 58.404 1.00 72.06 405 THR A CA 1
ATOM 3069 C C . THR A 1 405 ? -8.399 -19.037 57.900 1.00 72.06 405 THR A C 1
ATOM 3071 O O . THR A 1 405 ? -7.686 -18.744 56.944 1.00 72.06 405 THR A O 1
ATOM 3074 N N . THR A 1 406 ? -8.381 -20.266 58.429 1.00 74.56 406 THR A N 1
ATOM 3075 C CA . THR A 1 406 ? -7.472 -21.331 57.953 1.00 74.56 406 THR A CA 1
ATOM 3076 C C . THR A 1 406 ? -7.730 -21.709 56.487 1.00 74.56 406 THR A C 1
ATOM 3078 O O . THR A 1 406 ? -6.802 -22.035 55.743 1.00 74.56 406 THR A O 1
ATOM 3081 N N . THR A 1 407 ? -8.985 -21.621 56.031 1.00 75.44 407 THR A N 1
ATOM 3082 C CA . THR A 1 407 ? -9.343 -21.822 54.616 1.00 75.44 407 THR A CA 1
ATOM 3083 C C . THR A 1 407 ? -8.747 -20.720 53.732 1.00 75.44 407 THR A C 1
ATOM 3085 O O . THR A 1 407 ? -8.163 -21.024 52.691 1.00 75.44 407 THR A O 1
ATOM 3088 N N . LEU A 1 408 ? -8.825 -19.457 54.163 1.00 74.62 408 LEU A N 1
ATOM 3089 C CA . LEU A 1 408 ? -8.209 -18.317 53.474 1.00 74.62 408 LEU A CA 1
ATOM 3090 C C . LEU A 1 408 ? -6.674 -18.404 53.465 1.00 74.62 408 LEU A C 1
ATOM 3092 O O . LEU A 1 408 ? -6.069 -18.201 52.416 1.00 74.62 408 LEU A O 1
ATOM 3096 N N . GLU A 1 409 ? -6.035 -18.778 54.577 1.00 74.38 409 GLU A N 1
ATOM 3097 C CA . GLU A 1 409 ? -4.583 -19.020 54.625 1.00 74.38 409 GLU A CA 1
ATOM 3098 C C . GLU A 1 409 ? -4.157 -20.119 53.641 1.00 74.38 409 GLU A C 1
ATOM 3100 O O . GLU A 1 409 ? -3.177 -19.958 52.912 1.00 74.38 409 GLU A O 1
ATOM 3105 N N . THR A 1 410 ? -4.927 -21.209 53.557 1.00 76.06 410 THR A N 1
ATOM 3106 C CA . THR A 1 410 ? -4.676 -22.302 52.603 1.00 76.06 410 THR A CA 1
ATOM 3107 C C . THR A 1 410 ? -4.803 -21.816 51.155 1.00 76.06 410 THR A C 1
ATOM 3109 O O . THR A 1 410 ? -3.936 -22.104 50.327 1.00 76.06 410 THR A O 1
ATOM 3112 N N . GLN A 1 411 ? -5.834 -21.018 50.846 1.00 74.75 411 GLN A N 1
ATOM 3113 C CA . GLN A 1 411 ? -6.001 -20.405 49.524 1.00 74.75 411 GLN A CA 1
ATOM 3114 C C . GLN A 1 411 ? -4.824 -19.479 49.175 1.00 74.75 411 GLN A C 1
ATOM 3116 O O . GLN A 1 411 ? -4.248 -19.618 48.093 1.00 74.75 411 GLN A O 1
ATOM 3121 N N . VAL A 1 412 ? -4.404 -18.609 50.100 1.00 76.06 412 VAL A N 1
ATOM 3122 C CA . VAL A 1 412 ? -3.244 -17.713 49.937 1.00 76.06 412 VAL A CA 1
ATOM 3123 C C . VAL A 1 412 ? -1.945 -18.494 49.719 1.00 76.06 412 VAL A C 1
ATOM 3125 O O . VAL A 1 412 ? -1.126 -18.100 48.886 1.00 76.06 412 VAL A O 1
ATOM 3128 N N . GLN A 1 413 ? -1.750 -19.636 50.386 1.00 74.06 413 GLN A N 1
ATOM 3129 C CA . GLN A 1 413 ? -0.600 -20.506 50.118 1.00 74.06 413 GLN A CA 1
ATOM 3130 C C . GLN A 1 413 ? -0.656 -21.112 48.706 1.00 74.06 413 GLN A C 1
ATOM 3132 O O . GLN A 1 413 ? 0.354 -21.085 47.998 1.00 74.06 413 GLN A O 1
ATOM 3137 N N . THR A 1 414 ? -1.819 -21.588 48.242 1.00 76.94 414 THR A N 1
ATOM 3138 C CA . THR A 1 414 ? -1.951 -22.117 46.869 1.00 76.94 414 THR A CA 1
ATOM 3139 C C . THR A 1 414 ? -1.767 -21.056 45.782 1.00 76.94 414 THR A C 1
ATOM 3141 O O . THR A 1 414 ? -1.095 -21.331 44.786 1.00 76.94 414 THR A O 1
ATOM 3144 N N . THR A 1 415 ? -2.276 -19.831 45.959 1.00 72.81 415 THR A N 1
ATOM 3145 C CA . THR A 1 415 ? -2.056 -18.744 44.988 1.00 72.81 415 THR A CA 1
ATOM 3146 C C . THR A 1 415 ? -0.607 -18.260 45.002 1.00 72.81 415 THR A C 1
ATOM 3148 O O . THR A 1 415 ? -0.037 -18.033 43.937 1.00 72.81 415 THR A O 1
ATOM 3151 N N . THR A 1 416 ? 0.041 -18.207 46.171 1.00 76.69 416 THR A N 1
ATOM 3152 C CA . THR A 1 416 ? 1.482 -17.913 46.291 1.00 76.69 416 THR A CA 1
ATOM 3153 C C . THR A 1 416 ? 2.338 -18.968 45.580 1.00 76.69 416 THR A C 1
ATOM 3155 O O . THR A 1 416 ? 3.285 -18.621 44.871 1.00 76.69 416 THR A O 1
ATOM 3158 N N . ALA A 1 417 ? 1.990 -20.254 45.700 1.00 74.06 417 ALA A N 1
ATOM 3159 C CA . ALA A 1 417 ? 2.666 -21.331 44.977 1.00 74.06 417 ALA A CA 1
ATOM 3160 C C . ALA A 1 417 ? 2.482 -21.207 43.451 1.00 74.06 417 ALA A C 1
ATOM 3162 O O . ALA A 1 417 ? 3.463 -21.267 42.708 1.00 74.06 417 ALA A O 1
ATOM 3163 N N . ALA A 1 418 ? 1.255 -20.951 42.982 1.00 73.00 418 ALA A N 1
ATOM 3164 C CA . ALA A 1 418 ? 0.963 -20.749 41.561 1.00 73.00 418 ALA A CA 1
ATOM 3165 C C . ALA A 1 418 ? 1.686 -19.519 40.975 1.00 73.00 418 ALA A C 1
ATOM 3167 O O . ALA A 1 418 ? 2.231 -19.585 39.869 1.00 73.00 418 ALA A O 1
ATOM 3168 N N . LEU A 1 419 ? 1.762 -18.415 41.728 1.00 74.69 419 LEU A N 1
ATOM 3169 C CA . LEU A 1 419 ? 2.532 -17.222 41.359 1.00 74.69 419 LEU A CA 1
ATOM 3170 C C . LEU A 1 419 ? 4.031 -17.524 41.245 1.00 74.69 419 LEU A C 1
ATOM 3172 O O . LEU A 1 419 ? 4.663 -17.086 40.284 1.00 74.69 419 LEU A O 1
ATOM 3176 N N . LYS A 1 420 ? 4.596 -18.324 42.160 1.00 80.50 420 LYS A N 1
ATOM 3177 C CA . LYS A 1 420 ? 6.002 -18.747 42.084 1.00 80.50 420 LYS A CA 1
ATOM 3178 C C . LYS A 1 420 ? 6.285 -19.546 40.806 1.00 80.50 420 LYS A C 1
ATOM 3180 O O . LYS A 1 420 ? 7.198 -19.187 40.065 1.00 80.50 420 LYS A O 1
ATOM 3185 N N . THR A 1 421 ? 5.473 -20.562 40.504 1.00 79.56 421 THR A N 1
ATOM 3186 C CA . THR A 1 421 ? 5.606 -21.348 39.262 1.00 79.56 421 THR A CA 1
ATOM 3187 C C . THR A 1 421 ? 5.435 -20.474 38.016 1.00 79.56 421 THR A C 1
ATOM 3189 O O . THR A 1 421 ? 6.161 -20.635 37.037 1.00 79.56 421 THR A O 1
ATOM 3192 N N . THR A 1 422 ? 4.529 -19.493 38.057 1.00 74.94 422 THR A N 1
ATOM 3193 C CA . THR A 1 422 ? 4.331 -18.532 36.959 1.00 74.94 422 THR A CA 1
ATOM 3194 C C . THR A 1 422 ? 5.569 -17.653 36.744 1.00 74.94 422 THR A C 1
ATOM 3196 O O . THR A 1 422 ? 5.993 -17.471 35.604 1.00 74.94 422 THR A O 1
ATOM 3199 N N . ALA A 1 423 ? 6.208 -17.170 37.815 1.00 72.69 423 ALA A N 1
ATOM 3200 C CA . ALA A 1 423 ? 7.447 -16.394 37.736 1.00 72.69 423 ALA A CA 1
ATOM 3201 C C . ALA A 1 423 ? 8.648 -17.224 37.235 1.00 72.69 423 ALA A C 1
ATOM 3203 O O . ALA A 1 423 ? 9.491 -16.716 36.493 1.00 72.69 423 ALA A O 1
ATOM 3204 N N . GLU A 1 424 ? 8.724 -18.507 37.596 1.00 78.69 424 GLU A N 1
ATOM 3205 C CA . GLU A 1 424 ? 9.755 -19.428 37.098 1.00 78.69 424 GLU A CA 1
ATOM 3206 C C . GLU A 1 424 ? 9.555 -19.743 35.601 1.00 78.69 424 GLU A C 1
ATOM 3208 O O . GLU A 1 424 ? 10.522 -19.695 34.837 1.00 78.69 424 GLU A O 1
ATOM 3213 N N . ASN A 1 425 ? 8.310 -19.917 35.142 1.00 77.94 425 ASN A N 1
ATOM 3214 C CA . ASN A 1 425 ? 7.977 -20.014 33.713 1.00 77.94 425 ASN A CA 1
ATOM 3215 C C . ASN A 1 425 ? 8.303 -18.720 32.939 1.00 77.94 425 ASN A C 1
ATOM 3217 O O . ASN A 1 425 ? 8.758 -18.780 31.794 1.00 77.94 425 ASN A O 1
ATOM 3221 N N . LEU A 1 426 ? 8.109 -17.546 33.554 1.00 78.81 426 LEU A N 1
ATOM 3222 C CA . LEU A 1 426 ? 8.432 -16.255 32.937 1.00 78.81 426 LEU A CA 1
ATOM 3223 C C . LEU A 1 426 ? 9.942 -16.116 32.684 1.00 78.81 426 LEU A C 1
ATOM 3225 O O . LEU A 1 426 ? 10.343 -15.782 31.571 1.00 78.81 426 LEU A O 1
ATOM 3229 N N . ARG A 1 427 ? 10.779 -16.479 33.668 1.00 76.88 427 ARG A N 1
ATOM 3230 C CA . ARG A 1 427 ? 12.251 -16.503 33.538 1.00 76.88 427 ARG A CA 1
ATOM 3231 C C . ARG A 1 427 ? 12.746 -17.487 32.476 1.00 76.88 427 ARG A C 1
ATOM 3233 O O . ARG A 1 427 ? 13.721 -17.204 31.778 1.00 76.88 427 ARG A O 1
ATOM 3240 N N . GLN A 1 428 ? 12.087 -18.638 32.323 1.00 78.50 428 GLN A N 1
ATOM 3241 C CA . GLN A 1 428 ? 12.410 -19.579 31.242 1.00 78.50 428 GLN A CA 1
ATOM 3242 C C . GLN A 1 428 ? 12.107 -18.972 29.865 1.00 78.50 428 GLN A C 1
ATOM 3244 O O . GLN A 1 428 ? 12.956 -19.035 28.976 1.00 78.50 428 GLN A O 1
ATOM 3249 N N . ARG A 1 429 ? 10.952 -18.309 29.702 1.00 78.38 429 ARG A N 1
ATOM 3250 C CA . ARG A 1 429 ? 10.619 -17.558 28.478 1.00 78.38 429 ARG A CA 1
ATOM 3251 C C . ARG A 1 429 ? 11.605 -16.426 28.195 1.00 78.38 429 ARG A C 1
ATOM 3253 O O . ARG A 1 429 ? 12.060 -16.301 27.066 1.00 78.38 429 ARG A O 1
ATOM 3260 N N . GLU A 1 430 ? 11.971 -15.642 29.202 1.00 81.19 430 GLU A N 1
ATOM 3261 C CA . GLU A 1 430 ? 12.961 -14.562 29.095 1.00 81.19 430 GLU A CA 1
ATOM 3262 C C . GLU A 1 430 ? 14.332 -15.096 28.639 1.00 81.19 430 GLU A C 1
ATOM 3264 O O . GLU A 1 430 ? 14.951 -14.553 27.723 1.00 81.19 430 GLU A O 1
ATOM 3269 N N . THR A 1 431 ? 14.762 -16.240 29.181 1.00 81.25 431 THR A N 1
ATOM 3270 C CA . THR A 1 431 ? 15.974 -16.949 28.731 1.00 81.25 431 THR A CA 1
ATOM 3271 C C . THR A 1 431 ? 15.854 -17.411 27.272 1.00 81.25 431 THR A C 1
ATOM 3273 O O . THR A 1 431 ? 16.808 -17.298 26.503 1.00 81.25 431 THR A O 1
ATOM 3276 N N . GLN A 1 432 ? 14.681 -17.903 26.863 1.00 75.75 432 GLN A N 1
ATOM 3277 C CA . GLN A 1 432 ? 14.419 -18.371 25.499 1.00 75.75 432 GLN A CA 1
ATOM 3278 C C . GLN A 1 432 ? 14.371 -17.222 24.475 1.00 75.75 432 GLN A C 1
ATOM 3280 O O . GLN A 1 432 ? 14.880 -17.378 23.367 1.00 75.75 432 GLN A O 1
ATOM 3285 N N . VAL A 1 433 ? 13.829 -16.055 24.844 1.00 79.56 433 VAL A N 1
ATOM 3286 C CA . VAL A 1 433 ? 13.848 -14.837 24.012 1.00 79.56 433 VAL A CA 1
ATOM 3287 C C . VAL A 1 433 ? 15.286 -14.379 23.768 1.00 79.56 433 VAL A C 1
ATOM 3289 O O . VAL A 1 433 ? 15.678 -14.233 22.613 1.00 79.56 433 VAL A O 1
ATOM 3292 N N . ASN A 1 434 ? 16.106 -14.279 24.821 1.00 79.62 434 ASN A N 1
ATOM 3293 C CA . ASN A 1 434 ? 17.532 -13.948 24.695 1.00 79.62 434 ASN A CA 1
ATOM 3294 C C . ASN A 1 434 ? 18.286 -14.934 23.773 1.00 79.62 434 ASN A C 1
ATOM 3296 O O . ASN A 1 434 ? 19.168 -14.535 23.014 1.00 79.62 434 ASN A O 1
ATOM 3300 N N . GLN A 1 435 ? 17.941 -16.228 23.794 1.00 79.06 435 GLN A N 1
ATOM 3301 C CA . GLN A 1 435 ? 18.537 -17.224 22.891 1.00 79.06 435 GLN A CA 1
ATOM 3302 C C . GLN A 1 435 ? 18.119 -17.038 21.424 1.00 79.06 435 GLN A C 1
ATOM 3304 O O . GLN A 1 435 ? 18.958 -17.213 20.537 1.00 79.06 435 GLN A O 1
ATOM 3309 N N . LEU A 1 436 ? 16.858 -16.676 21.165 1.00 77.44 436 LEU A N 1
ATOM 3310 C CA . LEU A 1 436 ? 16.341 -16.391 19.820 1.00 77.44 436 LEU A CA 1
ATOM 3311 C C . LEU A 1 436 ? 16.928 -15.093 19.248 1.00 77.44 436 LEU A C 1
ATOM 3313 O O . LEU A 1 436 ? 17.319 -15.056 18.084 1.00 77.44 436 LEU A O 1
ATOM 3317 N N . GLU A 1 437 ? 17.081 -14.056 20.068 1.00 80.25 437 GLU A N 1
ATOM 3318 C CA . GLU A 1 437 ? 17.738 -12.797 19.693 1.00 80.25 437 GLU A CA 1
ATOM 3319 C C . GLU A 1 437 ? 19.218 -13.028 19.332 1.00 80.25 437 GLU A C 1
ATOM 3321 O O . GLU A 1 437 ? 19.689 -12.635 18.262 1.00 80.25 437 GLU A O 1
ATOM 3326 N N . GLN A 1 438 ? 19.924 -13.829 20.138 1.00 77.31 438 GLN A N 1
ATOM 3327 C CA . GLN A 1 438 ? 21.275 -14.312 19.831 1.00 77.31 438 GLN A CA 1
ATOM 3328 C C . GLN A 1 438 ? 21.338 -15.287 18.639 1.00 77.31 438 GLN A C 1
ATOM 3330 O O . GLN A 1 438 ? 22.437 -15.626 18.195 1.00 77.31 438 GLN A O 1
ATOM 3335 N N . GLN A 1 439 ? 20.216 -15.786 18.111 1.00 78.12 439 GLN A N 1
ATOM 3336 C CA . GLN A 1 439 ? 20.165 -16.493 16.823 1.00 78.12 439 GLN A CA 1
ATOM 3337 C C . GLN A 1 439 ? 19.908 -15.526 15.662 1.00 78.12 439 GLN A C 1
ATOM 3339 O O . GLN A 1 439 ? 20.590 -15.642 14.646 1.00 78.12 439 GLN A O 1
ATOM 3344 N N . ALA A 1 440 ? 19.015 -14.545 15.824 1.00 73.88 440 ALA A N 1
ATOM 3345 C CA . ALA A 1 440 ? 18.736 -13.517 14.821 1.00 73.88 440 ALA A CA 1
ATOM 3346 C C . ALA A 1 440 ? 20.008 -12.748 14.424 1.00 73.88 440 ALA A C 1
ATOM 3348 O O . ALA A 1 440 ? 20.346 -12.708 13.243 1.00 73.88 440 ALA A O 1
ATOM 3349 N N . ILE A 1 441 ? 20.786 -12.275 15.407 1.00 80.38 441 ILE A N 1
ATOM 3350 C CA . ILE A 1 441 ? 22.066 -11.573 15.182 1.00 80.38 441 ILE A CA 1
ATOM 3351 C C . ILE A 1 441 ? 23.064 -12.445 14.392 1.00 80.38 441 ILE A C 1
ATOM 3353 O O . ILE A 1 441 ? 23.778 -11.957 13.516 1.00 80.38 441 ILE A O 1
ATOM 3357 N N . ARG A 1 442 ? 23.109 -13.760 14.655 1.00 77.69 442 ARG A N 1
ATOM 3358 C CA . ARG A 1 442 ? 23.979 -14.693 13.912 1.00 77.69 442 ARG A CA 1
ATOM 3359 C C . ARG A 1 442 ? 23.500 -14.929 12.482 1.00 77.69 442 ARG A C 1
ATOM 3361 O O . ARG A 1 442 ? 24.338 -15.021 11.588 1.00 77.69 442 ARG A O 1
ATOM 3368 N N . ILE A 1 443 ? 22.189 -15.012 12.259 1.00 77.06 443 ILE A N 1
ATOM 3369 C CA . ILE A 1 443 ? 21.609 -15.127 10.914 1.00 77.06 443 ILE A CA 1
ATOM 3370 C C . ILE A 1 443 ? 21.918 -13.859 10.111 1.00 77.06 443 ILE A C 1
ATOM 3372 O O . ILE A 1 443 ? 22.410 -13.969 8.994 1.00 77.06 443 ILE A O 1
ATOM 3376 N N . GLU A 1 444 ? 21.730 -12.676 10.698 1.00 76.44 444 GLU A N 1
ATOM 3377 C CA . GLU A 1 444 ? 22.009 -11.376 10.073 1.00 76.44 444 GLU A CA 1
ATOM 3378 C C . GLU A 1 444 ? 23.486 -11.230 9.655 1.00 76.44 444 GLU A C 1
ATOM 3380 O O . GLU A 1 444 ? 23.794 -10.842 8.519 1.00 76.44 444 GLU A O 1
ATOM 3385 N N . GLN A 1 445 ? 24.416 -11.638 10.527 1.00 79.06 445 GLN A N 1
ATOM 3386 C CA . GLN A 1 445 ? 25.849 -11.708 10.219 1.00 79.06 445 GLN A CA 1
ATOM 3387 C C . GLN A 1 445 ? 26.155 -12.707 9.089 1.00 79.06 445 GLN A C 1
ATOM 3389 O O . GLN A 1 445 ? 26.927 -12.390 8.180 1.00 79.06 445 GLN A O 1
ATOM 3394 N N . GLN A 1 446 ? 25.527 -13.888 9.093 1.00 79.38 446 GLN A N 1
ATOM 3395 C CA . GLN A 1 446 ? 25.699 -14.891 8.035 1.00 79.38 446 GLN A CA 1
ATOM 3396 C C . GLN A 1 446 ? 25.126 -14.433 6.687 1.00 79.38 446 GLN A C 1
ATOM 3398 O O . GLN A 1 446 ? 25.761 -14.656 5.653 1.00 79.38 446 GLN A O 1
ATOM 3403 N N . THR A 1 447 ? 23.978 -13.748 6.665 1.00 77.56 447 THR A N 1
ATOM 3404 C CA . THR A 1 447 ? 23.443 -13.136 5.440 1.00 77.56 447 THR A CA 1
ATOM 3405 C C . THR A 1 447 ? 24.332 -12.005 4.939 1.00 77.56 447 THR A C 1
ATOM 3407 O O . THR A 1 447 ? 24.562 -11.924 3.735 1.00 77.56 447 THR A O 1
ATOM 3410 N N . SER A 1 448 ? 24.914 -11.203 5.836 1.00 74.50 448 SER A N 1
ATOM 3411 C CA . SER A 1 448 ? 25.844 -10.125 5.473 1.00 74.50 448 SER A CA 1
ATOM 3412 C C . SER A 1 448 ? 27.114 -10.672 4.811 1.00 74.50 448 SER A C 1
ATOM 3414 O O . SER A 1 448 ? 27.455 -10.262 3.704 1.00 74.50 448 SER A O 1
ATOM 3416 N N . GLN A 1 449 ? 27.757 -11.682 5.413 1.00 75.69 449 GLN A N 1
ATOM 3417 C CA . GLN A 1 449 ? 28.920 -12.359 4.819 1.00 75.69 449 GLN A CA 1
ATOM 3418 C C . GLN A 1 449 ? 28.579 -13.076 3.503 1.00 75.69 449 GLN A C 1
ATOM 3420 O O . GLN A 1 449 ? 29.392 -13.103 2.576 1.00 75.69 449 GLN A O 1
ATOM 3425 N N . SER A 1 450 ? 27.375 -13.644 3.389 1.00 72.69 450 SER A N 1
ATOM 3426 C CA . SER A 1 450 ? 26.908 -14.289 2.154 1.00 72.69 450 SER A CA 1
ATOM 3427 C C . SER A 1 450 ? 26.686 -13.275 1.029 1.00 72.69 450 SER A C 1
ATOM 3429 O O . SER A 1 450 ? 27.067 -13.540 -0.112 1.00 72.69 450 SER A O 1
ATOM 3431 N N . LEU A 1 451 ? 26.128 -12.103 1.348 1.00 76.00 451 LEU A N 1
ATOM 3432 C CA . LEU A 1 451 ? 25.918 -10.996 0.415 1.00 76.00 451 LEU A CA 1
ATOM 3433 C C . LEU A 1 451 ? 27.250 -10.380 -0.035 1.00 76.00 451 LEU A C 1
ATOM 3435 O O . LEU A 1 451 ? 27.466 -10.196 -1.228 1.00 76.00 451 LEU A O 1
ATOM 3439 N N . GLU A 1 452 ? 28.184 -10.146 0.887 1.00 75.25 452 GLU A N 1
ATOM 3440 C CA . GLU A 1 452 ? 29.537 -9.673 0.571 1.00 75.25 452 GLU A CA 1
ATOM 3441 C C . GLU A 1 452 ? 30.297 -10.683 -0.311 1.00 75.25 452 GLU A C 1
ATOM 3443 O O . GLU A 1 452 ? 30.896 -10.320 -1.328 1.00 75.25 452 GLU A O 1
ATOM 3448 N N . THR A 1 453 ? 30.176 -11.981 -0.009 1.00 74.12 453 THR A N 1
ATOM 3449 C CA . THR A 1 453 ? 30.722 -13.061 -0.846 1.00 74.12 453 THR A CA 1
ATOM 3450 C C . THR A 1 453 ? 30.091 -13.068 -2.244 1.00 74.12 453 THR A C 1
ATOM 3452 O O . THR A 1 453 ? 30.816 -13.199 -3.236 1.00 74.12 453 THR A O 1
ATOM 3455 N N . ALA A 1 454 ? 28.770 -12.895 -2.353 1.00 70.06 454 ALA A N 1
ATOM 3456 C CA . ALA A 1 454 ? 28.052 -12.825 -3.627 1.00 70.06 454 ALA A CA 1
ATOM 3457 C C . ALA A 1 454 ? 28.451 -11.589 -4.453 1.00 70.06 454 ALA A C 1
ATOM 3459 O O . ALA A 1 454 ? 28.734 -11.716 -5.646 1.00 70.06 454 ALA A O 1
ATOM 3460 N N . ASN A 1 455 ? 28.582 -10.424 -3.820 1.00 74.81 455 ASN A N 1
ATOM 3461 C CA . ASN A 1 455 ? 29.053 -9.196 -4.460 1.00 74.81 455 ASN A CA 1
ATOM 3462 C C . ASN A 1 455 ? 30.500 -9.359 -4.961 1.00 74.81 455 ASN A C 1
ATOM 3464 O O . ASN A 1 455 ? 30.797 -9.022 -6.105 1.00 74.81 455 ASN A O 1
ATOM 3468 N N . SER A 1 456 ? 31.381 -9.994 -4.175 1.00 76.00 456 SER A N 1
ATOM 3469 C CA . SER A 1 456 ? 32.760 -10.292 -4.600 1.00 76.00 456 SER A CA 1
ATOM 3470 C C . SER A 1 456 ? 32.845 -11.276 -5.780 1.00 76.00 456 SER A C 1
ATOM 3472 O O . SER A 1 456 ? 33.791 -11.215 -6.568 1.00 76.00 456 SER A O 1
ATOM 3474 N N . LYS A 1 457 ? 31.864 -12.181 -5.928 1.00 74.44 457 LYS A N 1
ATOM 3475 C CA . LYS A 1 457 ? 31.717 -13.047 -7.110 1.00 74.44 457 LYS A CA 1
ATOM 3476 C C . LYS A 1 457 ? 31.177 -12.277 -8.311 1.00 74.44 457 LYS A C 1
ATOM 3478 O O . LYS A 1 457 ? 31.678 -12.483 -9.410 1.00 74.44 457 LYS A O 1
ATOM 3483 N N . THR A 1 458 ? 30.206 -11.394 -8.097 1.00 74.62 458 THR A N 1
ATOM 3484 C CA . THR A 1 458 ? 29.591 -10.574 -9.150 1.00 74.62 458 THR A CA 1
ATOM 3485 C C . THR A 1 458 ? 30.630 -9.646 -9.775 1.00 74.62 458 THR A C 1
ATOM 3487 O O . THR A 1 458 ? 30.871 -9.750 -10.971 1.00 74.62 458 THR A O 1
ATOM 3490 N N . ALA A 1 459 ? 31.388 -8.896 -8.968 1.00 71.69 459 ALA A N 1
ATOM 3491 C CA . ALA A 1 459 ? 32.481 -8.045 -9.453 1.00 71.69 459 ALA A CA 1
ATOM 3492 C C . ALA A 1 459 ? 33.583 -8.827 -10.206 1.00 71.69 459 ALA A C 1
ATOM 3494 O O . ALA A 1 459 ? 34.155 -8.340 -11.182 1.00 71.69 459 ALA A O 1
ATOM 3495 N N . LYS A 1 460 ? 33.878 -10.071 -9.795 1.00 74.06 460 LYS A N 1
ATOM 3496 C CA . LYS A 1 460 ? 34.817 -10.953 -10.520 1.00 74.06 460 LYS A CA 1
ATOM 3497 C C . LYS A 1 460 ? 34.253 -11.455 -11.850 1.00 74.06 460 LYS A C 1
ATOM 3499 O O . LYS A 1 460 ? 35.025 -11.632 -12.788 1.00 74.06 460 LYS A O 1
ATOM 3504 N N . LEU A 1 461 ? 32.944 -11.685 -11.938 1.00 73.56 461 LEU A N 1
ATOM 3505 C CA . LEU A 1 461 ? 32.268 -12.040 -13.186 1.00 73.56 461 LEU A CA 1
ATOM 3506 C C . LEU A 1 461 ? 32.165 -10.834 -14.127 1.00 73.56 461 LEU A C 1
ATOM 3508 O O . LEU A 1 461 ? 32.408 -10.994 -15.315 1.00 73.56 461 LEU A O 1
ATOM 3512 N N . GLU A 1 462 ? 31.901 -9.632 -13.614 1.00 73.25 462 GLU A N 1
ATOM 3513 C CA . GLU A 1 462 ? 31.901 -8.386 -14.394 1.00 73.25 462 GLU A CA 1
ATOM 3514 C C . GLU A 1 462 ? 33.278 -8.098 -15.008 1.00 73.25 462 GLU A C 1
ATOM 3516 O O . GLU A 1 462 ? 33.370 -7.835 -16.207 1.00 73.25 462 GLU A O 1
ATOM 3521 N N . GLU A 1 463 ? 34.366 -8.232 -14.240 1.00 72.94 463 GLU A N 1
ATOM 3522 C CA . GLU A 1 463 ? 35.722 -8.060 -14.783 1.00 72.94 463 GLU A CA 1
ATOM 3523 C C . GLU A 1 463 ? 36.088 -9.180 -15.781 1.00 72.94 463 GLU A C 1
ATOM 3525 O O . GLU A 1 463 ? 36.727 -8.909 -16.796 1.00 72.94 463 GLU A O 1
ATOM 3530 N N . GLN A 1 464 ? 35.625 -10.423 -15.576 1.00 72.44 464 GLN A N 1
ATOM 3531 C CA . GLN A 1 464 ? 35.779 -11.497 -16.572 1.00 72.44 464 GLN A CA 1
ATOM 3532 C C . GLN A 1 464 ? 34.988 -11.226 -17.859 1.00 72.44 464 GLN A C 1
ATOM 3534 O O . GLN A 1 464 ? 35.532 -11.412 -18.947 1.00 72.44 464 GLN A O 1
ATOM 3539 N N . VAL A 1 465 ? 33.744 -10.747 -17.762 1.00 74.88 465 VAL A N 1
ATOM 3540 C CA . VAL A 1 465 ? 32.931 -10.332 -18.916 1.00 74.88 465 VAL A CA 1
ATOM 3541 C C . VAL A 1 465 ? 33.623 -9.197 -19.662 1.00 74.88 465 VAL A C 1
ATOM 3543 O O . VAL A 1 465 ? 33.785 -9.282 -20.871 1.00 74.88 465 VAL A O 1
ATOM 3546 N N . LYS A 1 466 ? 34.131 -8.185 -18.957 1.00 75.88 466 LYS A N 1
ATOM 3547 C CA . LYS A 1 466 ? 34.881 -7.061 -19.536 1.00 75.88 466 LYS A CA 1
ATOM 3548 C C . LYS A 1 466 ? 36.171 -7.502 -20.240 1.00 75.88 466 LYS A C 1
ATOM 3550 O O . LYS A 1 466 ? 36.466 -7.012 -21.328 1.00 75.88 466 LYS A O 1
ATOM 3555 N N . ILE A 1 467 ? 36.912 -8.462 -19.679 1.00 75.94 467 ILE A N 1
ATOM 3556 C CA . ILE A 1 467 ? 38.069 -9.087 -20.346 1.00 75.94 467 ILE A CA 1
ATOM 3557 C C . ILE A 1 467 ? 37.634 -9.838 -21.616 1.00 75.94 467 ILE A C 1
ATOM 3559 O O . ILE A 1 467 ? 38.304 -9.724 -22.642 1.00 75.94 467 ILE A O 1
ATOM 3563 N N . LEU A 1 468 ? 36.513 -10.565 -21.576 1.00 70.62 468 LEU A N 1
ATOM 3564 C CA . LEU A 1 468 ? 35.976 -11.297 -22.728 1.00 70.62 468 LEU A CA 1
ATOM 3565 C C . LEU A 1 468 ? 35.429 -10.369 -23.824 1.00 70.62 468 LEU A C 1
ATOM 3567 O O . LEU A 1 468 ? 35.666 -10.647 -24.996 1.00 70.62 468 LEU A O 1
ATOM 3571 N N . THR A 1 469 ? 34.785 -9.251 -23.478 1.00 74.56 469 THR A N 1
ATOM 3572 C CA . THR A 1 469 ? 34.370 -8.210 -24.435 1.00 74.56 469 THR A CA 1
ATOM 3573 C C . THR A 1 469 ? 35.590 -7.616 -25.133 1.00 74.56 469 THR A C 1
ATOM 3575 O O . THR A 1 469 ? 35.687 -7.697 -26.352 1.00 74.56 469 THR A O 1
ATOM 3578 N N . ASN A 1 470 ? 36.597 -7.168 -24.371 1.00 75.12 470 ASN A N 1
ATOM 3579 C CA . ASN A 1 470 ? 37.849 -6.639 -24.928 1.00 75.12 470 ASN A CA 1
ATOM 3580 C C . ASN A 1 470 ? 38.600 -7.664 -25.809 1.00 75.12 470 ASN A C 1
ATOM 3582 O O . ASN A 1 470 ? 39.316 -7.284 -26.737 1.00 75.12 470 ASN A O 1
ATOM 3586 N N . ALA A 1 471 ? 38.470 -8.964 -25.520 1.00 71.94 471 ALA A N 1
ATOM 3587 C CA . ALA A 1 471 ? 39.006 -10.035 -26.360 1.00 71.94 471 ALA A CA 1
ATOM 3588 C C . ALA A 1 471 ? 38.164 -10.258 -27.631 1.00 71.94 471 ALA A C 1
ATOM 3590 O O . ALA A 1 471 ? 38.732 -10.493 -28.695 1.00 71.94 471 ALA A O 1
ATOM 3591 N N . GLY A 1 472 ? 36.837 -10.140 -27.543 1.00 74.31 472 GLY A N 1
ATOM 3592 C CA . GLY A 1 472 ? 35.921 -10.173 -28.684 1.00 74.31 472 GLY A CA 1
ATOM 3593 C C . GLY A 1 472 ? 36.145 -9.010 -29.651 1.00 74.31 472 GLY A C 1
ATOM 3594 O O . GLY A 1 472 ? 36.260 -9.241 -30.852 1.00 74.31 472 GLY A O 1
ATOM 3595 N N . ASP A 1 473 ? 36.307 -7.791 -29.136 1.00 73.81 473 ASP A N 1
ATOM 3596 C CA . ASP A 1 473 ? 36.610 -6.595 -29.933 1.00 73.81 473 ASP A CA 1
ATOM 3597 C C . ASP A 1 473 ? 37.965 -6.727 -30.645 1.00 73.81 473 ASP A C 1
ATOM 3599 O O . ASP A 1 473 ? 38.079 -6.458 -31.842 1.00 73.81 473 ASP A O 1
ATOM 3603 N N . ARG A 1 474 ? 38.989 -7.238 -29.943 1.00 71.75 474 ARG A N 1
ATOM 3604 C CA . ARG A 1 474 ? 40.289 -7.571 -30.549 1.00 71.75 474 ARG A CA 1
ATOM 3605 C C . ARG A 1 474 ? 40.169 -8.618 -31.649 1.00 71.75 474 ARG A C 1
ATOM 3607 O O . ARG A 1 474 ? 40.724 -8.412 -32.722 1.00 71.75 474 ARG A O 1
ATOM 3614 N N . LEU A 1 475 ? 39.429 -9.701 -31.416 1.00 72.44 475 LEU A N 1
ATOM 3615 C CA . LEU A 1 475 ? 39.189 -10.727 -32.433 1.00 72.44 475 LEU A CA 1
ATOM 3616 C C . LEU A 1 475 ? 38.392 -10.176 -33.625 1.00 72.44 475 LEU A C 1
ATOM 3618 O O . LEU A 1 475 ? 38.629 -10.606 -34.749 1.00 72.44 475 LEU A O 1
ATOM 3622 N N . ALA A 1 476 ? 37.497 -9.206 -33.421 1.00 71.25 476 ALA A N 1
ATOM 3623 C CA . ALA A 1 476 ? 36.782 -8.533 -34.503 1.00 71.25 476 ALA A CA 1
ATOM 3624 C C . ALA A 1 476 ? 37.711 -7.640 -35.348 1.00 71.25 476 ALA A C 1
ATOM 3626 O O . ALA A 1 476 ? 37.640 -7.686 -36.579 1.00 71.25 476 ALA A O 1
ATOM 3627 N N . ASP A 1 477 ? 38.617 -6.876 -34.728 1.00 74.94 477 ASP A N 1
ATOM 3628 C CA . ASP A 1 477 ? 39.623 -6.090 -35.458 1.00 74.94 477 ASP A CA 1
ATOM 3629 C C . ASP A 1 477 ? 40.700 -6.975 -36.122 1.00 74.94 477 ASP A C 1
ATOM 3631 O O . ASP A 1 477 ? 41.120 -6.682 -37.243 1.00 74.94 477 ASP A O 1
ATOM 3635 N N . GLU A 1 478 ? 41.097 -8.097 -35.512 1.00 76.12 478 GLU A N 1
ATOM 3636 C CA . GLU A 1 478 ? 41.964 -9.105 -36.141 1.00 76.12 478 GLU A CA 1
ATOM 3637 C C . GLU A 1 478 ? 41.268 -9.782 -37.334 1.00 76.12 478 GLU A C 1
ATOM 3639 O O . GLU A 1 478 ? 41.871 -9.906 -38.400 1.00 76.12 478 GLU A O 1
ATOM 3644 N N . LEU A 1 479 ? 39.981 -10.138 -37.222 1.00 72.75 479 LEU A N 1
ATOM 3645 C CA . LEU A 1 479 ? 39.187 -10.678 -38.333 1.00 72.75 479 LEU A CA 1
ATOM 3646 C C . LEU A 1 479 ? 39.038 -9.656 -39.471 1.00 72.75 479 LEU A C 1
ATOM 3648 O O . LEU A 1 479 ? 39.069 -10.015 -40.648 1.00 72.75 479 LEU A O 1
ATOM 3652 N N . LYS A 1 480 ? 38.910 -8.370 -39.138 1.00 73.88 480 LYS A N 1
ATOM 3653 C CA . LYS A 1 480 ? 38.826 -7.248 -40.082 1.00 73.88 480 LYS A CA 1
ATOM 3654 C C . LYS A 1 480 ? 40.159 -7.000 -40.795 1.00 73.88 480 LYS A C 1
ATOM 3656 O O . LYS A 1 480 ? 40.151 -6.833 -42.014 1.00 73.88 480 LYS A O 1
ATOM 3661 N N . GLN A 1 481 ? 41.293 -7.083 -40.093 1.00 74.00 481 GLN A N 1
ATOM 3662 C CA . GLN A 1 481 ? 42.622 -7.089 -40.720 1.00 74.00 481 GLN A CA 1
ATOM 3663 C C . GLN A 1 481 ? 42.829 -8.330 -41.598 1.00 74.00 481 GLN A C 1
ATOM 3665 O O . GLN A 1 481 ? 43.255 -8.197 -42.742 1.00 74.00 481 GLN A O 1
ATOM 3670 N N . ALA A 1 482 ? 42.465 -9.524 -41.124 1.00 70.25 482 ALA A N 1
ATOM 3671 C CA . ALA A 1 482 ? 42.541 -10.756 -41.907 1.00 70.25 482 ALA A CA 1
ATOM 3672 C C . ALA A 1 482 ? 41.674 -10.679 -43.175 1.00 70.25 482 ALA A C 1
ATOM 3674 O O . ALA A 1 482 ? 42.124 -11.065 -44.249 1.00 70.25 482 ALA A O 1
ATOM 3675 N N . THR A 1 483 ? 40.473 -10.101 -43.081 1.00 74.25 483 THR A N 1
ATOM 3676 C CA . THR A 1 483 ? 39.590 -9.853 -44.232 1.00 74.25 483 THR A CA 1
ATOM 3677 C C . THR A 1 483 ? 40.231 -8.874 -45.217 1.00 74.25 483 THR A C 1
ATOM 3679 O O . THR A 1 483 ? 40.256 -9.155 -46.410 1.00 74.25 483 THR A O 1
ATOM 3682 N N . GLN A 1 484 ? 40.827 -7.772 -44.744 1.00 69.50 484 GLN A N 1
ATOM 3683 C CA . GLN A 1 484 ? 41.567 -6.835 -45.602 1.00 69.50 484 GLN A CA 1
ATOM 3684 C C . GLN A 1 484 ? 42.785 -7.486 -46.277 1.00 69.50 484 GLN A C 1
ATOM 3686 O O . GLN A 1 484 ? 43.022 -7.246 -47.460 1.00 69.50 484 GLN A O 1
ATOM 3691 N N . ILE A 1 485 ? 43.526 -8.342 -45.566 1.00 73.88 485 ILE A N 1
ATOM 3692 C CA . ILE A 1 485 ? 44.651 -9.114 -46.116 1.00 73.88 485 ILE A CA 1
ATOM 3693 C C . ILE A 1 485 ? 44.154 -10.112 -47.170 1.00 73.88 485 ILE A C 1
ATOM 3695 O O . ILE A 1 485 ? 44.759 -10.212 -48.234 1.00 73.88 485 ILE A O 1
ATOM 3699 N N . ILE A 1 486 ? 43.028 -10.793 -46.935 1.00 72.31 486 ILE A N 1
ATOM 3700 C CA . ILE A 1 486 ? 42.381 -11.660 -47.930 1.00 72.31 486 ILE A CA 1
ATOM 3701 C C . ILE A 1 486 ? 41.981 -10.843 -49.166 1.00 72.31 486 ILE A C 1
ATOM 3703 O O . ILE A 1 486 ? 42.372 -11.217 -50.265 1.00 72.31 486 ILE A O 1
ATOM 3707 N N . THR A 1 487 ? 41.327 -9.686 -49.017 1.00 70.44 487 THR A N 1
ATOM 3708 C CA . THR A 1 487 ? 40.981 -8.808 -50.154 1.00 70.44 487 THR A CA 1
ATOM 3709 C C . THR A 1 487 ? 42.224 -8.336 -50.927 1.00 70.44 487 THR A C 1
ATOM 3711 O O . THR A 1 487 ? 42.211 -8.274 -52.159 1.00 70.44 487 THR A O 1
ATOM 3714 N N . GLN A 1 488 ? 43.331 -8.035 -50.238 1.00 67.19 488 GLN A N 1
ATOM 3715 C CA . GLN A 1 488 ? 44.605 -7.683 -50.879 1.00 67.19 488 GLN A CA 1
ATOM 3716 C C . GLN A 1 488 ? 45.232 -8.874 -51.621 1.00 67.19 488 GLN A C 1
ATOM 3718 O O . GLN A 1 488 ? 45.697 -8.708 -52.749 1.00 67.19 488 GLN A O 1
ATOM 3723 N N . LEU A 1 489 ? 45.208 -10.075 -51.038 1.00 68.25 489 LEU A N 1
ATOM 3724 C CA . LEU A 1 489 ? 45.700 -11.302 -51.670 1.00 68.25 489 LEU A CA 1
ATOM 3725 C C . LEU A 1 489 ? 44.835 -11.715 -52.867 1.00 68.25 489 LEU A C 1
ATOM 3727 O O . LEU A 1 489 ? 45.378 -12.086 -53.902 1.00 68.25 489 LEU A O 1
ATOM 3731 N N . GLU A 1 490 ? 43.512 -11.582 -52.787 1.00 65.56 490 GLU A N 1
ATOM 3732 C CA . GLU A 1 490 ? 42.605 -11.773 -53.923 1.00 65.56 490 GLU A CA 1
ATOM 3733 C C . GLU A 1 490 ? 42.904 -10.768 -55.040 1.00 65.56 490 GLU A C 1
ATOM 3735 O O . GLU A 1 490 ? 42.980 -11.155 -56.205 1.00 65.56 490 GLU A O 1
ATOM 3740 N N . THR A 1 491 ? 43.181 -9.506 -54.695 1.00 59.75 491 THR A N 1
ATOM 3741 C CA . THR A 1 491 ? 43.606 -8.477 -55.660 1.00 59.75 491 THR A CA 1
ATOM 3742 C C . THR A 1 491 ? 44.940 -8.841 -56.332 1.00 59.75 491 THR A C 1
ATOM 3744 O O . THR A 1 491 ? 45.077 -8.681 -57.545 1.00 59.75 491 THR A O 1
ATOM 3747 N N . GLN A 1 492 ? 45.906 -9.399 -55.592 1.00 57.72 492 GLN A N 1
ATOM 3748 C CA . GLN A 1 492 ? 47.178 -9.893 -56.146 1.00 57.72 492 GLN A CA 1
ATOM 3749 C C . GLN A 1 492 ? 47.001 -11.158 -57.006 1.00 57.72 492 GLN A C 1
ATOM 3751 O O . GLN A 1 492 ? 47.598 -11.279 -58.074 1.00 57.72 492 GLN A O 1
ATOM 3756 N N . VAL A 1 493 ? 46.133 -12.087 -56.604 1.00 59.41 493 VAL A N 1
ATOM 3757 C CA . VAL A 1 493 ? 45.773 -13.265 -57.411 1.00 59.41 493 VAL A CA 1
ATOM 3758 C C . VAL A 1 493 ? 45.063 -12.846 -58.703 1.00 59.41 493 VAL A C 1
ATOM 3760 O O . VAL A 1 493 ? 45.255 -13.476 -59.744 1.00 59.41 493 VAL A O 1
ATOM 3763 N N . GLN A 1 494 ? 44.278 -11.767 -58.676 1.00 54.72 494 GLN A N 1
ATOM 3764 C CA . GLN A 1 494 ? 43.584 -11.259 -59.855 1.00 54.72 494 GLN A CA 1
ATOM 3765 C C . GLN A 1 494 ? 44.521 -10.535 -60.837 1.00 54.72 494 GLN A C 1
ATOM 3767 O O . GLN A 1 494 ? 44.324 -10.663 -62.045 1.00 54.72 494 GLN A O 1
ATOM 3772 N N . THR A 1 495 ? 45.572 -9.850 -60.366 1.00 50.31 495 THR A N 1
ATOM 3773 C CA . THR A 1 495 ? 46.605 -9.277 -61.255 1.00 50.31 495 THR A CA 1
ATOM 3774 C C . THR A 1 495 ? 47.550 -10.341 -61.821 1.00 50.31 495 THR A C 1
ATOM 3776 O O . THR A 1 495 ? 47.932 -10.252 -62.988 1.00 50.31 495 THR A O 1
ATOM 3779 N N . LEU A 1 496 ? 47.865 -11.398 -61.061 1.00 46.53 496 LEU A N 1
ATOM 3780 C CA . LEU A 1 496 ? 48.688 -12.519 -61.541 1.00 46.53 496 LEU A CA 1
ATOM 3781 C C . LEU A 1 496 ? 47.992 -13.368 -62.626 1.00 46.53 496 LEU A C 1
ATOM 3783 O O . LEU A 1 496 ? 48.662 -13.868 -63.529 1.00 46.53 496 LEU A O 1
ATOM 3787 N N . LYS A 1 497 ? 46.655 -13.477 -62.610 1.00 48.06 497 LYS A N 1
ATOM 3788 C CA . LYS A 1 497 ? 45.859 -14.248 -63.595 1.00 48.06 497 LYS A CA 1
ATOM 3789 C C . LYS A 1 497 ? 45.895 -13.732 -65.042 1.00 48.06 497 LYS A C 1
ATOM 3791 O O . LYS A 1 497 ? 45.347 -14.391 -65.922 1.00 48.06 497 LYS A O 1
ATOM 3796 N N . ILE A 1 498 ? 46.527 -12.590 -65.316 1.00 47.09 498 ILE A N 1
ATOM 3797 C CA . ILE A 1 498 ? 46.709 -12.081 -66.689 1.00 47.09 498 ILE A CA 1
ATOM 3798 C C . ILE A 1 498 ? 47.846 -12.827 -67.424 1.00 47.09 498 ILE A C 1
ATOM 3800 O O . ILE A 1 498 ? 47.924 -12.776 -68.650 1.00 47.09 498 ILE A O 1
ATOM 3804 N N . SER A 1 499 ? 48.699 -13.576 -66.711 1.00 40.47 499 SER A N 1
ATOM 3805 C CA . SER A 1 499 ? 49.777 -14.376 -67.309 1.00 40.47 499 SER A CA 1
ATOM 3806 C C . SER A 1 499 ? 49.529 -15.888 -67.235 1.00 40.47 499 SER A C 1
ATOM 3808 O O . SER A 1 499 ? 49.274 -16.434 -66.170 1.00 40.47 499 SER A O 1
ATOM 3810 N N . GLN A 1 500 ? 49.742 -16.550 -68.379 1.00 35.22 500 GLN A N 1
ATOM 3811 C CA . GLN A 1 500 ? 49.815 -18.006 -68.601 1.00 35.22 500 GLN A CA 1
ATOM 3812 C C . GLN A 1 500 ? 48.507 -18.819 -68.523 1.00 35.22 500 GLN A C 1
ATOM 3814 O O . GLN A 1 500 ? 48.054 -19.268 -67.474 1.00 35.22 500 GLN A O 1
ATOM 3819 N N . THR A 1 501 ? 47.994 -19.153 -69.710 1.00 31.05 501 THR A N 1
ATOM 3820 C CA . THR A 1 501 ? 47.137 -20.321 -69.958 1.00 31.05 501 THR A CA 1
ATOM 3821 C C . THR A 1 501 ? 47.967 -21.473 -70.539 1.00 31.05 501 THR A C 1
ATOM 3823 O O . THR A 1 501 ? 48.519 -21.330 -71.624 1.00 31.05 501 THR A O 1
ATOM 3826 N N . VAL A 1 502 ? 48.003 -22.634 -69.874 1.00 33.53 502 VAL A N 1
ATOM 3827 C CA . VAL A 1 502 ? 48.210 -23.970 -70.487 1.00 33.53 502 VAL A CA 1
ATOM 3828 C C . VAL A 1 502 ? 47.404 -24.992 -69.666 1.00 33.53 502 VAL A C 1
ATOM 3830 O O . VAL A 1 502 ? 47.217 -24.813 -68.465 1.00 33.53 502 VAL A O 1
ATOM 3833 N N . ALA A 1 503 ? 46.878 -26.037 -70.309 1.00 31.73 503 ALA A N 1
ATOM 3834 C CA . ALA A 1 503 ? 45.961 -27.008 -69.706 1.00 31.73 503 ALA A CA 1
ATOM 3835 C C . ALA A 1 503 ? 46.624 -28.333 -69.279 1.00 31.73 503 ALA A C 1
ATOM 3837 O O . ALA A 1 503 ? 47.578 -28.783 -69.908 1.00 31.73 503 ALA A O 1
ATOM 3838 N N . ALA A 1 504 ? 46.011 -29.021 -68.305 1.00 29.45 504 ALA A N 1
ATOM 3839 C CA . ALA A 1 504 ? 46.022 -30.484 -68.168 1.00 29.45 504 ALA A CA 1
ATOM 3840 C C . ALA A 1 504 ? 44.799 -30.969 -67.349 1.00 29.45 504 ALA A C 1
ATOM 3842 O O . ALA A 1 504 ? 44.193 -30.192 -66.612 1.00 29.45 504 ALA A O 1
ATOM 3843 N N . LYS A 1 505 ? 44.418 -32.248 -67.491 1.00 30.38 505 LYS A N 1
ATOM 3844 C CA . LYS A 1 505 ? 43.291 -32.914 -66.790 1.00 30.38 505 LYS A CA 1
ATOM 3845 C C . LYS A 1 505 ? 43.719 -34.353 -66.366 1.00 30.38 505 LYS A C 1
ATOM 3847 O O . LYS A 1 505 ? 44.878 -34.693 -66.578 1.00 30.38 505 LYS A O 1
ATOM 3852 N N . PRO A 1 506 ? 42.856 -35.165 -65.719 1.00 58.03 506 PRO A N 1
ATOM 3853 C CA . PRO A 1 506 ? 43.023 -35.721 -64.370 1.00 58.03 506 PRO A CA 1
ATOM 3854 C C . PRO A 1 506 ? 43.631 -37.151 -64.348 1.00 58.03 506 PRO A C 1
ATOM 3856 O O . PRO A 1 506 ? 44.017 -37.667 -65.397 1.00 58.03 506 PRO A O 1
ATOM 3859 N N . PRO A 1 507 ? 43.668 -37.834 -63.182 1.00 41.78 507 PRO A N 1
ATOM 3860 C CA . PRO A 1 507 ? 42.594 -38.808 -62.896 1.00 41.78 507 PRO A CA 1
ATOM 3861 C C . PRO A 1 507 ? 42.109 -38.843 -61.417 1.00 41.78 507 PRO A C 1
ATOM 3863 O O . PRO A 1 507 ? 42.407 -37.947 -60.635 1.00 41.78 507 PRO A O 1
ATOM 3866 N N . GLN A 1 508 ? 41.272 -39.840 -61.078 1.00 33.00 508 GLN A N 1
ATOM 3867 C CA . GLN A 1 508 ? 40.600 -40.070 -59.773 1.00 33.00 508 GLN A CA 1
ATOM 3868 C C . GLN A 1 508 ? 41.544 -40.815 -58.769 1.00 33.00 508 GLN A C 1
ATOM 3870 O O . GLN A 1 508 ? 42.726 -40.923 -59.075 1.00 33.00 508 GLN A O 1
ATOM 3875 N N . ILE A 1 509 ? 41.183 -41.282 -57.550 1.00 30.33 509 ILE A N 1
ATOM 3876 C CA . ILE A 1 509 ? 40.239 -42.384 -57.198 1.00 30.33 509 ILE A CA 1
ATOM 3877 C C . ILE A 1 509 ? 39.706 -42.303 -55.724 1.00 30.33 509 ILE A C 1
ATOM 3879 O O . ILE A 1 509 ? 40.413 -41.856 -54.831 1.00 30.33 509 ILE A O 1
ATOM 3883 N N . THR A 1 510 ? 38.461 -42.768 -55.519 1.00 30.88 510 THR A N 1
ATOM 3884 C CA . THR A 1 510 ? 37.698 -43.267 -54.322 1.00 30.88 510 THR A CA 1
ATOM 3885 C C . THR A 1 510 ? 38.160 -43.157 -52.836 1.00 30.88 510 THR A C 1
ATOM 3887 O O . THR A 1 510 ? 39.286 -43.533 -52.520 1.00 30.88 510 THR A O 1
ATOM 3890 N N . PRO A 1 511 ? 37.212 -42.914 -51.889 1.00 52.75 511 PRO A N 1
ATOM 3891 C CA . PRO A 1 511 ? 37.210 -43.409 -50.484 1.00 52.75 511 PRO A CA 1
ATOM 3892 C C . PRO A 1 511 ? 36.572 -44.837 -50.388 1.00 52.75 511 PRO A C 1
ATOM 3894 O O . PRO A 1 511 ? 35.947 -45.222 -51.384 1.00 52.75 511 PRO A O 1
ATOM 3897 N N . PRO A 1 512 ? 36.650 -45.646 -49.284 1.00 48.72 512 PRO A N 1
ATOM 3898 C CA . PRO A 1 512 ? 35.886 -45.396 -48.030 1.00 48.72 512 PRO A CA 1
ATOM 3899 C C . PRO A 1 512 ? 36.387 -46.073 -46.703 1.00 48.72 512 PRO A C 1
ATOM 3901 O O . PRO A 1 512 ? 37.411 -46.742 -46.664 1.00 48.72 512 PRO A O 1
ATOM 3904 N N . SER A 1 513 ? 35.554 -45.964 -45.649 1.00 31.28 513 SER A N 1
ATOM 3905 C CA . SER A 1 513 ? 35.352 -46.911 -44.515 1.00 31.28 513 SER A CA 1
ATOM 3906 C C . SER A 1 513 ? 36.307 -46.975 -43.297 1.00 31.28 513 SER A C 1
ATOM 3908 O O . SER A 1 513 ? 37.371 -47.575 -43.335 1.00 31.28 513 SER A O 1
ATOM 3910 N N . ALA A 1 514 ? 35.785 -46.448 -42.176 1.00 31.03 514 ALA A N 1
ATOM 3911 C CA . ALA A 1 514 ? 35.705 -46.973 -40.791 1.00 31.03 514 ALA A CA 1
ATOM 3912 C C . ALA A 1 514 ? 36.600 -48.130 -40.270 1.00 31.03 514 ALA A C 1
ATOM 3914 O O . ALA A 1 514 ? 36.741 -49.149 -40.934 1.00 31.03 514 ALA A O 1
ATOM 3915 N N . VAL A 1 515 ? 36.957 -48.070 -38.967 1.00 29.31 515 VAL A N 1
ATOM 3916 C CA . VAL A 1 515 ? 36.675 -49.130 -37.955 1.00 29.31 515 VAL A CA 1
ATOM 3917 C C . VAL A 1 515 ? 36.890 -48.638 -36.498 1.00 29.31 515 VAL A C 1
ATOM 3919 O O . VAL A 1 515 ? 37.519 -47.617 -36.254 1.00 29.31 515 VAL A O 1
ATOM 3922 N N . ALA A 1 516 ? 36.267 -49.366 -35.568 1.00 28.20 516 ALA A N 1
ATOM 3923 C CA . ALA A 1 516 ? 35.981 -49.159 -34.143 1.00 28.20 516 ALA A CA 1
ATOM 3924 C C . ALA A 1 516 ? 37.080 -48.728 -33.125 1.00 28.20 516 ALA A C 1
ATOM 3926 O O . ALA A 1 516 ? 38.273 -48.965 -33.282 1.00 28.20 516 ALA A O 1
ATOM 3927 N N . THR A 1 517 ? 36.585 -48.216 -31.986 1.00 34.25 517 THR A N 1
ATOM 3928 C CA . THR A 1 517 ? 37.129 -48.320 -30.603 1.00 34.25 517 THR A CA 1
ATOM 3929 C C . THR A 1 517 ? 37.325 -49.806 -30.185 1.00 34.25 517 THR A C 1
ATOM 3931 O O . THR A 1 517 ? 36.669 -50.641 -30.810 1.00 34.25 517 THR A O 1
ATOM 3934 N N . PRO A 1 518 ? 38.113 -50.200 -29.137 1.00 44.56 518 PRO A N 1
ATOM 3935 C CA . PRO A 1 518 ? 37.991 -49.645 -27.770 1.00 44.56 518 PRO A CA 1
ATOM 3936 C C . PRO A 1 518 ? 39.215 -49.691 -26.795 1.00 44.56 518 PRO A C 1
ATOM 3938 O O . PRO A 1 518 ? 40.188 -50.401 -27.004 1.00 44.56 518 PRO A O 1
ATOM 3941 N N . ALA A 1 519 ? 39.020 -49.027 -25.641 1.00 25.05 519 ALA A N 1
ATOM 3942 C CA . ALA A 1 519 ? 39.446 -49.390 -24.268 1.00 25.05 519 ALA A CA 1
ATOM 3943 C C . ALA A 1 519 ? 40.930 -49.395 -23.791 1.00 25.05 519 ALA A C 1
ATOM 3945 O O . ALA A 1 519 ? 41.824 -49.906 -24.448 1.00 25.05 519 ALA A O 1
ATOM 3946 N N . ALA A 1 520 ? 41.066 -48.992 -22.508 1.00 25.41 520 ALA A N 1
ATOM 3947 C CA . ALA A 1 520 ? 42.094 -49.342 -21.501 1.00 25.41 520 ALA A CA 1
ATOM 3948 C C . ALA A 1 520 ? 43.545 -48.807 -21.659 1.00 25.41 520 ALA A C 1
ATOM 3950 O O . ALA A 1 520 ? 44.039 -48.700 -22.771 1.00 25.41 520 ALA A O 1
ATOM 3951 N N . THR A 1 521 ? 44.338 -48.513 -20.605 1.00 27.56 521 THR A N 1
ATOM 3952 C CA . THR A 1 521 ? 44.135 -48.253 -19.143 1.00 27.56 521 THR A CA 1
ATOM 3953 C C . THR A 1 521 ? 45.455 -47.659 -18.562 1.00 27.56 521 THR A C 1
ATOM 3955 O O . THR A 1 521 ? 46.497 -47.813 -19.193 1.00 27.56 521 THR A O 1
ATOM 3958 N N . ALA A 1 522 ? 45.430 -47.076 -17.344 1.00 27.14 522 ALA A N 1
ATOM 3959 C CA . ALA A 1 522 ? 46.572 -46.553 -16.544 1.00 27.14 522 ALA A CA 1
ATOM 3960 C C . ALA A 1 522 ? 47.120 -45.175 -17.011 1.00 27.14 522 ALA A C 1
ATOM 3962 O O . ALA A 1 522 ? 46.805 -44.742 -18.113 1.00 27.14 522 ALA A O 1
ATOM 3963 N N . VAL A 1 523 ? 47.856 -44.371 -16.221 1.00 32.34 523 VAL A N 1
ATOM 3964 C CA . VAL A 1 523 ? 48.646 -44.561 -14.969 1.00 32.34 523 VAL A CA 1
ATOM 3965 C C . VAL A 1 523 ? 48.324 -43.386 -13.999 1.00 32.34 523 VAL A C 1
ATOM 3967 O O . VAL A 1 523 ? 48.315 -42.250 -14.457 1.00 32.34 523 VAL A O 1
ATOM 3970 N N . THR A 1 524 ? 47.789 -43.561 -12.777 1.00 30.08 524 THR A N 1
ATOM 3971 C CA . THR A 1 524 ? 48.393 -43.939 -11.460 1.00 30.08 524 THR A CA 1
ATOM 3972 C C . THR A 1 524 ? 49.021 -42.779 -10.642 1.00 30.08 524 THR A C 1
ATOM 3974 O O . THR A 1 524 ? 50.121 -42.352 -10.963 1.00 30.08 524 THR A O 1
ATOM 3977 N N . GLU A 1 525 ? 48.333 -42.398 -9.540 1.00 26.64 525 GLU A N 1
ATOM 3978 C CA . GLU A 1 525 ? 48.813 -41.863 -8.222 1.00 26.64 525 GLU A CA 1
ATOM 3979 C C . GLU A 1 525 ? 49.643 -40.545 -8.175 1.00 26.64 525 GLU A C 1
ATOM 3981 O O . GLU A 1 525 ? 50.151 -40.085 -9.187 1.00 26.64 525 GLU A O 1
ATOM 3986 N N . LEU A 1 526 ? 49.784 -39.793 -7.065 1.00 28.84 526 LEU A N 1
ATOM 3987 C CA . LEU A 1 526 ? 49.633 -39.994 -5.597 1.00 28.84 526 LEU A CA 1
ATOM 3988 C C . LEU A 1 526 ? 48.673 -38.920 -4.983 1.00 28.84 526 LEU A C 1
ATOM 3990 O O . LEU A 1 526 ? 48.516 -37.866 -5.589 1.00 28.84 526 LEU A O 1
ATOM 3994 N N . THR A 1 527 ? 47.896 -39.072 -3.885 1.00 30.12 527 THR A N 1
ATOM 3995 C CA . THR A 1 527 ? 48.112 -39.555 -2.479 1.00 30.12 527 THR A CA 1
ATOM 3996 C C . THR A 1 527 ? 49.071 -38.657 -1.662 1.00 30.12 527 THR A C 1
ATOM 3998 O O . THR A 1 527 ? 49.953 -38.059 -2.259 1.00 30.12 527 THR A O 1
ATOM 4001 N N . VAL A 1 528 ? 49.016 -38.432 -0.334 1.00 33.09 528 VAL A N 1
ATOM 4002 C CA . VAL A 1 528 ? 48.496 -39.082 0.912 1.00 33.09 528 VAL A CA 1
ATOM 4003 C C . VAL A 1 528 ? 48.216 -37.922 1.922 1.00 33.09 528 VAL A C 1
ATOM 4005 O O . VAL A 1 528 ? 48.977 -36.961 1.864 1.00 33.09 528 VAL A O 1
ATOM 4008 N N . ALA A 1 529 ? 47.285 -37.832 2.892 1.00 28.92 529 ALA A N 1
ATOM 4009 C CA . ALA A 1 529 ? 46.065 -38.514 3.404 1.00 28.92 529 ALA A CA 1
ATOM 4010 C C . ALA A 1 529 ? 45.206 -37.399 4.117 1.00 28.92 529 ALA A C 1
ATOM 4012 O O . ALA A 1 529 ? 45.432 -36.230 3.816 1.00 28.92 529 ALA A O 1
ATOM 4013 N N . GLY A 1 530 ? 44.212 -37.558 5.014 1.00 27.89 530 GLY A N 1
ATOM 4014 C CA . GLY A 1 530 ? 43.624 -38.686 5.768 1.00 27.89 530 GLY A CA 1
ATOM 4015 C C . GLY A 1 530 ? 44.258 -38.925 7.160 1.00 27.89 530 GLY A C 1
ATOM 4016 O O . GLY A 1 530 ? 45.398 -38.506 7.367 1.00 27.89 530 GLY A O 1
ATOM 4017 N N . PRO A 1 531 ? 43.586 -39.623 8.107 1.00 52.72 531 PRO A N 1
ATOM 4018 C CA . PRO A 1 531 ? 42.185 -40.085 8.132 1.00 52.72 531 PRO A CA 1
ATOM 4019 C C . PRO A 1 531 ? 41.263 -38.942 8.655 1.00 52.72 531 PRO A C 1
ATOM 4021 O O . PRO A 1 531 ? 41.481 -37.825 8.200 1.00 52.72 531 PRO A O 1
ATOM 4024 N N . THR A 1 532 ? 40.211 -39.011 9.495 1.00 33.31 532 THR A N 1
ATOM 4025 C CA . THR A 1 532 ? 39.499 -40.000 10.365 1.00 33.31 532 THR A CA 1
ATOM 4026 C C . THR A 1 532 ? 38.103 -39.381 10.678 1.00 33.31 532 THR A C 1
ATOM 4028 O O . THR A 1 532 ? 37.938 -38.192 10.423 1.00 33.31 532 THR A O 1
ATOM 4031 N N . GLU A 1 533 ? 37.045 -40.000 11.224 1.00 28.55 533 GLU A N 1
ATOM 4032 C CA . GLU A 1 533 ? 36.715 -41.339 11.773 1.00 28.55 533 GLU A CA 1
ATOM 4033 C C . GLU A 1 533 ? 35.186 -41.581 11.533 1.00 28.55 533 GLU A C 1
ATOM 4035 O O . GLU A 1 533 ? 34.522 -40.805 10.844 1.00 28.55 533 GLU A O 1
ATOM 4040 N N . THR A 1 534 ? 34.621 -42.648 12.095 1.00 28.95 534 THR A N 1
ATOM 4041 C CA . THR A 1 534 ? 33.226 -43.137 12.021 1.00 28.95 534 THR A CA 1
ATOM 4042 C C . THR A 1 534 ? 32.377 -42.485 13.161 1.00 28.95 534 THR A C 1
ATOM 4044 O O . THR A 1 534 ? 32.941 -41.890 14.069 1.00 28.95 534 THR A O 1
ATOM 4047 N N . SER A 1 535 ? 31.032 -42.472 13.248 1.00 31.67 535 SER A N 1
ATOM 4048 C CA . SER A 1 535 ? 30.081 -43.583 13.094 1.00 31.67 535 SER A CA 1
ATOM 4049 C C . SER A 1 535 ? 28.595 -43.157 13.256 1.00 31.67 535 SER A C 1
ATOM 4051 O O . SER A 1 535 ? 28.298 -42.353 14.128 1.00 31.67 535 SER A O 1
ATOM 4053 N N . VAL A 1 536 ? 27.690 -43.756 12.453 1.00 31.42 536 VAL A N 1
ATOM 4054 C CA . VAL A 1 536 ? 26.356 -44.347 12.805 1.00 31.42 536 VAL A CA 1
ATOM 4055 C C . VAL A 1 536 ? 25.320 -43.538 13.650 1.00 31.42 536 VAL A C 1
ATOM 4057 O O . VAL A 1 536 ? 25.652 -43.026 14.704 1.00 31.42 536 VAL A O 1
ATOM 4060 N N . ASN A 1 537 ? 23.990 -43.515 13.404 1.00 29.53 537 ASN A N 1
ATOM 4061 C CA . ASN A 1 537 ? 23.086 -43.946 12.305 1.00 29.53 537 ASN A CA 1
ATOM 4062 C C . ASN A 1 537 ? 21.592 -43.755 12.728 1.00 29.53 537 ASN A C 1
ATOM 4064 O O . ASN A 1 537 ? 21.223 -44.333 13.744 1.00 29.53 537 ASN A O 1
ATOM 4068 N N . ARG A 1 538 ? 20.717 -43.164 11.878 1.00 27.22 538 ARG A N 1
ATOM 4069 C CA . ARG A 1 538 ? 19.215 -43.278 11.905 1.00 27.22 538 ARG A CA 1
ATOM 4070 C C . ARG A 1 538 ? 18.475 -42.711 13.163 1.00 27.22 538 ARG A C 1
ATOM 4072 O O . ARG A 1 538 ? 19.060 -42.615 14.226 1.00 27.22 538 ARG A O 1
ATOM 4079 N N . SER A 1 539 ? 17.203 -42.271 13.145 1.00 31.22 539 SER A N 1
ATOM 4080 C CA . SER A 1 539 ? 16.120 -42.284 12.130 1.00 31.22 539 SER A CA 1
ATOM 4081 C C . SER A 1 539 ? 15.221 -41.023 12.182 1.00 31.22 539 SER A C 1
ATOM 4083 O O . SER A 1 539 ? 15.200 -40.297 13.169 1.00 31.22 539 SER A O 1
ATOM 4085 N N . THR A 1 540 ? 14.419 -40.831 11.130 1.00 30.47 540 THR A N 1
ATOM 4086 C CA . THR A 1 540 ? 13.157 -40.048 11.045 1.00 30.47 540 THR A CA 1
ATOM 4087 C C . THR A 1 540 ? 11.987 -40.778 11.783 1.00 30.47 540 THR A C 1
ATOM 4089 O O . THR A 1 540 ? 12.258 -41.886 12.255 1.00 30.47 540 THR A O 1
ATOM 4092 N N . PRO A 1 541 ? 10.715 -40.277 11.902 1.00 45.16 541 PRO A N 1
ATOM 4093 C CA . PRO A 1 541 ? 10.056 -39.235 11.084 1.00 45.16 541 PRO A CA 1
ATOM 4094 C C . PRO A 1 541 ? 9.028 -38.247 11.724 1.00 45.16 541 PRO A C 1
ATOM 4096 O O . PRO A 1 541 ? 8.418 -38.506 12.748 1.00 45.16 541 PRO A O 1
ATOM 4099 N N . ALA A 1 542 ? 8.808 -37.147 10.985 1.00 26.19 542 ALA A N 1
ATOM 4100 C CA . ALA A 1 542 ? 7.548 -36.475 10.585 1.00 26.19 542 ALA A CA 1
ATOM 4101 C C . ALA A 1 542 ? 6.323 -36.228 11.518 1.00 26.19 542 ALA A C 1
ATOM 4103 O O . ALA A 1 542 ? 5.874 -37.093 12.256 1.00 26.19 542 ALA A O 1
ATOM 4104 N N . ALA A 1 543 ? 5.657 -35.098 11.195 1.00 27.39 543 ALA A N 1
ATOM 4105 C CA . ALA A 1 543 ? 4.194 -34.877 11.093 1.00 27.39 543 ALA A CA 1
ATOM 4106 C C . ALA A 1 543 ? 3.452 -34.004 12.145 1.00 27.39 543 ALA A C 1
ATOM 4108 O O . ALA A 1 543 ? 2.942 -34.496 13.138 1.00 27.39 543 ALA A O 1
ATOM 4109 N N . ALA A 1 544 ? 3.261 -32.731 11.757 1.00 26.17 544 ALA A N 1
ATOM 4110 C CA . ALA A 1 544 ? 1.990 -31.976 11.697 1.00 26.17 544 ALA A CA 1
ATOM 4111 C C . ALA A 1 544 ? 1.122 -31.675 12.955 1.00 26.17 544 ALA A C 1
ATOM 4113 O O . ALA A 1 544 ? 0.763 -32.542 13.738 1.00 26.17 544 ALA A O 1
ATOM 4114 N N . GLY A 1 545 ? 0.647 -30.418 13.012 1.00 26.45 545 GLY A N 1
ATOM 4115 C CA . GLY A 1 545 ? -0.326 -29.849 13.968 1.00 26.45 545 GLY A CA 1
ATOM 4116 C C . GLY A 1 545 ? 0.125 -28.433 14.382 1.00 26.45 545 GLY A C 1
ATOM 4117 O O . GLY A 1 545 ? 1.268 -28.290 14.792 1.00 26.45 545 GLY A O 1
ATOM 4118 N N . GLN A 1 546 ? -0.566 -27.317 14.092 1.00 29.73 546 GLN A N 1
ATOM 4119 C CA . GLN A 1 546 ? -1.919 -26.871 14.510 1.00 29.73 546 GLN A CA 1
ATOM 4120 C C . GLN A 1 546 ? -2.026 -26.575 16.026 1.00 29.73 546 GLN A C 1
ATOM 4122 O O . GLN A 1 546 ? -1.599 -27.410 16.810 1.00 29.73 546 GLN A O 1
ATOM 4127 N N . VAL A 1 547 ? -2.622 -25.467 16.513 1.00 28.59 547 VAL A N 1
ATOM 4128 C CA . VAL A 1 547 ? -3.106 -24.195 15.900 1.00 28.59 547 VAL A CA 1
ATOM 4129 C C . VAL A 1 547 ? -3.417 -23.167 17.031 1.00 28.59 547 VAL A C 1
ATOM 4131 O O . VAL A 1 547 ? -3.557 -23.609 18.165 1.00 28.59 547 VAL A O 1
ATOM 4134 N N . LEU A 1 548 ? -3.613 -21.861 16.730 1.00 28.98 548 LEU A N 1
ATOM 4135 C CA . LEU A 1 548 ? -4.115 -20.780 17.644 1.00 28.98 548 LEU A CA 1
ATOM 4136 C C . LEU A 1 548 ? -3.181 -20.405 18.849 1.00 28.98 548 LEU A C 1
ATOM 4138 O O . LEU A 1 548 ? -2.582 -21.281 19.454 1.00 28.98 548 LEU A O 1
ATOM 4142 N N . VAL A 1 549 ? -2.870 -19.150 19.246 1.00 36.44 549 VAL A N 1
ATOM 4143 C CA . VAL A 1 549 ? -3.554 -17.819 19.248 1.00 36.44 549 VAL A CA 1
ATOM 4144 C C . VAL A 1 549 ? -4.787 -17.852 20.186 1.00 36.44 549 VAL A C 1
ATOM 4146 O O . VAL A 1 549 ? -5.590 -18.754 19.978 1.00 36.44 549 VAL A O 1
ATOM 4149 N N . PRO A 1 550 ? -4.991 -16.964 21.205 1.00 45.03 550 PRO A N 1
ATOM 4150 C CA . PRO A 1 550 ? -4.916 -15.492 21.076 1.00 45.03 550 PRO A CA 1
ATOM 4151 C C . PRO A 1 550 ? -4.565 -14.647 22.347 1.00 45.03 550 PRO A C 1
ATOM 4153 O O . PRO A 1 550 ? -4.256 -15.182 23.405 1.00 45.03 550 PRO A O 1
ATOM 4156 N N . ALA A 1 551 ? -4.762 -13.319 22.206 1.00 27.80 551 ALA A N 1
ATOM 4157 C CA . ALA A 1 551 ? -5.190 -12.312 23.212 1.00 27.80 551 ALA A CA 1
ATOM 4158 C C . ALA A 1 551 ? -4.149 -11.775 24.240 1.00 27.80 551 ALA A C 1
ATOM 4160 O O . ALA A 1 551 ? -3.400 -12.558 24.809 1.00 27.80 551 ALA A O 1
ATOM 4161 N N . LYS A 1 552 ? -3.936 -10.446 24.423 1.00 27.52 552 LYS A N 1
ATOM 4162 C CA . LYS A 1 552 ? -4.822 -9.275 24.763 1.00 27.52 552 LYS A CA 1
ATOM 4163 C C . LYS A 1 552 ? -5.016 -9.189 26.305 1.00 27.52 552 LYS A C 1
ATOM 4165 O O . LYS A 1 552 ? -5.113 -10.239 26.925 1.00 27.52 552 LYS A O 1
ATOM 4170 N N . ALA A 1 553 ? -5.018 -8.050 27.017 1.00 29.64 553 ALA A N 1
ATOM 4171 C CA . ALA A 1 553 ? -5.230 -6.622 26.690 1.00 29.64 553 ALA A CA 1
ATOM 4172 C C . ALA A 1 553 ? -4.252 -5.678 27.471 1.00 29.64 553 ALA A C 1
ATOM 4174 O O . ALA A 1 553 ? -3.188 -6.167 27.844 1.00 29.64 553 ALA A O 1
ATOM 4175 N N . GLU A 1 554 ? -4.469 -4.374 27.771 1.00 32.97 554 GLU A N 1
ATOM 4176 C CA . GLU A 1 554 ? -5.524 -3.357 27.450 1.00 32.97 554 GLU A CA 1
ATOM 4177 C C . GLU A 1 554 ? -4.833 -2.015 27.020 1.00 32.97 554 GLU A C 1
ATOM 4179 O O . GLU A 1 554 ? -3.953 -2.130 26.173 1.00 32.97 554 GLU A O 1
ATOM 4184 N N . THR A 1 555 ? -5.060 -0.739 27.416 1.00 29.59 555 THR A N 1
ATOM 4185 C CA . THR A 1 555 ? -5.884 0.058 28.384 1.00 29.59 555 THR A CA 1
ATOM 4186 C C . THR A 1 555 ? -6.216 1.433 27.722 1.00 29.59 555 THR A C 1
ATOM 4188 O O . THR A 1 555 ? -5.457 1.886 26.872 1.00 29.59 555 THR A O 1
ATOM 4191 N N . VAL A 1 556 ? -7.405 2.045 27.886 1.00 32.31 556 VAL A N 1
ATOM 4192 C CA . VAL A 1 556 ? -7.814 3.110 28.864 1.00 32.31 556 VAL A CA 1
ATOM 4193 C C . VAL A 1 556 ? -6.883 4.355 28.855 1.00 32.31 556 VAL A C 1
ATOM 4195 O O . VAL A 1 556 ? -5.687 4.194 29.064 1.00 32.31 556 VAL A O 1
ATOM 4198 N N . THR A 1 557 ? -7.320 5.602 28.574 1.00 36.06 557 THR A N 1
ATOM 4199 C CA . THR 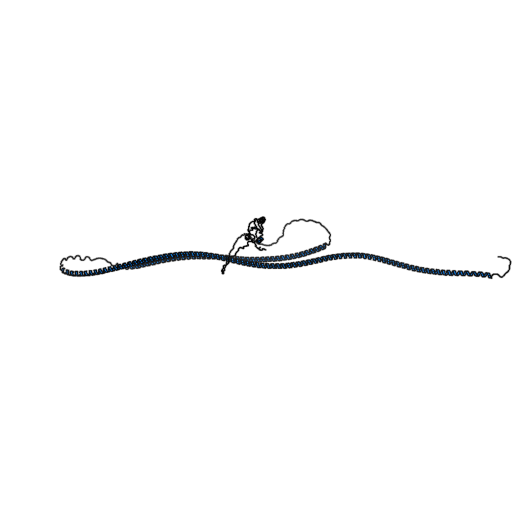A 1 557 ? -8.451 6.381 29.161 1.00 36.06 557 THR A CA 1
ATOM 4200 C C . THR A 1 557 ? -9.343 7.218 28.204 1.00 36.06 557 THR A C 1
ATOM 4202 O O . THR A 1 557 ? -9.026 7.459 27.043 1.00 36.06 557 THR A O 1
ATOM 4205 N N . GLU A 1 558 ? -10.447 7.670 28.813 1.00 38.56 558 GLU A N 1
ATOM 4206 C CA . GLU A 1 558 ? -11.392 8.807 28.654 1.00 38.56 558 GLU A CA 1
ATOM 4207 C C . GLU A 1 558 ? -10.844 10.162 28.084 1.00 38.56 558 GLU A C 1
ATOM 4209 O O . GLU A 1 558 ? -9.650 10.272 27.822 1.00 38.56 558 GLU A O 1
ATOM 4214 N N . GLU A 1 559 ? -11.615 11.248 27.830 1.00 34.69 559 GLU A N 1
ATOM 4215 C CA . GLU A 1 559 ? -12.938 11.706 28.353 1.00 34.69 559 GLU A CA 1
ATOM 4216 C C . GLU A 1 559 ? -13.677 12.738 27.418 1.00 34.69 559 GLU A C 1
ATOM 4218 O O . GLU A 1 559 ? -13.206 13.027 26.321 1.00 34.69 559 GLU A O 1
ATOM 4223 N N . MET A 1 560 ? -14.783 13.345 27.910 1.00 33.66 560 MET A N 1
ATOM 4224 C CA . MET A 1 560 ? -15.483 14.606 27.510 1.00 33.66 560 MET A CA 1
ATOM 4225 C C . MET A 1 560 ? -16.649 14.610 26.464 1.00 33.66 560 MET A C 1
ATOM 4227 O O . MET A 1 560 ? -16.421 14.589 25.262 1.00 33.66 560 MET A O 1
ATOM 4231 N N . ILE A 1 561 ? -17.901 14.750 26.969 1.00 32.81 561 ILE A N 1
ATOM 4232 C CA . ILE A 1 561 ? -18.875 15.888 26.787 1.00 32.81 561 ILE A CA 1
ATOM 4233 C C . ILE A 1 561 ? -19.143 16.403 25.335 1.00 32.81 561 ILE A C 1
ATOM 4235 O O . ILE A 1 561 ? -18.196 16.773 24.657 1.00 32.81 561 ILE A O 1
ATOM 4239 N N . SER A 1 562 ? -20.366 16.608 24.792 1.00 33.53 562 SER A N 1
ATOM 4240 C CA . SER A 1 562 ? -21.790 16.558 25.244 1.00 33.53 562 SER A CA 1
ATOM 4241 C C . SER A 1 562 ? -22.774 16.393 24.033 1.00 33.53 562 SER A C 1
ATOM 4243 O O . SER A 1 562 ? -22.305 16.404 22.895 1.00 33.53 562 SER A O 1
ATOM 4245 N N . PRO A 1 563 ? -24.114 16.214 24.211 1.00 60.81 563 PRO A N 1
ATOM 4246 C CA . PRO A 1 563 ? -25.016 15.734 23.139 1.00 60.81 563 PRO A CA 1
ATOM 4247 C C . PRO A 1 563 ? -26.064 16.738 22.592 1.00 60.81 563 PRO A C 1
ATOM 4249 O O . PRO A 1 563 ? -26.676 17.469 23.368 1.00 60.81 563 PRO A O 1
ATOM 4252 N N . ILE A 1 564 ? -26.374 16.664 21.283 1.00 32.78 564 ILE A N 1
ATOM 4253 C CA . ILE A 1 564 ? -27.640 17.110 20.642 1.00 32.78 564 ILE A CA 1
ATOM 4254 C C . ILE A 1 564 ? -28.003 16.137 19.493 1.00 32.78 564 ILE A C 1
ATOM 4256 O O . ILE A 1 564 ? -27.121 15.554 18.863 1.00 32.78 564 ILE A O 1
ATOM 4260 N N . GLU A 1 565 ? -29.300 15.957 19.230 1.00 43.75 565 GLU A N 1
ATOM 4261 C CA . GLU A 1 565 ? -29.878 15.172 18.126 1.00 43.75 565 GLU A CA 1
ATOM 4262 C C . GLU A 1 565 ? -29.466 15.664 16.722 1.00 43.75 565 GLU A C 1
ATOM 4264 O O . GLU A 1 565 ? -29.464 16.865 16.462 1.00 43.75 565 GLU A O 1
ATOM 4269 N N . SER A 1 566 ? -29.253 14.749 15.765 1.00 31.81 566 SER A N 1
ATOM 4270 C CA . SER A 1 566 ? -29.657 14.942 14.355 1.00 31.81 566 SER A CA 1
ATOM 4271 C C . SER A 1 566 ? -29.521 13.656 13.517 1.00 31.81 566 SER A C 1
ATOM 4273 O O . SER A 1 566 ? -28.798 12.736 13.884 1.00 31.81 566 SER A O 1
ATOM 4275 N N . LEU A 1 567 ? -30.236 13.626 12.385 1.00 33.09 567 LEU A N 1
ATOM 4276 C CA . LEU A 1 567 ? -30.121 12.685 11.256 1.00 33.09 567 LEU A CA 1
ATOM 4277 C C . LEU A 1 567 ? -30.184 11.173 11.569 1.00 33.09 567 LEU A C 1
ATOM 4279 O O . LEU A 1 567 ? -29.197 10.441 11.539 1.00 33.09 567 LEU A O 1
ATOM 4283 N N . ALA A 1 568 ? -31.420 10.673 11.642 1.00 39.53 568 ALA A N 1
ATOM 4284 C CA . ALA A 1 568 ? -31.748 9.476 10.867 1.00 39.53 568 ALA A CA 1
ATOM 4285 C C . ALA A 1 568 ? -31.823 9.829 9.357 1.00 39.53 568 ALA A C 1
ATOM 4287 O O . ALA A 1 568 ? -32.137 10.972 9.026 1.00 39.53 568 ALA A O 1
ATOM 4288 N N . ALA A 1 569 ? -31.612 8.832 8.481 1.00 36.81 569 ALA A N 1
ATOM 4289 C CA . ALA A 1 569 ? -31.431 8.915 7.011 1.00 36.81 569 ALA A CA 1
ATOM 4290 C C . ALA A 1 569 ? -30.071 9.513 6.576 1.00 36.81 569 ALA A C 1
ATOM 4292 O O . ALA A 1 569 ? -29.771 10.664 6.861 1.00 36.81 569 ALA A O 1
ATOM 4293 N N . THR A 1 570 ? -29.189 8.770 5.899 1.00 33.28 570 THR A N 1
ATOM 4294 C CA . THR A 1 570 ? -29.388 8.230 4.536 1.00 33.28 570 THR A CA 1
ATOM 4295 C C . THR A 1 570 ? -28.605 6.937 4.261 1.00 33.28 570 THR A C 1
ATOM 4297 O O . THR A 1 570 ? -27.438 6.806 4.622 1.00 33.28 570 THR A O 1
ATOM 4300 N N . THR A 1 571 ? -29.210 5.992 3.532 1.00 35.50 571 THR A N 1
ATOM 4301 C CA . THR A 1 571 ? -28.494 4.951 2.760 1.00 35.50 571 THR A CA 1
ATOM 4302 C C . THR A 1 571 ? -29.410 4.463 1.636 1.00 35.50 571 THR A C 1
ATOM 4304 O O . THR A 1 571 ? -29.989 3.379 1.704 1.00 35.50 571 THR A O 1
ATOM 4307 N N . ASP A 1 572 ? -29.606 5.300 0.619 1.00 33.75 572 ASP A N 1
ATOM 4308 C CA . ASP A 1 572 ? -30.415 4.928 -0.540 1.00 33.75 572 ASP A CA 1
ATOM 4309 C C . ASP A 1 572 ? -29.749 3.789 -1.334 1.00 33.75 572 ASP A C 1
ATOM 4311 O O . ASP A 1 572 ? -28.534 3.824 -1.568 1.00 33.75 572 ASP A O 1
ATOM 4315 N N . PRO A 1 573 ? -30.504 2.771 -1.787 1.00 40.84 573 PRO A N 1
ATOM 4316 C CA . PRO A 1 573 ? -29.992 1.830 -2.771 1.00 40.84 573 PRO A CA 1
ATOM 4317 C C . PRO A 1 573 ? -29.766 2.572 -4.093 1.00 40.84 573 PRO A C 1
ATOM 4319 O O . PRO A 1 573 ? -30.610 3.364 -4.510 1.00 40.84 573 PRO A O 1
ATOM 4322 N N . ILE A 1 574 ? -28.650 2.297 -4.776 1.00 36.81 574 ILE A N 1
ATOM 4323 C CA . ILE A 1 574 ? -28.307 2.953 -6.047 1.00 36.81 574 ILE A CA 1
ATOM 4324 C C . ILE A 1 574 ? -29.345 2.571 -7.114 1.00 36.81 574 ILE A C 1
ATOM 4326 O O . ILE A 1 574 ? -29.272 1.509 -7.738 1.00 36.81 574 ILE A O 1
ATOM 4330 N N . ALA A 1 575 ? -30.332 3.441 -7.304 1.00 40.16 575 ALA A N 1
ATOM 4331 C CA . ALA A 1 575 ? -31.381 3.287 -8.293 1.00 40.16 575 ALA A CA 1
ATOM 4332 C C . ALA A 1 575 ? -30.874 3.769 -9.657 1.00 40.16 575 ALA A C 1
ATOM 4334 O O . ALA A 1 575 ? -30.875 4.961 -9.941 1.00 40.16 575 ALA A O 1
ATOM 4335 N N . LEU A 1 576 ? -30.445 2.830 -10.503 1.00 41.94 576 LEU A N 1
ATOM 4336 C CA . LEU A 1 576 ? -30.245 3.105 -11.926 1.00 41.94 576 LEU A CA 1
ATOM 4337 C C . LEU A 1 576 ? -31.604 3.258 -12.617 1.00 41.94 576 LEU A C 1
ATOM 4339 O O . LEU A 1 576 ? -32.504 2.425 -12.418 1.00 41.94 576 LEU A O 1
ATOM 4343 N N . ASP A 1 577 ? -31.726 4.309 -13.427 1.00 39.00 577 ASP A N 1
ATOM 4344 C CA . ASP A 1 577 ? -32.934 4.667 -14.169 1.00 39.00 577 ASP A CA 1
ATOM 4345 C C . ASP A 1 577 ? -33.452 3.534 -15.072 1.00 39.00 577 ASP A C 1
ATOM 4347 O O . ASP A 1 577 ? -32.772 2.544 -15.365 1.00 39.00 577 ASP A O 1
ATOM 4351 N N . ALA A 1 578 ? -34.723 3.636 -15.463 1.00 49.91 578 ALA A N 1
ATOM 4352 C CA . ALA A 1 578 ? -35.452 2.521 -16.065 1.00 49.91 578 ALA A CA 1
ATOM 4353 C C . ALA A 1 578 ? -34.964 2.129 -17.474 1.00 49.91 578 ALA A C 1
ATOM 4355 O O . ALA A 1 578 ? -35.085 0.957 -17.835 1.00 49.91 578 ALA A O 1
ATOM 4356 N N . ASP A 1 579 ? -34.407 3.075 -18.238 1.00 53.34 579 ASP A N 1
ATOM 4357 C CA . ASP A 1 579 ? -34.073 2.885 -19.656 1.00 53.34 579 ASP A CA 1
ATOM 4358 C C . ASP A 1 579 ? -32.654 2.337 -19.914 1.00 53.34 579 ASP A C 1
ATOM 4360 O O . ASP A 1 579 ? -32.422 1.758 -20.975 1.00 53.34 579 ASP A O 1
ATOM 4364 N N . ASP A 1 580 ? -31.718 2.437 -18.959 1.00 59.53 580 ASP A N 1
ATOM 4365 C CA . ASP A 1 580 ? -30.308 2.033 -19.147 1.00 59.53 580 ASP A CA 1
ATOM 4366 C C . ASP A 1 580 ? -29.961 0.720 -18.414 1.00 59.53 580 ASP A C 1
ATOM 4368 O O . ASP A 1 580 ? -29.010 0.606 -17.638 1.00 59.53 580 ASP A O 1
ATOM 4372 N N . ARG A 1 581 ? -30.807 -0.301 -18.612 1.00 72.69 581 ARG A N 1
ATOM 4373 C CA . ARG A 1 581 ? -30.656 -1.639 -18.008 1.00 72.69 581 ARG A CA 1
ATOM 4374 C C . ARG A 1 581 ? -30.227 -2.666 -19.067 1.00 72.69 581 ARG A C 1
ATOM 4376 O O . ARG A 1 581 ? -31.085 -3.284 -19.704 1.00 72.69 581 ARG A O 1
ATOM 4383 N N . PRO A 1 582 ? -28.915 -2.911 -19.250 1.00 70.88 582 PRO A N 1
ATOM 4384 C CA . PRO A 1 582 ? -28.354 -3.589 -20.428 1.00 70.88 582 PRO A CA 1
ATOM 4385 C C . PRO A 1 582 ? -28.776 -5.059 -20.585 1.00 70.88 582 PRO A C 1
ATOM 4387 O O . PRO A 1 582 ? -28.672 -5.619 -21.678 1.00 70.88 582 PRO A O 1
ATOM 4390 N N . PHE A 1 583 ? -29.265 -5.698 -19.516 1.00 79.06 583 PHE A N 1
ATOM 4391 C CA . PHE A 1 583 ? -29.719 -7.090 -19.531 1.00 79.06 583 PHE A CA 1
ATOM 4392 C C . PHE A 1 583 ? -31.223 -7.251 -19.258 1.00 79.06 583 PHE A C 1
ATOM 4394 O O . PHE A 1 583 ? -31.684 -8.383 -19.106 1.00 79.06 583 PHE A O 1
ATOM 4401 N N . ALA A 1 584 ? -32.004 -6.162 -19.258 1.00 80.88 584 ALA A N 1
ATOM 4402 C CA . ALA A 1 584 ? -33.438 -6.164 -18.960 1.00 80.88 584 ALA A CA 1
ATOM 4403 C C . ALA A 1 584 ? -34.220 -7.242 -19.738 1.00 80.88 584 ALA A C 1
ATOM 4405 O O . ALA A 1 584 ? -34.313 -7.228 -20.970 1.00 80.88 584 ALA A O 1
ATOM 4406 N N . GLY A 1 585 ? -34.780 -8.211 -19.005 1.00 77.75 585 GLY A N 1
ATOM 4407 C CA . GLY A 1 585 ? -35.580 -9.301 -19.575 1.00 77.75 585 GLY A CA 1
ATOM 4408 C C . GLY A 1 585 ? -34.794 -10.293 -20.446 1.00 77.75 585 GLY A C 1
ATOM 4409 O O . GLY A 1 585 ? -35.402 -11.109 -21.142 1.00 77.75 585 GLY A O 1
ATOM 4410 N N . LYS A 1 586 ? -33.455 -10.246 -20.435 1.00 85.81 586 LYS A N 1
ATOM 4411 C CA . LYS A 1 586 ? -32.584 -11.187 -21.154 1.00 85.81 586 LYS A CA 1
ATOM 4412 C C . LYS A 1 586 ? -32.129 -12.308 -20.226 1.00 85.81 586 LYS A C 1
ATOM 4414 O O . LYS A 1 586 ? -31.755 -12.082 -19.076 1.00 85.81 586 LYS A O 1
ATOM 4419 N N . THR A 1 587 ? -32.106 -13.530 -20.749 1.00 89.75 587 THR A N 1
ATOM 4420 C CA . THR A 1 587 ? -31.563 -14.687 -20.028 1.00 89.75 587 THR A CA 1
ATOM 4421 C C . THR A 1 587 ? -30.105 -14.928 -20.426 1.00 89.75 587 THR A C 1
ATOM 4423 O O . THR A 1 587 ? -29.794 -14.969 -21.617 1.00 89.75 587 THR A O 1
ATOM 4426 N N . VAL A 1 588 ? -29.213 -15.092 -19.448 1.00 88.81 588 VAL A N 1
ATOM 4427 C CA . VAL A 1 588 ? -27.754 -15.141 -19.626 1.00 88.81 588 VAL A CA 1
ATOM 4428 C C . VAL A 1 588 ? -27.184 -16.461 -19.093 1.00 88.81 588 VAL A C 1
ATOM 4430 O O . VAL A 1 588 ? -27.657 -16.999 -18.091 1.00 88.81 588 VAL A O 1
ATOM 4433 N N . VAL A 1 589 ? -26.158 -16.998 -19.755 1.00 88.94 589 VAL A N 1
ATOM 4434 C CA . VAL A 1 589 ? -25.425 -18.205 -19.331 1.00 88.94 589 VAL A CA 1
ATOM 4435 C C . VAL A 1 589 ? -23.955 -17.873 -19.108 1.00 88.94 589 VAL A C 1
ATOM 4437 O O . VAL A 1 589 ? -23.336 -17.266 -19.971 1.00 88.94 589 VAL A O 1
ATOM 4440 N N . LEU A 1 590 ? -23.361 -18.343 -18.009 1.00 86.88 590 LEU A N 1
ATOM 4441 C CA . LEU A 1 590 ? -21.914 -18.259 -17.782 1.00 86.88 590 LEU A CA 1
ATOM 4442 C C . LEU A 1 590 ? -21.219 -19.562 -18.218 1.00 86.88 590 LEU A C 1
ATOM 4444 O O . LEU A 1 590 ? -21.692 -20.663 -17.902 1.00 86.88 590 LEU A O 1
ATOM 4448 N N . THR A 1 591 ? -20.081 -19.466 -18.911 1.00 85.12 591 THR A N 1
ATOM 4449 C CA . THR A 1 591 ? -19.187 -20.598 -19.208 1.00 85.12 591 THR A CA 1
ATOM 4450 C C . THR A 1 591 ? -17.714 -20.196 -19.086 1.00 85.12 591 THR A C 1
ATOM 4452 O O . THR A 1 591 ? -17.321 -19.137 -19.559 1.00 85.12 591 THR A O 1
ATOM 4455 N N . GLY A 1 592 ? -16.897 -21.050 -18.463 1.00 79.75 592 GLY A N 1
ATOM 4456 C CA . GLY A 1 592 ? -15.509 -20.727 -18.107 1.00 79.75 592 GLY A CA 1
ATOM 4457 C C . GLY A 1 592 ? -15.376 -19.987 -16.771 1.00 79.75 592 GLY A C 1
ATOM 4458 O O . GLY A 1 592 ? -16.363 -19.749 -16.076 1.00 79.75 592 GLY A O 1
ATOM 4459 N N . HIS A 1 593 ? -14.136 -19.667 -16.413 1.00 77.31 593 HIS A N 1
ATOM 4460 C CA . HIS A 1 593 ? -13.744 -18.899 -15.236 1.00 77.31 593 HIS A CA 1
ATOM 4461 C C . HIS A 1 593 ? -13.591 -17.422 -15.616 1.00 77.31 593 HIS A C 1
ATOM 4463 O O . HIS A 1 593 ? -12.824 -17.089 -16.517 1.00 77.31 593 HIS A O 1
ATOM 4469 N N . ILE A 1 594 ? -14.300 -16.538 -14.919 1.00 79.56 594 ILE A N 1
ATOM 4470 C CA . ILE A 1 594 ? -14.168 -15.081 -15.060 1.00 79.56 594 ILE A CA 1
ATOM 4471 C C . ILE A 1 594 ? -13.009 -14.647 -14.157 1.00 79.56 594 ILE A C 1
ATOM 4473 O O . ILE A 1 594 ? -12.938 -15.084 -13.012 1.00 79.56 594 ILE A O 1
ATOM 4477 N N . ALA A 1 595 ? -12.035 -13.907 -14.679 1.00 73.12 595 ALA A N 1
ATOM 4478 C CA . ALA A 1 595 ? -10.776 -13.646 -13.975 1.00 73.12 595 ALA A CA 1
ATOM 4479 C C . ALA A 1 595 ? -10.882 -12.511 -12.942 1.00 73.12 595 ALA A C 1
ATOM 4481 O O . ALA A 1 595 ? -10.191 -12.539 -11.927 1.00 73.12 595 ALA A O 1
ATOM 4482 N N . ARG A 1 596 ? -11.739 -11.516 -13.199 1.00 70.50 596 ARG A N 1
ATOM 4483 C CA . ARG A 1 596 ? -11.846 -10.266 -12.425 1.00 70.50 596 ARG A CA 1
ATOM 4484 C C . ARG A 1 596 ? -12.927 -10.279 -11.340 1.00 70.50 596 ARG A C 1
ATOM 4486 O O . ARG A 1 596 ? -12.946 -9.372 -10.516 1.00 70.50 596 ARG A O 1
ATOM 4493 N N . LEU A 1 597 ? -13.838 -11.254 -11.362 1.00 74.81 597 LEU A N 1
ATOM 4494 C CA . LEU A 1 597 ? -15.009 -11.351 -10.480 1.00 74.81 597 LEU A CA 1
ATOM 4495 C C . LEU A 1 597 ? -15.356 -12.820 -10.219 1.00 74.81 597 LEU A C 1
ATOM 4497 O O . LEU A 1 597 ? -15.305 -13.639 -11.141 1.00 74.81 597 LEU A O 1
ATOM 4501 N N . SER A 1 598 ? -15.771 -13.163 -8.997 1.00 77.56 598 SER A N 1
ATOM 4502 C CA . SER A 1 598 ? -16.226 -14.525 -8.702 1.00 77.56 598 SER A CA 1
ATOM 4503 C C . SER A 1 598 ? -17.621 -14.796 -9.299 1.00 77.56 598 SER A C 1
ATOM 4505 O O . SER A 1 598 ? -18.432 -13.873 -9.438 1.00 77.56 598 SER A O 1
ATOM 4507 N N . PRO A 1 599 ? -17.968 -16.059 -9.625 1.00 76.44 599 PRO A N 1
ATOM 4508 C CA . PRO A 1 599 ? -19.279 -16.398 -10.183 1.00 76.44 599 PRO A CA 1
ATOM 4509 C C . PRO A 1 599 ? -20.500 -15.814 -9.435 1.00 76.44 599 PRO A C 1
ATOM 4511 O O . PRO A 1 599 ? -21.347 -15.235 -10.114 1.00 76.44 599 PRO A O 1
ATOM 4514 N N . PRO A 1 600 ? -20.618 -15.874 -8.087 1.00 79.50 600 PRO A N 1
ATOM 4515 C CA . PRO A 1 600 ? -21.778 -15.307 -7.389 1.00 79.50 600 PRO A CA 1
ATOM 4516 C C . PRO A 1 600 ? -21.826 -13.769 -7.393 1.00 79.50 600 PRO A C 1
ATOM 4518 O O . PRO A 1 600 ? -22.895 -13.197 -7.191 1.00 79.50 600 PRO A O 1
ATOM 4521 N N . GLU A 1 601 ? -20.708 -13.075 -7.622 1.00 80.50 601 GLU A N 1
ATOM 4522 C CA . GLU A 1 601 ? -20.695 -11.614 -7.794 1.00 80.50 601 GLU A CA 1
ATOM 4523 C C . GLU A 1 601 ? -21.190 -11.230 -9.190 1.00 80.50 601 GLU A C 1
ATOM 4525 O O . GLU A 1 601 ? -22.020 -10.333 -9.329 1.00 80.50 601 GLU A O 1
ATOM 4530 N N . VAL A 1 602 ? -20.766 -11.971 -10.217 1.00 80.88 602 VAL A N 1
ATOM 4531 C CA . VAL A 1 602 ? -21.261 -11.791 -11.589 1.00 80.88 602 VAL A CA 1
ATOM 4532 C C . VAL A 1 602 ? -22.760 -12.091 -11.680 1.00 80.88 602 VAL A C 1
ATOM 4534 O O . VAL A 1 602 ? -23.493 -11.344 -12.326 1.00 80.88 602 VAL A O 1
ATOM 4537 N N . GLU A 1 603 ? -23.249 -13.130 -10.992 1.00 82.25 603 GLU A N 1
ATOM 4538 C CA . GLU A 1 603 ? -24.689 -13.414 -10.909 1.00 82.25 603 GLU A CA 1
ATOM 4539 C C . GLU A 1 603 ? -25.470 -12.250 -10.269 1.00 82.25 603 GLU A C 1
ATOM 4541 O O . GLU A 1 603 ? -26.503 -11.849 -10.810 1.00 82.25 603 GLU A O 1
ATOM 4546 N N . LYS A 1 604 ? -24.958 -11.637 -9.189 1.00 83.50 604 LYS A N 1
ATOM 4547 C CA . LYS A 1 604 ? -25.567 -10.440 -8.574 1.00 83.50 604 LYS A CA 1
ATOM 4548 C C . LYS A 1 604 ? -25.597 -9.241 -9.525 1.00 83.50 604 LYS A C 1
ATOM 4550 O O . LYS A 1 604 ? -26.630 -8.584 -9.620 1.00 83.50 604 LYS A O 1
ATOM 4555 N N . LEU A 1 605 ? -24.502 -8.965 -10.238 1.00 82.56 605 LEU A N 1
ATOM 4556 C CA . LEU A 1 605 ? -24.412 -7.832 -11.169 1.00 82.56 605 LEU A CA 1
ATOM 4557 C C . LEU A 1 605 ? -25.368 -7.980 -12.363 1.00 82.56 605 LEU A C 1
ATOM 4559 O O . LEU A 1 605 ? -26.046 -7.021 -12.726 1.00 82.56 605 LEU A O 1
ATOM 4563 N N . ILE A 1 606 ? -25.490 -9.184 -12.934 1.00 83.69 606 ILE A N 1
ATOM 4564 C CA . ILE A 1 606 ? -26.443 -9.456 -14.025 1.00 83.69 606 ILE A CA 1
ATOM 4565 C C . ILE A 1 606 ? -27.890 -9.265 -13.548 1.00 83.69 606 ILE A C 1
ATOM 4567 O O . ILE A 1 606 ? -28.697 -8.688 -14.276 1.00 83.69 606 ILE A O 1
ATOM 4571 N N . VAL A 1 607 ? -28.216 -9.707 -12.327 1.00 84.75 607 VAL A N 1
ATOM 4572 C CA . VAL A 1 607 ? -29.554 -9.532 -11.735 1.00 84.75 607 VAL A CA 1
ATOM 4573 C C . VAL A 1 607 ? -29.851 -8.061 -11.427 1.00 84.75 607 VAL A C 1
ATOM 4575 O O . VAL A 1 607 ? -30.945 -7.593 -11.738 1.00 84.75 607 VAL A O 1
ATOM 4578 N N . ALA A 1 608 ? -28.883 -7.303 -10.901 1.00 80.62 608 ALA A N 1
ATOM 4579 C CA . ALA A 1 608 ? -29.018 -5.858 -10.693 1.00 80.62 608 ALA A CA 1
ATOM 4580 C C . ALA A 1 608 ? -29.272 -5.106 -12.016 1.00 80.62 608 ALA A C 1
ATOM 4582 O O . ALA A 1 608 ? -30.135 -4.232 -12.080 1.00 80.62 608 ALA A O 1
ATOM 4583 N N . ALA A 1 609 ? -28.607 -5.521 -13.098 1.00 79.56 609 ALA A N 1
ATOM 4584 C CA . ALA A 1 609 ? -28.804 -5.011 -14.456 1.00 79.56 609 ALA A CA 1
ATOM 4585 C C . ALA A 1 609 ? -30.060 -5.563 -15.183 1.00 79.56 609 ALA A C 1
ATOM 4587 O O . ALA A 1 609 ? -30.212 -5.377 -16.394 1.00 79.56 609 ALA A O 1
ATOM 4588 N N . GLY A 1 610 ? -30.968 -6.239 -14.466 1.00 80.50 610 GLY A N 1
ATOM 4589 C CA . GLY A 1 610 ? -32.274 -6.690 -14.966 1.00 80.50 610 GLY A CA 1
ATOM 4590 C C . GLY A 1 610 ? -32.284 -8.015 -15.741 1.00 80.50 610 GLY A C 1
ATOM 4591 O O . GLY A 1 610 ? -33.311 -8.357 -16.336 1.00 80.50 610 GLY A O 1
ATOM 4592 N N . GLY A 1 611 ? -31.170 -8.753 -15.753 1.00 85.25 611 GLY A N 1
ATOM 4593 C CA . GLY A 1 611 ? -31.031 -10.047 -16.423 1.00 85.25 611 GLY A CA 1
ATOM 4594 C C . GLY A 1 611 ? -31.307 -11.255 -15.524 1.00 85.25 611 GLY A C 1
ATOM 4595 O O . GLY A 1 611 ? -31.236 -11.185 -14.300 1.00 85.25 611 GLY A O 1
ATOM 4596 N N . GLN A 1 612 ? -31.580 -12.407 -16.140 1.00 86.56 612 GLN A N 1
ATOM 4597 C CA . GLN A 1 612 ? -31.779 -13.681 -15.436 1.00 86.56 612 GLN A CA 1
ATOM 4598 C C . GLN A 1 612 ? -30.678 -14.684 -15.797 1.00 86.56 612 GLN A C 1
ATOM 4600 O O . GLN A 1 612 ? -30.505 -15.014 -16.968 1.00 86.56 612 GLN A O 1
ATOM 4605 N N . VAL A 1 613 ? -29.970 -15.237 -14.811 1.00 88.19 613 VAL A N 1
ATOM 4606 C CA . VAL A 1 613 ? -28.943 -16.265 -15.057 1.00 88.19 613 VAL A CA 1
ATOM 4607 C C . VAL A 1 613 ? -29.553 -17.671 -15.101 1.00 88.19 613 VAL A C 1
ATOM 4609 O O . VAL A 1 613 ? -30.350 -18.037 -14.237 1.00 88.19 613 VAL A O 1
ATOM 4612 N N . ILE A 1 614 ? -29.153 -18.492 -16.083 1.00 87.19 614 ILE A N 1
ATOM 4613 C CA . ILE A 1 614 ? -29.485 -19.927 -16.141 1.00 87.19 614 ILE A CA 1
ATOM 4614 C C . ILE A 1 614 ? -28.247 -20.809 -16.347 1.00 87.19 614 ILE A C 1
ATOM 4616 O O . ILE A 1 614 ? -27.250 -20.424 -16.957 1.00 87.19 614 ILE A O 1
ATOM 4620 N N . LYS A 1 615 ? -28.321 -22.054 -15.862 1.00 83.69 615 LYS A N 1
ATOM 4621 C CA . LYS A 1 615 ? -27.174 -22.982 -15.826 1.00 83.69 615 LYS A CA 1
ATOM 4622 C C . LYS A 1 615 ? -26.843 -23.647 -17.174 1.00 83.69 615 LYS A C 1
ATOM 4624 O O . LYS A 1 615 ? -25.748 -24.194 -17.319 1.00 83.69 615 LYS A O 1
ATOM 4629 N N . MET A 1 616 ? -27.752 -23.622 -18.154 1.00 82.38 616 MET A N 1
ATOM 4630 C CA . MET A 1 616 ? -27.587 -24.265 -19.468 1.00 82.38 616 MET A CA 1
ATOM 4631 C C . MET A 1 616 ? -28.376 -23.513 -20.560 1.00 82.38 616 MET A C 1
ATOM 4633 O O . MET A 1 616 ? -29.536 -23.188 -20.314 1.00 82.38 616 MET A O 1
ATOM 4637 N N . PRO A 1 617 ? -27.800 -23.264 -21.756 1.00 87.00 617 PRO A N 1
ATOM 4638 C CA . PRO A 1 617 ? -28.451 -22.464 -22.796 1.00 87.00 617 PRO A CA 1
ATOM 4639 C C . PRO A 1 617 ? -29.602 -23.197 -23.498 1.00 87.00 617 PRO A C 1
ATOM 4641 O O . PRO A 1 617 ? -29.578 -24.417 -23.695 1.00 87.00 617 PRO A O 1
ATOM 4644 N N . ASN A 1 618 ? -30.593 -22.409 -23.910 1.00 85.44 618 ASN A N 1
ATOM 4645 C CA . ASN A 1 618 ? -31.811 -22.800 -24.619 1.00 85.44 618 ASN A CA 1
ATOM 4646 C C . ASN A 1 618 ? -32.155 -21.757 -25.706 1.00 85.44 618 ASN A C 1
ATOM 4648 O O . ASN A 1 618 ? -31.560 -20.686 -25.748 1.00 85.44 618 ASN A O 1
ATOM 4652 N N . SER A 1 619 ? -33.161 -22.014 -26.545 1.00 82.69 619 SER A N 1
ATOM 4653 C CA . SER A 1 619 ? -33.571 -21.108 -27.636 1.00 82.69 619 SER A CA 1
ATOM 4654 C C . SER A 1 619 ? -34.155 -19.747 -27.208 1.00 82.69 619 SER A C 1
ATOM 4656 O O . SER A 1 619 ? -34.504 -18.948 -28.071 1.00 82.69 619 SER A O 1
ATOM 4658 N N . LYS A 1 620 ? -34.276 -19.467 -25.902 1.00 82.69 620 LYS A N 1
ATOM 4659 C CA . LYS A 1 620 ? -34.674 -18.160 -25.341 1.00 82.69 620 LYS A CA 1
ATOM 4660 C C . LYS A 1 620 ? -33.516 -17.425 -24.648 1.00 82.69 620 LYS A C 1
ATOM 4662 O O . LYS A 1 620 ? -33.718 -16.355 -24.085 1.00 82.69 620 LYS A O 1
ATOM 4667 N N . THR A 1 621 ? -32.314 -18.000 -24.647 1.00 87.06 621 THR A N 1
ATOM 4668 C CA . THR A 1 621 ? -31.126 -17.399 -24.029 1.00 87.06 621 THR A CA 1
ATOM 4669 C C . THR A 1 621 ? -30.631 -16.242 -24.895 1.00 87.06 621 THR A C 1
ATOM 4671 O O . THR A 1 621 ? -30.379 -16.431 -26.079 1.00 87.06 621 THR A O 1
ATOM 4674 N N . GLY A 1 622 ? -30.502 -15.050 -24.312 1.00 85.00 622 GLY A N 1
ATOM 4675 C CA . GLY A 1 622 ? -30.072 -13.845 -25.023 1.00 85.00 622 GLY A CA 1
ATOM 4676 C C . GLY A 1 622 ? -28.559 -13.760 -25.219 1.00 85.00 622 GLY A C 1
ATOM 4677 O O . GLY A 1 622 ? -28.119 -13.329 -26.278 1.00 85.00 622 GLY A O 1
ATOM 4678 N N . TYR A 1 623 ? -27.775 -14.195 -24.225 1.00 88.31 623 TYR A N 1
ATOM 4679 C CA . TYR A 1 623 ? -26.310 -14.101 -24.245 1.00 88.31 623 TYR A CA 1
ATOM 4680 C C . TYR A 1 623 ? -25.636 -15.284 -23.541 1.00 88.31 623 TYR A C 1
ATOM 4682 O O . TYR A 1 623 ? -26.159 -15.823 -22.560 1.00 88.31 623 TYR A O 1
ATOM 4690 N N . ILE A 1 624 ? -24.431 -15.641 -23.989 1.00 88.44 624 ILE A N 1
ATOM 4691 C CA . ILE A 1 624 ? -23.500 -16.492 -23.239 1.00 88.44 624 ILE A CA 1
ATOM 4692 C C . ILE A 1 624 ? -22.206 -15.723 -22.944 1.00 88.44 624 ILE A C 1
ATOM 4694 O O . ILE A 1 624 ? -21.554 -15.221 -23.853 1.00 88.44 624 ILE A O 1
ATOM 4698 N N . ILE A 1 625 ? -21.835 -15.628 -21.668 1.00 87.88 625 ILE A N 1
ATOM 4699 C CA . ILE A 1 625 ? -20.574 -15.035 -21.213 1.00 87.88 625 ILE A CA 1
ATOM 4700 C C . ILE A 1 625 ? -19.496 -16.115 -21.263 1.00 87.88 625 ILE A C 1
ATOM 4702 O O . ILE A 1 625 ? -19.656 -17.177 -20.651 1.00 87.88 625 ILE A O 1
ATOM 4706 N N . VAL A 1 626 ? -18.407 -15.832 -21.973 1.00 86.38 626 VAL A N 1
ATOM 4707 C CA . VAL A 1 626 ? -17.280 -16.741 -22.193 1.00 86.38 626 VAL A CA 1
ATOM 4708 C C . VAL A 1 626 ? -16.053 -16.220 -21.441 1.00 86.38 626 VAL A C 1
ATOM 4710 O O . VAL A 1 626 ? -15.419 -15.252 -21.857 1.00 86.38 626 VAL A O 1
ATOM 4713 N N . GLY A 1 627 ? -15.745 -16.867 -20.317 1.00 82.50 627 GLY A N 1
ATOM 4714 C CA . GLY A 1 627 ? -14.502 -16.695 -19.562 1.00 82.50 627 GLY A CA 1
ATOM 4715 C C . GLY A 1 627 ? -13.438 -17.735 -19.936 1.00 82.50 627 GLY A C 1
ATOM 4716 O O . GLY A 1 627 ? -13.640 -18.574 -20.819 1.00 82.50 627 GLY A O 1
ATOM 4717 N N . ASN A 1 628 ? -12.313 -17.715 -19.223 1.00 75.19 628 ASN A N 1
ATOM 4718 C CA . ASN A 1 628 ? -11.173 -18.608 -19.438 1.00 75.19 628 ASN A CA 1
ATOM 4719 C C . ASN A 1 628 ? -11.555 -20.091 -19.264 1.00 75.19 628 ASN A C 1
ATOM 4721 O O . ASN A 1 628 ? -12.325 -20.447 -18.373 1.00 75.19 628 ASN A O 1
ATOM 4725 N N . SER A 1 629 ? -10.999 -20.974 -20.099 1.00 74.75 629 SER A N 1
ATOM 4726 C CA . SER A 1 629 ? -11.307 -22.420 -20.118 1.00 74.75 629 SER A CA 1
ATOM 4727 C C . SER A 1 629 ? -12.818 -22.749 -20.176 1.00 74.75 629 SER A C 1
ATOM 4729 O O . SER A 1 629 ? -13.354 -23.407 -19.277 1.00 74.75 629 SER A O 1
ATOM 4731 N N . PRO A 1 630 ? -13.546 -22.301 -21.218 1.00 80.75 630 PRO A N 1
ATOM 4732 C CA . PRO A 1 630 ? -14.993 -22.465 -21.307 1.00 80.75 630 PRO A CA 1
ATOM 4733 C C . PRO A 1 630 ? -15.427 -23.919 -21.551 1.00 80.75 630 PRO A C 1
ATOM 4735 O O . PRO A 1 630 ? -14.837 -24.665 -22.332 1.00 80.75 630 PRO A O 1
ATOM 4738 N N . GLY A 1 631 ? -16.527 -24.323 -20.909 1.00 77.12 631 GLY A N 1
ATOM 4739 C CA . GLY A 1 631 ? -17.055 -25.685 -20.995 1.00 77.12 631 GLY A CA 1
ATOM 4740 C C . GLY A 1 631 ? -17.619 -26.015 -22.380 1.00 77.12 631 GLY A C 1
ATOM 4741 O O . GLY A 1 631 ? -18.644 -25.464 -22.792 1.00 77.12 631 GLY A O 1
ATOM 4742 N N . SER A 1 632 ? -17.001 -26.977 -23.071 1.00 76.12 632 SER A N 1
ATOM 4743 C CA . SER A 1 632 ? -17.338 -27.368 -24.453 1.00 76.12 632 SER A CA 1
ATOM 4744 C C . SER A 1 632 ? -18.794 -27.819 -24.654 1.00 76.12 632 SER A C 1
ATOM 4746 O O . SER A 1 632 ? -19.352 -27.650 -25.737 1.00 76.12 632 SER A O 1
ATOM 4748 N N . SER A 1 633 ? -19.448 -28.343 -23.613 1.00 80.38 633 SER A N 1
ATOM 4749 C CA . SER A 1 633 ? -20.864 -28.740 -23.629 1.00 80.38 633 SER A CA 1
ATOM 4750 C C . SER A 1 633 ? -21.849 -27.563 -23.570 1.00 80.38 633 SER A C 1
ATOM 4752 O O . SER A 1 633 ? -23.000 -27.716 -23.989 1.00 80.38 633 SER A O 1
ATOM 4754 N N . LYS A 1 634 ? -21.417 -26.391 -23.077 1.00 84.94 634 LYS A N 1
ATOM 4755 C CA . LYS A 1 634 ? -22.196 -25.143 -23.102 1.00 84.94 634 LYS A CA 1
ATOM 4756 C C . LYS A 1 634 ? -22.023 -24.421 -24.440 1.00 84.94 634 LYS A C 1
ATOM 4758 O O . LYS A 1 634 ? -23.032 -24.080 -25.052 1.00 84.94 634 LYS A O 1
ATOM 4763 N N . LEU A 1 635 ? -20.784 -24.276 -24.926 1.00 82.56 635 LEU A N 1
ATOM 4764 C CA . LEU A 1 635 ? -20.487 -23.619 -26.210 1.00 82.56 635 LEU A CA 1
ATOM 4765 C C . LEU A 1 635 ? -21.191 -24.302 -27.393 1.00 82.56 635 LEU A C 1
ATOM 4767 O O . LEU A 1 635 ? -21.974 -23.655 -28.080 1.00 82.56 635 LEU A O 1
ATOM 4771 N N . LYS A 1 636 ? -21.079 -25.631 -27.528 1.00 82.50 636 LYS A N 1
ATOM 4772 C CA . LYS A 1 636 ? -21.762 -26.394 -28.597 1.00 82.50 636 LYS A CA 1
ATOM 4773 C C . LYS A 1 636 ? -23.291 -26.264 -28.592 1.00 82.50 636 LYS A C 1
ATOM 4775 O O . LYS A 1 636 ? -23.937 -26.472 -29.617 1.00 82.50 636 LYS A O 1
ATOM 4780 N N . LYS A 1 637 ? -23.900 -25.935 -27.445 1.00 81.81 637 LYS A N 1
ATOM 4781 C CA . LYS A 1 637 ? -25.337 -25.618 -27.362 1.00 81.81 637 LYS A CA 1
ATOM 4782 C C . LYS A 1 637 ? -25.631 -24.153 -27.691 1.00 81.81 637 LYS A C 1
ATOM 4784 O O . LYS A 1 637 ? -26.678 -23.893 -28.273 1.00 81.81 637 LYS A O 1
ATOM 4789 N N . ALA A 1 638 ? -24.735 -23.224 -27.357 1.00 84.25 638 ALA A N 1
ATOM 4790 C CA . ALA A 1 638 ? -24.842 -21.825 -27.767 1.00 84.25 638 ALA A CA 1
ATOM 4791 C C . ALA A 1 638 ? -24.741 -21.671 -29.291 1.00 84.25 638 ALA A C 1
ATOM 4793 O O . ALA A 1 638 ? -25.618 -21.064 -29.896 1.00 84.25 638 ALA A O 1
ATOM 4794 N N . GLU A 1 639 ? -23.754 -22.326 -29.907 1.00 84.69 639 GLU A N 1
ATOM 4795 C CA . GLU A 1 639 ? -23.583 -22.437 -31.362 1.00 84.69 639 GLU A CA 1
ATOM 4796 C C . GLU A 1 639 ? -24.843 -23.009 -32.032 1.00 84.69 639 GLU A C 1
ATOM 4798 O O . GLU A 1 639 ? -25.391 -22.402 -32.949 1.00 84.69 639 GLU A O 1
ATOM 4803 N N . LYS A 1 640 ? -25.379 -24.132 -31.522 1.00 85.38 640 LYS A N 1
ATOM 4804 C CA . LYS A 1 640 ? -26.593 -24.768 -32.068 1.00 85.38 640 LYS A CA 1
ATOM 4805 C C . LYS A 1 640 ? -27.847 -23.878 -32.014 1.00 85.38 640 LYS A C 1
ATOM 4807 O O . LYS A 1 640 ? -28.742 -24.059 -32.837 1.00 85.38 640 LYS A O 1
ATOM 4812 N N . TYR A 1 641 ? -27.936 -22.957 -31.056 1.00 85.81 641 TYR A N 1
ATOM 4813 C CA . TYR A 1 641 ? -29.044 -22.000 -30.944 1.00 85.81 641 TYR A CA 1
ATOM 4814 C C . TYR A 1 641 ? -28.692 -20.596 -31.468 1.00 85.81 641 TYR A C 1
ATOM 4816 O O . TYR A 1 641 ? -29.502 -19.687 -31.320 1.00 85.81 641 TYR A O 1
ATOM 4824 N N . ASN A 1 642 ? -27.517 -20.424 -32.088 1.00 84.88 642 ASN A N 1
ATOM 4825 C CA . ASN A 1 642 ? -26.994 -19.153 -32.599 1.00 84.88 642 ASN A CA 1
ATOM 4826 C C . ASN A 1 642 ? -27.011 -18.004 -31.563 1.00 84.88 642 ASN A C 1
ATOM 4828 O O . ASN A 1 642 ? -27.367 -16.869 -31.876 1.00 84.88 642 ASN A O 1
ATOM 4832 N N . ILE A 1 643 ? -26.667 -18.317 -30.307 1.00 88.94 643 ILE A N 1
ATOM 4833 C CA . ILE A 1 643 ? -26.702 -17.369 -29.182 1.00 88.94 643 ILE A CA 1
ATOM 4834 C C . ILE A 1 643 ? -25.449 -16.470 -29.208 1.00 88.94 643 ILE A C 1
ATOM 4836 O O . ILE A 1 643 ? -24.337 -17.008 -29.214 1.00 88.94 643 ILE A O 1
ATOM 4840 N N . PRO A 1 644 ? -25.595 -15.129 -29.158 1.00 84.81 644 PRO A N 1
ATOM 4841 C CA . PRO A 1 644 ? -24.475 -14.194 -29.069 1.00 84.81 644 PRO A CA 1
ATOM 4842 C C . PRO A 1 644 ? -23.529 -14.484 -27.896 1.00 84.81 644 PRO A C 1
ATOM 4844 O O . PRO A 1 644 ? -23.959 -14.656 -26.751 1.00 84.81 644 PRO A O 1
ATOM 4847 N N . GLN A 1 645 ? -22.228 -14.504 -28.188 1.00 88.69 645 GLN A N 1
ATOM 4848 C CA . GLN A 1 645 ? -21.168 -14.699 -27.199 1.00 88.69 645 GLN A CA 1
ATOM 4849 C C . GLN A 1 645 ? -20.611 -13.338 -26.757 1.00 88.69 645 GLN A C 1
ATOM 4851 O O . GLN A 1 645 ? -20.316 -12.497 -27.603 1.00 88.69 645 GLN A O 1
ATOM 4856 N N . LEU A 1 646 ? -20.465 -13.136 -25.448 1.00 86.12 646 LEU A N 1
ATOM 4857 C CA . LEU A 1 646 ? -19.856 -11.953 -24.836 1.00 86.12 646 LEU A CA 1
ATOM 4858 C C . LEU A 1 646 ? -18.575 -12.348 -24.099 1.00 86.12 646 LEU A C 1
ATOM 4860 O O . LEU A 1 646 ? -18.559 -13.335 -23.361 1.00 86.12 646 LEU A O 1
ATOM 4864 N N . SER A 1 647 ? -17.513 -11.561 -24.256 1.00 84.38 647 SER A N 1
ATOM 4865 C CA . SER A 1 647 ? -16.303 -11.685 -23.441 1.00 84.38 647 SER A CA 1
ATOM 4866 C C . SER A 1 647 ? -16.462 -11.008 -22.075 1.00 84.38 647 SER A C 1
ATOM 4868 O O . SER A 1 647 ? -17.326 -10.153 -21.873 1.00 84.38 647 SER A O 1
ATOM 4870 N N . GLU A 1 648 ? -15.582 -11.351 -21.136 1.00 82.00 648 GLU A N 1
ATOM 4871 C CA . GLU A 1 648 ? -15.496 -10.709 -19.818 1.00 82.00 648 GLU A CA 1
ATOM 4872 C C . GLU A 1 648 ? -15.347 -9.176 -19.907 1.00 82.00 648 GLU A C 1
ATOM 4874 O O . GLU A 1 648 ? -16.023 -8.442 -19.189 1.00 82.00 648 GLU A O 1
ATOM 4879 N N . THR A 1 649 ? -14.536 -8.673 -20.843 1.00 80.31 649 THR A N 1
ATOM 4880 C CA . THR A 1 649 ? -14.367 -7.227 -21.071 1.00 80.31 649 THR A CA 1
ATOM 4881 C C . THR A 1 649 ? -15.642 -6.572 -21.608 1.00 80.31 649 THR A C 1
ATOM 4883 O O . THR A 1 649 ? -15.976 -5.462 -21.199 1.00 80.31 649 THR A O 1
ATOM 4886 N N . GLN A 1 650 ? -16.382 -7.253 -22.492 1.00 81.50 650 GLN A N 1
ATOM 4887 C CA . GLN A 1 650 ? -17.653 -6.749 -23.029 1.00 81.50 650 GLN A CA 1
ATOM 4888 C C . GLN A 1 650 ? -18.749 -6.714 -21.959 1.00 81.50 650 GLN A C 1
ATOM 4890 O O . GLN A 1 650 ? -19.514 -5.756 -21.910 1.00 81.50 650 GLN A O 1
ATOM 4895 N N . LEU A 1 651 ? -18.794 -7.711 -21.070 1.00 83.25 651 LEU A N 1
ATOM 4896 C CA . LEU A 1 651 ? -19.701 -7.723 -19.922 1.00 83.25 651 LEU A CA 1
ATOM 4897 C C . LEU A 1 651 ? -19.465 -6.517 -19.001 1.00 83.25 651 LEU A C 1
ATOM 4899 O O . LEU A 1 651 ? -20.419 -5.834 -18.644 1.00 83.25 651 LEU A O 1
ATOM 4903 N N . LEU A 1 652 ? -18.207 -6.242 -18.640 1.00 81.94 652 LEU A N 1
ATOM 4904 C CA . LEU A 1 652 ? -17.859 -5.103 -17.781 1.00 81.94 652 LEU A CA 1
ATOM 4905 C C . LEU A 1 652 ? -18.201 -3.762 -18.445 1.00 81.94 652 LEU A C 1
ATOM 4907 O O . LEU A 1 652 ? -18.801 -2.907 -17.799 1.00 81.94 652 LEU A O 1
ATOM 4911 N N . ALA A 1 653 ? -17.914 -3.619 -19.744 1.00 80.12 653 ALA A N 1
ATOM 4912 C CA . ALA A 1 653 ? -18.276 -2.433 -20.518 1.00 80.12 653 ALA A CA 1
ATOM 4913 C C . ALA A 1 653 ? -19.800 -2.216 -20.588 1.00 80.12 653 ALA A C 1
ATOM 4915 O O . ALA A 1 653 ? -20.258 -1.092 -20.407 1.00 80.12 653 ALA A O 1
ATOM 4916 N N . MET A 1 654 ? -20.593 -3.279 -20.787 1.00 78.81 654 MET A N 1
ATOM 4917 C CA . MET A 1 654 ? -22.060 -3.193 -20.749 1.00 78.81 654 MET A CA 1
ATOM 4918 C C . MET A 1 654 ? -22.596 -2.835 -19.358 1.00 78.81 654 MET A C 1
ATOM 4920 O O . MET A 1 654 ? -23.620 -2.176 -19.269 1.00 78.81 654 MET A O 1
ATOM 4924 N N . LEU A 1 655 ? -21.919 -3.242 -18.280 1.00 79.12 655 LEU A N 1
ATOM 4925 C CA . LEU A 1 655 ? -22.284 -2.907 -16.896 1.00 79.12 655 LEU A CA 1
ATOM 4926 C C . LEU A 1 655 ? -21.785 -1.520 -16.439 1.00 79.12 655 LEU A C 1
ATOM 4928 O O . LEU A 1 655 ? -21.925 -1.191 -15.264 1.00 79.12 655 LEU A O 1
ATOM 4932 N N . GLY A 1 656 ? -21.161 -0.727 -17.320 1.00 72.75 656 GLY A N 1
ATOM 4933 C CA . GLY A 1 656 ? -20.581 0.576 -16.970 1.00 72.75 656 GLY A CA 1
ATOM 4934 C C . GLY A 1 656 ? -19.360 0.501 -16.041 1.00 72.75 656 GLY A C 1
ATOM 4935 O O . GLY A 1 656 ? -18.922 1.523 -15.518 1.00 72.75 656 GLY A O 1
ATOM 4936 N N . ILE A 1 657 ? -18.794 -0.692 -15.822 1.00 72.75 657 ILE A N 1
ATOM 4937 C CA . ILE A 1 657 ? -17.649 -0.901 -14.930 1.00 72.75 657 ILE A CA 1
ATOM 4938 C C . ILE A 1 657 ? -16.365 -0.658 -15.739 1.00 72.75 657 ILE A C 1
ATOM 4940 O O . ILE A 1 657 ? -16.057 -1.457 -16.633 1.00 72.75 657 ILE A O 1
ATOM 4944 N N . PRO A 1 658 ? -15.585 0.405 -15.454 1.00 59.44 658 PRO A N 1
ATOM 4945 C CA . PRO A 1 658 ? -14.363 0.677 -16.197 1.00 59.44 658 PRO A CA 1
ATOM 4946 C C . PRO A 1 658 ? -13.353 -0.466 -16.004 1.00 59.44 658 PRO A C 1
ATOM 4948 O O . PRO A 1 658 ? -13.255 -1.033 -14.908 1.00 59.44 658 PRO A O 1
ATOM 4951 N N . PRO A 1 659 ? -12.574 -0.828 -17.040 1.00 55.62 659 PRO A N 1
ATOM 4952 C CA . PRO A 1 659 ? -11.538 -1.837 -16.895 1.00 55.62 659 PRO A CA 1
ATOM 4953 C C . PRO A 1 659 ? -10.490 -1.338 -15.896 1.00 55.62 659 PRO A C 1
ATOM 4955 O O . PRO A 1 659 ? -9.788 -0.366 -16.153 1.00 55.62 659 PRO A O 1
ATOM 4958 N N . LYS A 1 660 ? -10.363 -2.018 -14.752 1.00 48.91 660 LYS A N 1
ATOM 4959 C CA . LYS A 1 660 ? -9.239 -1.792 -13.839 1.00 48.91 660 LYS A CA 1
ATOM 4960 C C . LYS A 1 660 ? -7.959 -2.203 -14.572 1.00 48.91 660 LYS A C 1
ATOM 4962 O O . LYS A 1 660 ? -7.801 -3.383 -14.893 1.00 48.91 660 LYS A O 1
ATOM 4967 N N . ASN A 1 661 ? -7.117 -1.222 -14.895 1.00 35.47 661 ASN A N 1
ATOM 4968 C CA . ASN A 1 661 ? -5.917 -1.428 -15.702 1.00 35.47 661 ASN A CA 1
ATOM 4969 C C . ASN A 1 661 ? -4.966 -2.433 -15.040 1.00 35.47 661 ASN A C 1
ATOM 4971 O O . ASN A 1 661 ? -4.806 -2.443 -13.819 1.00 35.47 661 ASN A O 1
ATOM 4975 N N . LEU A 1 662 ? -4.369 -3.271 -15.884 1.00 32.94 662 LEU A N 1
ATOM 4976 C CA . LEU A 1 662 ? -3.361 -4.273 -15.560 1.00 32.94 662 LEU A CA 1
ATOM 4977 C C . LEU A 1 662 ? -2.388 -4.329 -16.744 1.00 32.94 662 LEU A C 1
ATOM 4979 O O . LEU A 1 662 ? -2.573 -5.124 -17.665 1.00 32.94 662 LEU A O 1
ATOM 4983 N N . GLU A 1 663 ? -1.401 -3.440 -16.691 1.00 29.16 663 GLU A N 1
ATOM 4984 C CA . GLU A 1 663 ? -0.049 -3.616 -17.233 1.00 29.16 663 GLU A CA 1
ATOM 4985 C C . GLU A 1 663 ? 0.924 -3.415 -16.060 1.00 29.16 663 GLU A C 1
ATOM 4987 O O . GLU A 1 663 ? 0.594 -2.568 -15.193 1.00 29.16 663 GLU A O 1
#

Secondary structure (DSSP, 8-state):
-----------------GGGTHHHHTTTTHHHHHHHHHHHHHHHHHHHHHHHHHHHHHHHHHHHHHHHHHHHHHHHHHHHHHHHHHHHHHHHHHHHHHHHHHHHHHHHHHHHHHHHHHHHHHHHHHHHHHHHHHHHHHHHHHHHHHHHHHHHHHHHHHHHHHHHHHHHHHHHHHHHHHHHHHHHHHHHHHHHHHHHHHHHHHHHHHHHHHHHHHHHHHHHHHHHHHHHHHHHHHHHHHHHHHHHHHHHHHHHHHHHHHHHHHHHHHHHHHHHHHHHHHHHHHHHHHHHHHHHHHHHHHHHHHHHHHHHHHHHHHHHHTTT-TT--S-------S---------------TTSSSHHHHHHHHHHHHHHHHHHHHHHHHHHHHHHHHHHHHHHHHHHHHHHHHHHHHHHHHHHHHHHHHHHHHHHHHHHHHHHHHHHHHHHHHHHHHHHHHHHHHHHHHHHHHHHHHHHHHHHHHHHHHHHHHHHHHHHHHHHHHHHTTS------------------------------------------------------------------------------SS--TTTT-EEEEESB-SSS-HHHHHHHHHHTT-EE-SS--TTEEEEEE-BS--HHHHHHHHHTTPPEEEHHHHHHHTT-------

Radius of gyration: 112.57 Å; chains: 1; bounding box: 242×96×411 Å